Protein 8RIH (pdb70)

B-factor: mean 40.33, std 16.78, range [0.5, 112.61]

Foldseek 3Di:
DAFEEEEEEQQDLLVLLLLLLQVFQRRHDYLAYEYEDEQEQLVLSQQQSLLSCVQLQNNPPHAYAHFHRAAPDDHADHHCLQQHHSSQPQDPLRDGGPDDRDVPDHVLVSVLCSLVVQFQRYEYAYAAALRRVLVSCVVPVVSLNRHQAYQYEFAAPPQCADDFQSRSGHRNCQRHQPSVQSQLVPQSHVLRYAYEYPLAQQVLFCAPVLLCLLDHPVDHFVSSVSSSSSQVSSQVSHPPRGGGSGRNLSVLVCCDVVCVDDCVLFVWDWFFFRKGFACPNPDRSRRRIDTPGGDPRPDSHGHTYTNYTDSVSSSVSSSSSSVRSSVSGPSD/DAFEEEEEEQQDLLVLLLLLLQVFQRRHDYAAYEYEDEQEQLVLSQQQSQLSCVQLQNNPPHAYAHFHRAAPDDDADHHCLQQHHSSQPQFPLRDGGPDDRDVPDHVLVSVLCSLVVQFQRYEYAYAAALRRVLVSCVVPVVSLNRHQAYQYEFAAPPQCACDFPSNSGHRNCQRHQPSVQSQLVPQSHVLRYAYEYPLAQQVLFCAPVLLCLLDHPVDHFVSSVSSSSSQVSSQVSHVDPRGGGSGRNLSVLVCCDVVCVDDCVLFVWDWFFFRKGFACPNPDRSRRRIDTPGGDPRPDSHGHTYTNYTDSVSSSVSSSSSSVRSSVSGPSD

Radius of gyration: 28.45 Å; Cα contacts (8 Å, |Δi|>4): 1591; chains: 2; bounding box: 61×56×97 Å

Secondary structure (DSSP, 8-state):
--EEEEEEE---HHHHHHHHHHHHSTTEEEEEEEE-SSSS-HHHHHHHHHHHHHHHT-TTTS-EEE---S-SSSPP---HHHH-SSSS-S-S--PPPSSPPP-SS-HHHHHHHHHHHTTTT-EEEESS-SHHHHHHHHH-GGGGGG-SEEEEE---GGG--SBTTTT-B-HHHHT-HHHHHHHHH-TTTGGGEEEE-HHHHTT-B--HHHHHHHS-SS---HHHHHHHHHHHHHHHT---S--B--GGGGGHHHHHHTTSS-HHHH--EEEEEEEEE---TTSTTTT-EEEEEEE-TT-SSSEEEEEE--HHHHHHHHHHHHHHHGGG-S--/--EEEEEEE---HHHHHHHHHHHHSTTEEEEEEEE-SSSS-HHHHHHHHHHHHHHHT-TTTS-EEE---S-SSSPP---HHHH-SSSS-S-S--PPPSSPPP-SS-HHHHHHHHHHHTTTT-EEEESS-SHHHHHHHHH-GGGGGG-SEEEEE---GGG--SBTTTT-B-HHHHT-HHHHHHHHS-HHHHTTEEEE-HHHHTT-B--HHHHHHHS-SS---HHHHHHHHHHHHHHHT---SS--B--GGGGGHHHHHHTTSS-HHHH--EEEEEEEEE---TTSTTTT-EEEEEEE-TT-SSSEEEEEE--HHHHHHHHHHHHHHHGGG-S--

Solvent-accessible surface area: 25326 Å² total; per-residue (Å²): 158,100,6,10,8,4,6,0,0,1,0,0,4,10,1,0,2,6,0,1,0,4,14,15,5,36,0,7,62,13,36,0,0,0,0,0,2,0,10,1,40,9,122,46,0,9,90,9,0,29,0,0,2,9,0,0,33,33,16,154,65,19,28,8,12,89,2,6,72,138,3,34,62,30,112,44,102,73,18,72,121,57,12,13,140,39,0,3,42,40,17,113,37,39,28,175,31,94,108,138,10,112,114,94,73,69,32,5,12,6,0,42,105,10,0,79,82,34,95,34,92,0,0,0,6,0,2,0,0,2,2,0,0,0,5,0,1,38,2,31,66,117,0,20,157,12,2,76,47,0,0,1,5,1,2,1,5,146,27,58,10,74,15,21,115,73,102,5,1,6,26,10,1,39,3,0,0,15,0,0,16,50,1,2,128,20,94,61,0,21,43,42,0,0,3,0,0,2,47,0,0,47,95,0,24,4,37,163,129,11,33,104,96,2,73,46,146,161,60,82,21,87,0,5,43,0,1,23,39,0,5,90,50,4,37,155,31,102,97,178,78,10,3,0,2,14,4,0,0,0,11,0,0,0,0,26,52,52,51,97,45,85,67,106,29,0,19,3,161,70,85,33,4,20,3,8,8,38,33,36,48,184,62,105,38,3,0,65,10,69,63,92,120,97,35,93,106,127,18,122,57,0,0,8,0,0,57,63,5,59,40,122,20,0,12,71,17,1,24,66,0,2,66,98,0,38,170,98,29,78,38,68,157,100,6,11,9,4,6,0,0,1,0,0,3,10,1,0,2,5,0,1,0,4,14,15,4,36,0,7,62,12,35,0,0,0,0,0,2,0,8,1,41,8,118,47,0,10,99,8,0,27,1,0,1,15,0,0,34,37,16,132,66,19,29,7,10,86,3,5,47,158,7,34,69,35,120,63,99,73,17,86,120,57,12,11,156,43,0,4,39,42,18,114,35,39,26,178,30,93,88,140,14,112,126,90,73,68,31,5,12,6,0,38,109,11,0,79,83,34,96,33,95,1,0,0,6,0,2,0,0,2,3,0,0,0,5,0,0,39,2,25,69,120,0,21,157,11,2,69,47,0,0,2,4,1,2,1,8,149,26,57,11,74,16,21,116,72,102,5,1,7,23,10,1,39,4,0,0,10,0,0,16,50,1,3,127,19,93,59,0,22,41,42,0,0,5,0,1,2,46,0,0,48,101,0,26,4,30,159,128,12,31,105,100,2,73,40,137,166,59,82,22,89,0,6,42,0,2,22,41,0,5,90,52,5,36,156,31,92,95,64,156,79,11,2,0,2,14,4,0,0,0,11,0,0,0,0,25,51,54,52,98,45,83,69,100,29,0,18,6,150,78,63,32,3,21,3,6,6,39,37,47,54,169,62,106,36,3,0,68,12,62,69,93,124,109,43,94,125,117,21,117,68,0,0,7,0,0,63,38,5,59,40,120,21,0,13,72,17,2,26,65,0,2,64,98,0,38,167,97,28,77,39,66

Nearest PDB structures (foldseek):
  8rih-assembly1_A  TM=1.003E+00  e=1.586E-75  Saccharomyces cerevisiae
  8rih-assembly2_B  TM=1.003E+00  e=5.021E-75  Saccharomyces cerevisiae
  8oib-assembly1_B  TM=8.429E-01  e=3.224E-26  Trichomonas vaginalis
  8db8-assembly1_C  TM=8.718E-01  e=1.036E-18  Trichomonas vaginalis
  8db9-assembly1_C  TM=8.517E-01  e=1.490E-18  Trichomonas vaginalis

Organism: Saccharomyces cerevisiae (strain ATCC 204508 / S288c) (NCBI:txid559292)

Structure (mmCIF, N/CA/C/O backbone):
data_8RIH
#
_entry.id   8RIH
#
_cell.length_a   140.284
_cell.length_b   140.284
_cell.length_c   81.343
_cell.angle_alpha   90.000
_cell.angle_beta   90.000
_cell.angle_gamma   120.000
#
_symmetry.space_group_name_H-M   'P 63'
#
loop_
_entity.id
_entity.type
_entity.pdbx_description
1 polymer 'Uridine ribohydrolase'
2 non-polymer 'CALCIUM ION'
3 non-polymer 2-AMINO-2-HYDROXYMETHYL-PROPANE-1,3-DIOL
4 water water
#
loop_
_atom_site.group_PDB
_atom_site.id
_atom_site.type_symbol
_atom_site.label_atom_id
_atom_site.label_alt_id
_atom_site.label_comp_id
_atom_site.label_asym_id
_atom_site.label_entity_id
_atom_site.label_seq_id
_atom_site.pdbx_PDB_ins_code
_atom_site.Cartn_x
_atom_site.Cartn_y
_atom_site.Cartn_z
_atom_site.occupancy
_atom_site.B_iso_or_equiv
_atom_site.auth_seq_id
_atom_site.auth_comp_id
_atom_site.auth_asym_id
_atom_site.auth_atom_id
_atom_site.pdbx_PDB_model_num
ATOM 1 N N . SER A 1 7 ? 47.916 -29.775 3.271 1.000 37.589 4 SER A N 1
ATOM 2 C CA . SER A 1 7 ? 47.440 -29.539 1.880 1.000 38.034 4 SER A CA 1
ATOM 3 C C . SER A 1 7 ? 47.417 -30.835 1.062 1.000 36.401 4 SER A C 1
ATOM 4 O O . SER A 1 7 ? 46.910 -30.839 -0.056 1.000 37.182 4 SER A O 1
ATOM 7 N N . LYS A 1 8 ? 47.960 -31.931 1.614 1.000 34.456 5 LYS A N 1
ATOM 8 C CA . LYS A 1 8 ? 48.137 -33.175 0.880 1.000 31.732 5 LYS A CA 1
ATOM 9 C C . LYS A 1 8 ? 48.279 -34.320 1.887 1.000 29.284 5 LYS A C 1
ATOM 10 O O . LYS A 1 8 ? 49.049 -34.216 2.837 1.000 30.099 5 LYS A O 1
ATOM 16 N N . ILE A 1 9 ? 47.551 -35.419 1.651 1.000 26.661 6 ILE A N 1
ATOM 17 C CA . ILE A 1 9 ? 47.342 -36.457 2.650 1.000 24.999 6 ILE A CA 1
ATOM 18 C C . ILE A 1 9 ? 48.602 -37.306 2.799 1.000 23.358 6 ILE A C 1
ATOM 19 O O . ILE A 1 9 ? 48.915 -38.104 1.922 1.000 21.855 6 ILE A O 1
ATOM 24 N N . PRO A 1 10 ? 49.331 -37.211 3.937 1.000 23.454 7 PRO A N 1
ATOM 25 C CA . PRO A 1 10 ? 50.546 -38.000 4.138 1.000 22.481 7 PRO A CA 1
ATOM 26 C C . PRO A 1 10 ? 50.214 -39.447 4.492 1.000 21.334 7 PRO A C 1
ATOM 27 O O . PRO A 1 10 ? 49.360 -39.692 5.345 1.000 21.612 7 PRO A O 1
ATOM 31 N N . ILE A 1 11 ? 50.892 -40.400 3.837 1.000 20.221 8 ILE A N 1
ATOM 32 C CA . ILE A 1 11 ? 50.561 -41.806 4.006 1.000 19.280 8 ILE A CA 1
ATOM 33 C C . ILE A 1 11 ? 51.824 -42.656 4.042 1.000 18.542 8 ILE A C 1
ATOM 34 O O . ILE A 1 11 ? 52.836 -42.324 3.434 1.000 18.566 8 ILE A O 1
ATOM 39 N N . TRP A 1 12 ? 51.719 -43.775 4.757 1.000 18.118 9 TRP A N 1
ATOM 40 C CA . TRP A 1 12 ? 52.647 -44.878 4.621 1.000 17.669 9 TRP A CA 1
ATOM 41 C C . TRP A 1 12 ? 51.907 -46.061 4.002 1.000 17.187 9 TRP A C 1
ATOM 42 O O . TRP A 1 12 ? 50.767 -46.339 4.376 1.000 17.209 9 TRP A O 1
ATOM 53 N N . LEU A 1 13 ? 52.565 -46.757 3.067 1.000 16.934 10 LEU A N 1
ATOM 54 C CA . LEU A 1 13 ? 51.970 -47.920 2.429 1.000 16.809 10 LEU A CA 1
ATOM 55 C C . LEU A 1 13 ? 52.739 -49.187 2.801 1.000 17.117 10 LEU A C 1
ATOM 56 O O . LEU A 1 13 ? 53.921 -49.310 2.492 1.000 17.167 10 LEU A O 1
ATOM 61 N N . ASP A 1 14 ? 52.036 -50.122 3.454 1.000 17.539 11 ASP A N 1
ATOM 62 C CA . ASP A 1 14 ? 52.503 -51.489 3.622 1.000 18.415 11 ASP A CA 1
ATOM 63 C C . ASP A 1 14 ? 51.723 -52.390 2.667 1.000 18.941 11 ASP A C 1
ATOM 64 O O . ASP A 1 14 ? 50.504 -52.497 2.791 1.000 19.141 11 ASP A O 1
ATOM 69 N N . CYS A 1 15 ? 52.443 -53.061 1.756 1.000 19.634 12 CYS A N 1
ATOM 70 C CA . CYS A 1 15 ? 51.830 -53.823 0.680 1.000 20.419 12 CYS A CA 1
ATOM 71 C C . CYS A 1 15 ? 52.658 -55.061 0.330 1.000 21.882 12 CYS A C 1
ATOM 72 O O . CYS A 1 15 ? 53.797 -55.203 0.767 1.000 22.258 12 CYS A O 1
ATOM 75 N N . ASP A 1 16 ? 52.060 -55.941 -0.487 1.000 23.037 13 ASP A N 1
ATOM 76 C CA . ASP A 1 16 ? 52.674 -57.190 -0.910 1.000 24.751 13 ASP A CA 1
ATOM 77 C C . ASP A 1 16 ? 52.432 -57.392 -2.406 1.000 25.321 13 ASP A C 1
ATOM 78 O O . ASP A 1 16 ? 51.721 -58.314 -2.795 1.000 25.731 13 ASP A O 1
ATOM 83 N N . PRO A 1 17 ? 53.031 -56.561 -3.291 1.000 25.696 14 PRO A N 1
ATOM 84 C CA . PRO A 1 17 ? 52.675 -56.558 -4.712 1.000 26.687 14 PRO A CA 1
ATOM 85 C C . PRO A 1 17 ? 52.999 -57.869 -5.434 1.000 29.154 14 PRO A C 1
ATOM 86 O O . PRO A 1 17 ? 54.144 -58.322 -5.406 1.000 30.471 14 PRO A O 1
ATOM 90 N N . GLY A 1 18 ? 51.990 -58.505 -6.056 1.000 30.052 15 GLY A N 1
ATOM 91 C CA . GLY A 1 18 ? 50.582 -58.159 -5.916 1.000 29.494 15 GLY A CA 1
ATOM 92 C C . GLY A 1 18 ? 50.083 -57.250 -7.037 1.000 28.695 15 GLY A C 1
ATOM 93 O O . GLY A 1 18 ? 50.516 -56.105 -7.155 1.000 26.779 15 GLY A O 1
ATOM 94 N N . HIS A 1 19 ? 49.137 -57.771 -7.828 1.000 29.925 16 HIS A N 1
ATOM 95 C CA . HIS A 1 19 ? 48.603 -57.075 -8.986 1.000 30.117 16 HIS A CA 1
ATOM 96 C C . HIS A 1 19 ? 47.821 -55.833 -8.556 1.000 27.738 16 HIS A C 1
ATOM 97 O O . HIS A 1 19 ? 48.043 -54.748 -9.083 1.000 27.354 16 HIS A O 1
ATOM 104 N N . ASP A 1 20 ? 46.898 -56.008 -7.605 1.000 26.665 17 ASP A N 1
ATOM 105 C CA . ASP A 1 20 ? 46.056 -54.921 -7.130 1.000 25.285 17 ASP A CA 1
ATOM 106 C C . ASP A 1 20 ? 46.881 -53.952 -6.280 1.000 23.579 17 ASP A C 1
ATOM 107 O O . ASP A 1 20 ? 46.579 -52.761 -6.228 1.000 22.325 17 ASP A O 1
ATOM 112 N N . ASP A 1 21 ? 47.929 -54.469 -5.624 1.000 23.381 18 ASP A N 1
ATOM 113 C CA . ASP A 1 21 ? 48.815 -53.657 -4.804 1.000 22.564 18 ASP A CA 1
ATOM 114 C C . ASP A 1 21 ? 49.597 -52.675 -5.675 1.000 21.961 18 ASP A C 1
ATOM 115 O O . ASP A 1 21 ? 49.914 -51.573 -5.232 1.000 21.113 18 ASP A O 1
ATOM 120 N N . ALA A 1 22 ? 49.917 -53.092 -6.907 1.000 22.564 19 ALA A N 1
ATOM 121 C CA . ALA A 1 22 ? 50.625 -52.254 -7.866 1.000 22.235 19 ALA A CA 1
ATOM 122 C C . ALA A 1 22 ? 49.850 -50.966 -8.135 1.000 21.464 19 ALA A C 1
ATOM 123 O O . ALA A 1 22 ? 50.450 -49.919 -8.366 1.000 21.194 19 ALA A O 1
ATOM 125 N N . ILE A 1 23 ? 48.515 -51.062 -8.113 1.000 21.512 20 ILE A N 1
ATOM 126 C CA . ILE A 1 23 ? 47.644 -49.931 -8.384 1.000 21.560 20 ILE A CA 1
ATOM 127 C C . ILE A 1 23 ? 47.576 -49.038 -7.149 1.000 20.794 20 ILE A C 1
ATOM 128 O O . ILE A 1 23 ? 47.407 -47.827 -7.280 1.000 20.829 20 ILE A O 1
ATOM 133 N N . ALA A 1 24 ? 47.685 -49.646 -5.961 1.000 20.354 21 ALA A N 1
ATOM 134 C CA . ALA A 1 24 ? 47.780 -48.898 -4.716 1.000 19.820 21 ALA A CA 1
ATOM 135 C C . ALA A 1 24 ? 49.003 -47.983 -4.760 1.000 19.428 21 ALA A C 1
ATOM 136 O O . ALA A 1 24 ? 48.911 -46.809 -4.411 1.000 19.434 21 ALA A O 1
ATOM 138 N N . ILE A 1 25 ? 50.139 -48.528 -5.218 1.000 19.349 22 ILE A N 1
ATOM 139 C CA . ILE A 1 25 ? 51.379 -47.773 -5.329 1.000 19.023 22 ILE A CA 1
ATOM 140 C C . ILE A 1 25 ? 51.180 -46.618 -6.315 1.000 19.367 22 ILE A C 1
ATOM 141 O O . ILE A 1 25 ? 51.593 -45.494 -6.038 1.000 19.276 22 ILE A O 1
ATOM 146 N N . LEU A 1 26 ? 50.525 -46.903 -7.451 1.000 19.825 23 LEU A N 1
ATOM 147 C CA . LEU A 1 26 ? 50.275 -45.914 -8.489 1.000 20.460 23 LEU A CA 1
ATOM 148 C C . LEU A 1 26 ? 49.491 -44.727 -7.934 1.000 20.236 23 LEU A C 1
ATOM 149 O O . LEU A 1 26 ? 49.805 -43.580 -8.246 1.000 20.536 23 LEU A O 1
ATOM 154 N N . LEU A 1 27 ? 48.450 -45.013 -7.145 1.000 20.027 24 LEU A N 1
ATOM 155 C CA . LEU A 1 27 ? 47.638 -43.963 -6.550 1.000 20.309 24 LEU A CA 1
ATOM 156 C C . LEU A 1 27 ? 48.495 -43.121 -5.615 1.000 19.940 24 LEU A C 1
ATOM 157 O O . LEU A 1 27 ? 48.552 -41.905 -5.771 1.000 20.779 24 LEU A O 1
ATOM 162 N N . GLY A 1 28 ? 49.166 -43.785 -4.667 1.000 19.009 25 GLY A N 1
ATOM 163 C CA . GLY A 1 28 ? 49.940 -43.105 -3.641 1.000 18.877 25 GLY A CA 1
ATOM 164 C C . GLY A 1 28 ? 51.109 -42.306 -4.215 1.000 19.370 25 GLY A C 1
ATOM 165 O O . GLY A 1 28 ? 51.509 -41.286 -3.644 1.000 19.816 25 GLY A O 1
ATOM 166 N N . CYS A 1 29 ? 51.663 -42.788 -5.336 1.000 19.487 26 CYS A N 1
ATOM 167 C CA . CYS A 1 29 ? 52.776 -42.123 -5.994 1.000 20.062 26 CYS A CA 1
ATOM 168 C C . CYS A 1 29 ? 52.291 -40.905 -6.772 1.000 20.885 26 CYS A C 1
ATOM 169 O O . CYS A 1 29 ? 52.967 -39.880 -6.772 1.000 21.705 26 CYS A O 1
ATOM 172 N N . PHE A 1 30 ? 51.129 -41.021 -7.434 1.000 20.953 27 PHE A N 1
ATOM 173 C CA . PHE A 1 30 ? 50.799 -40.097 -8.507 1.000 22.015 27 PHE A CA 1
ATOM 174 C C . PHE A 1 30 ? 49.447 -39.408 -8.350 1.000 22.298 27 PHE A C 1
ATOM 175 O O . PHE A 1 30 ? 49.189 -38.436 -9.057 1.000 23.354 27 PHE A O 1
ATOM 183 N N . HIS A 1 31 ? 48.579 -39.880 -7.454 1.000 21.605 28 HIS A N 1
ATOM 184 C CA . HIS A 1 31 ? 47.344 -39.150 -7.233 1.000 22.319 28 HIS A CA 1
ATOM 185 C C . HIS A 1 31 ? 47.688 -37.808 -6.585 1.000 23.052 28 HIS A C 1
ATOM 186 O O . HIS A 1 31 ? 48.531 -37.749 -5.692 1.000 22.598 28 HIS A O 1
ATOM 193 N N . PRO A 1 32 ? 47.071 -36.685 -7.026 1.000 24.353 29 PRO A N 1
ATOM 194 C CA . PRO A 1 32 ? 47.415 -35.360 -6.504 1.000 25.228 29 PRO A CA 1
ATOM 195 C C . PRO A 1 32 ? 47.156 -35.136 -5.016 1.000 25.176 29 PRO A C 1
ATOM 196 O O . PRO A 1 32 ? 47.517 -34.092 -4.482 1.000 26.024 29 PRO A O 1
ATOM 200 N N . ALA A 1 33 ? 46.527 -36.116 -4.357 1.000 24.399 30 ALA A N 1
ATOM 201 C CA . ALA A 1 33 ? 46.045 -35.955 -2.995 1.000 24.464 30 ALA A CA 1
ATOM 202 C C . ALA A 1 33 ? 47.021 -36.549 -1.987 1.000 23.242 30 ALA A C 1
ATOM 203 O O . ALA A 1 33 ? 46.868 -36.310 -0.797 1.000 24.077 30 ALA A O 1
ATOM 205 N N . PHE A 1 34 ? 48.014 -37.314 -2.449 1.000 21.967 31 PHE A N 1
ATOM 206 C CA . PHE A 1 34 ? 48.768 -38.168 -1.548 1.000 20.974 31 PHE A CA 1
ATOM 207 C C . PHE A 1 34 ? 50.251 -37.808 -1.542 1.000 21.067 31 PHE A C 1
ATOM 208 O O . PHE A 1 34 ? 50.902 -37.785 -2.581 1.000 21.177 31 PHE A O 1
ATOM 216 N N . ASN A 1 35 ? 50.775 -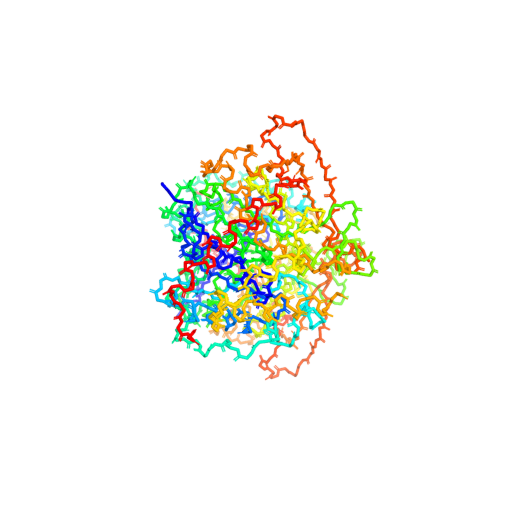37.555 -0.340 1.000 21.451 32 ASN A N 1
ATOM 217 C CA . ASN A 1 35 ? 52.209 -37.481 -0.109 1.000 21.797 32 ASN A CA 1
ATOM 218 C C . ASN A 1 35 ? 52.684 -38.821 0.454 1.000 20.818 32 ASN A C 1
ATOM 219 O O . ASN A 1 35 ? 52.578 -39.072 1.656 1.000 20.549 32 ASN A O 1
ATOM 224 N N . LEU A 1 36 ? 53.197 -39.680 -0.437 1.000 20.335 33 LEU A N 1
ATOM 225 C CA . LEU A 1 36 ? 53.669 -40.996 -0.039 1.000 19.613 33 LEU A CA 1
ATOM 226 C C . LEU A 1 36 ? 55.032 -40.842 0.626 1.000 19.660 33 LEU A C 1
ATOM 227 O O . LEU A 1 36 ? 55.990 -40.403 -0.008 1.000 20.052 33 LEU A O 1
ATOM 232 N N . LEU A 1 37 ? 55.083 -41.215 1.908 1.000 19.379 34 LEU A N 1
ATOM 233 C CA . LEU A 1 37 ? 56.241 -41.000 2.761 1.000 19.959 34 LEU A CA 1
ATOM 234 C C . LEU A 1 37 ? 57.213 -42.173 2.632 1.000 19.728 34 LEU A C 1
ATOM 235 O O . LEU A 1 37 ? 58.422 -42.002 2.797 1.000 20.470 34 LEU A O 1
ATOM 240 N N . GLY A 1 38 ? 56.671 -43.366 2.354 1.000 18.881 35 GLY A N 1
ATOM 241 C CA . GLY A 1 38 ? 57.480 -44.550 2.119 1.000 19.012 35 GLY A CA 1
ATOM 242 C C . GLY A 1 38 ? 56.620 -45.786 1.865 1.000 18.363 35 GLY A C 1
ATOM 243 O O . GLY A 1 38 ? 55.399 -45.729 1.991 1.000 17.919 35 GLY A O 1
ATOM 244 N N . ILE A 1 39 ? 57.282 -46.889 1.492 1.000 18.600 36 ILE A N 1
ATOM 245 C CA . ILE A 1 39 ? 56.629 -48.172 1.284 1.000 18.315 36 ILE A CA 1
ATOM 246 C C . ILE A 1 39 ? 57.361 -49.234 2.100 1.000 19.093 36 ILE A C 1
ATOM 247 O O . ILE A 1 39 ? 58.590 -49.272 2.111 1.000 20.012 36 ILE A O 1
ATOM 252 N N . SER A 1 40 ? 56.583 -50.087 2.780 1.000 18.965 37 SER A N 1
ATOM 253 C CA . SER A 1 40 ? 57.096 -51.313 3.373 1.000 19.707 37 SER A CA 1
ATOM 254 C C . SER A 1 40 ? 56.457 -52.505 2.663 1.000 19.890 37 SER A C 1
ATOM 255 O O . SER A 1 40 ? 55.255 -52.523 2.418 1.000 19.383 37 SER A O 1
ATOM 258 N N . THR A 1 41 ? 57.278 -53.490 2.298 1.000 20.891 38 THR A N 1
ATOM 259 C CA . THR A 1 41 ? 56.774 -54.687 1.654 1.000 21.320 38 THR A CA 1
ATOM 260 C C . THR A 1 41 ? 56.771 -55.817 2.671 1.000 22.390 38 THR A C 1
ATOM 261 O O . THR A 1 41 ? 57.759 -56.021 3.368 1.000 23.071 38 THR A O 1
ATOM 265 N N . CYS A 1 42 ? 55.646 -56.532 2.749 1.000 22.747 39 CYS A N 1
ATOM 266 C CA . CYS A 1 42 ? 55.561 -57.731 3.563 1.000 24.152 39 CYS A CA 1
ATOM 267 C C . CYS A 1 42 ? 55.433 -58.967 2.674 1.000 25.468 39 CYS A C 1
ATOM 268 O O . CYS A 1 42 ? 55.260 -58.865 1.463 1.000 25.584 39 CYS A O 1
ATOM 271 N N . PHE A 1 43 ? 55.589 -60.135 3.299 1.000 27.178 40 PHE A N 1
ATOM 272 C CA . PHE A 1 43 ? 55.104 -61.397 2.766 1.000 28.911 40 PHE A CA 1
ATOM 273 C C . PHE A 1 43 ? 53.624 -61.274 2.400 1.000 28.646 40 PHE A C 1
ATOM 274 O O . PHE A 1 43 ? 52.941 -60.338 2.824 1.000 26.980 40 PHE A O 1
ATOM 282 N N . GLY A 1 44 ? 53.132 -62.257 1.637 1.000 30.211 41 GLY A N 1
ATOM 283 C CA . GLY A 1 44 ? 51.710 -62.383 1.369 1.000 30.462 41 GLY A CA 1
ATOM 284 C C . GLY A 1 44 ? 51.449 -63.086 0.042 1.000 31.791 41 GLY A C 1
ATOM 285 O O . GLY A 1 44 ? 51.432 -64.312 -0.022 1.000 33.597 41 GLY A O 1
ATOM 286 N N . ASN A 1 45 ? 51.256 -62.283 -1.009 1.000 31.759 42 ASN A N 1
ATOM 287 C CA . ASN A 1 45 ? 50.956 -62.791 -2.339 1.000 33.471 42 ASN A CA 1
ATOM 288 C C . ASN A 1 45 ? 52.123 -63.642 -2.830 1.000 34.841 42 ASN A C 1
ATOM 289 O O . ASN A 1 45 ? 51.916 -64.712 -3.394 1.000 37.507 42 ASN A O 1
ATOM 294 N N . ALA A 1 46 ? 53.344 -63.157 -2.586 1.000 33.915 43 ALA A N 1
ATOM 295 C CA . ALA A 1 46 ? 54.556 -63.891 -2.909 1.000 34.858 43 ALA A CA 1
ATOM 296 C C . ALA A 1 46 ? 55.478 -63.882 -1.693 1.000 33.739 43 ALA A C 1
ATOM 297 O O . ALA A 1 46 ? 55.150 -63.266 -0.681 1.000 32.390 43 ALA A O 1
ATOM 299 N N . PRO A 1 47 ? 56.632 -64.591 -1.734 1.000 34.788 44 PRO A N 1
ATOM 300 C CA . PRO A 1 47 ? 57.668 -64.435 -0.714 1.000 35.202 44 PRO A CA 1
ATOM 301 C C . PRO A 1 47 ? 58.133 -62.989 -0.551 1.000 33.541 44 PRO A C 1
ATOM 302 O O . PRO A 1 47 ? 58.025 -62.196 -1.483 1.000 32.702 44 PRO A O 1
ATOM 306 N N . PRO A 1 48 ? 58.663 -62.610 0.637 1.000 33.276 45 PRO A N 1
ATOM 307 C CA . PRO A 1 48 ? 59.078 -61.230 0.911 1.000 32.074 45 PRO A CA 1
ATOM 308 C C . PRO A 1 48 ? 60.144 -60.642 -0.014 1.000 32.559 45 PRO A C 1
ATOM 309 O O . PRO A 1 48 ? 60.209 -59.426 -0.184 1.000 31.332 45 PRO A O 1
ATOM 313 N N . GLU A 1 49 ? 60.991 -61.510 -0.586 1.000 34.843 46 GLU A N 1
ATOM 314 C CA . GLU A 1 49 ? 62.033 -61.088 -1.511 1.000 35.924 46 GLU A CA 1
ATOM 315 C C . GLU A 1 49 ? 61.393 -60.665 -2.826 1.000 34.250 46 GLU A C 1
ATOM 316 O O . GLU A 1 49 ? 61.848 -59.711 -3.452 1.000 34.177 46 GLU A O 1
ATOM 322 N N . ASN A 1 50 ? 60.340 -61.388 -3.226 1.000 33.276 47 ASN A N 1
ATOM 323 C CA . ASN A 1 50 ? 59.611 -61.092 -4.447 1.000 32.414 47 ASN A CA 1
ATOM 324 C C . ASN A 1 50 ? 58.847 -59.778 -4.301 1.000 29.599 47 ASN A C 1
ATOM 325 O O . ASN A 1 50 ? 58.961 -58.905 -5.158 1.000 28.894 47 ASN A O 1
ATOM 330 N N . THR A 1 51 ? 58.083 -59.642 -3.209 1.000 27.923 48 THR A N 1
ATOM 331 C CA . THR A 1 51 ? 57.244 -58.472 -2.997 1.000 25.619 48 THR A CA 1
ATOM 332 C C . THR A 1 51 ? 58.100 -57.218 -2.843 1.000 24.658 48 THR A C 1
ATOM 333 O O . THR A 1 51 ? 57.646 -56.126 -3.169 1.000 23.261 48 THR A O 1
ATOM 337 N N . ASP A 1 52 ? 59.329 -57.378 -2.339 1.000 25.646 49 ASP A N 1
ATOM 338 C CA . ASP A 1 52 ? 60.279 -56.281 -2.263 1.000 25.638 49 ASP A CA 1
ATOM 339 C C . ASP A 1 52 ? 60.655 -55.837 -3.678 1.000 26.172 49 ASP A C 1
ATOM 340 O O . ASP A 1 52 ? 60.464 -54.676 -4.032 1.000 25.392 49 ASP A O 1
ATOM 345 N N . TYR A 1 53 ? 61.177 -56.782 -4.475 1.000 27.723 50 TYR A N 1
ATOM 346 C CA . TYR A 1 53 ? 61.650 -56.524 -5.827 1.000 28.528 50 TYR A CA 1
ATOM 347 C C . TYR A 1 53 ? 60.524 -55.924 -6.667 1.000 27.325 50 TYR A C 1
ATOM 348 O O . TYR A 1 53 ? 60.727 -54.940 -7.376 1.000 27.011 50 TYR A O 1
ATOM 357 N N . ASN A 1 54 ? 59.340 -56.538 -6.577 1.000 26.850 51 ASN A N 1
ATOM 358 C CA . ASN A 1 54 ? 58.179 -56.128 -7.349 1.000 26.135 51 ASN A CA 1
ATOM 359 C C . ASN A 1 54 ? 57.851 -54.660 -7.086 1.000 24.521 51 ASN A C 1
ATOM 360 O O . ASN A 1 54 ? 57.497 -53.930 -8.012 1.000 24.536 51 ASN A O 1
ATOM 365 N N . ALA A 1 55 ? 57.971 -54.236 -5.825 1.000 23.429 52 ALA A N 1
ATOM 366 C CA . ALA A 1 55 ? 57.676 -52.864 -5.453 1.000 22.194 52 ALA A CA 1
ATOM 367 C C . ALA A 1 55 ? 58.690 -51.913 -6.085 1.000 22.594 52 ALA A C 1
ATOM 368 O O . ALA A 1 55 ? 58.311 -50.888 -6.649 1.000 22.225 52 ALA A O 1
ATOM 370 N N . ARG A 1 56 ? 59.975 -52.266 -5.989 1.000 23.671 53 ARG A N 1
ATOM 371 C CA . ARG A 1 56 ? 61.050 -51.412 -6.467 1.000 24.649 53 ARG A CA 1
ATOM 372 C C . ARG A 1 56 ? 61.091 -51.415 -7.999 1.000 25.452 53 ARG A C 1
ATOM 373 O O . ARG A 1 56 ? 61.498 -50.428 -8.613 1.000 25.660 53 ARG A O 1
ATOM 381 N N . SER A 1 57 ? 60.663 -52.522 -8.616 1.000 25.898 54 SER A N 1
ATOM 382 C CA . SER A 1 57 ? 60.574 -52.600 -10.065 1.000 26.927 54 SER A CA 1
ATOM 383 C C . SER A 1 57 ? 59.535 -51.607 -10.582 1.000 25.937 54 SER A C 1
ATOM 384 O O . SER A 1 57 ? 59.799 -50.865 -11.526 1.000 26.346 54 SER A O 1
ATOM 387 N N . LEU A 1 58 ? 58.358 -51.612 -9.948 1.000 24.818 55 LEU A N 1
ATOM 388 C CA . LEU A 1 58 ? 57.278 -50.701 -10.296 1.000 24.181 55 LEU A CA 1
ATOM 389 C C . LEU A 1 58 ? 57.736 -49.250 -10.202 1.000 23.780 55 LEU A C 1
ATOM 390 O O . LEU A 1 58 ? 57.512 -48.476 -11.127 1.000 23.881 55 LEU A O 1
ATOM 395 N N . LEU A 1 59 ? 58.341 -48.891 -9.064 1.000 23.236 56 LEU A N 1
ATOM 396 C CA . LEU A 1 59 ? 58.762 -47.522 -8.819 1.000 23.082 56 LEU A CA 1
ATOM 397 C C . LEU A 1 59 ? 59.802 -47.092 -9.851 1.000 24.727 56 LEU A C 1
ATOM 398 O O . LEU A 1 59 ? 59.775 -45.956 -10.322 1.000 25.207 56 LEU A O 1
ATOM 403 N N . THR A 1 60 ? 60.701 -48.014 -10.213 1.000 25.824 57 THR A N 1
ATOM 404 C CA . THR A 1 60 ? 61.707 -47.739 -11.223 1.000 27.337 57 THR A CA 1
ATOM 405 C C . THR A 1 60 ? 61.035 -47.482 -12.567 1.000 27.537 57 THR A C 1
ATOM 406 O O . THR A 1 60 ? 61.456 -46.589 -13.296 1.000 28.495 57 THR A O 1
ATOM 410 N N . ALA A 1 61 ? 59.992 -48.257 -12.887 1.000 26.902 58 ALA A N 1
ATOM 411 C CA . ALA A 1 61 ? 59.269 -48.093 -14.142 1.000 27.392 58 ALA A CA 1
ATOM 412 C C . ALA A 1 61 ? 58.577 -46.731 -14.190 1.000 26.982 58 ALA A C 1
ATOM 413 O O . ALA A 1 61 ? 58.526 -46.108 -15.241 1.000 27.873 58 ALA A O 1
ATOM 415 N N . MET A 1 62 ? 58.061 -46.277 -13.043 1.000 26.155 59 MET A N 1
ATOM 416 C CA . MET A 1 62 ? 57.274 -45.055 -12.950 1.000 25.857 59 MET A CA 1
ATOM 417 C C . MET A 1 62 ? 58.170 -43.844 -12.681 1.000 26.616 59 MET A C 1
ATOM 418 O O . MET A 1 62 ? 57.694 -42.713 -12.640 1.000 25.989 59 MET A O 1
ATOM 423 N N . GLY A 1 63 ? 59.466 -44.092 -12.460 1.000 28.109 60 GLY A N 1
ATOM 424 C CA . GLY A 1 63 ? 60.449 -43.032 -12.309 1.000 29.432 60 GLY A CA 1
ATOM 425 C C . GLY A 1 63 ? 60.644 -42.606 -10.857 1.000 29.527 60 GLY A C 1
ATOM 426 O O . GLY A 1 63 ? 61.495 -41.765 -10.575 1.000 30.869 60 GLY A O 1
ATOM 427 N N . LYS A 1 64 ? 59.893 -43.232 -9.940 1.000 29.031 61 LYS A N 1
ATOM 428 C CA . LYS A 1 64 ? 59.762 -42.763 -8.566 1.000 28.645 61 LYS A CA 1
ATOM 429 C C . LYS A 1 64 ? 60.771 -43.444 -7.633 1.000 29.968 61 LYS A C 1
ATOM 430 O O . LYS A 1 64 ? 60.623 -43.380 -6.416 1.000 28.801 61 LYS A O 1
ATOM 436 N N . ALA A 1 65 ? 61.820 -44.065 -8.185 1.000 32.717 62 ALA A N 1
ATOM 437 C CA . ALA A 1 65 ? 62.706 -44.902 -7.392 1.000 34.011 62 ALA A CA 1
ATOM 438 C C . ALA A 1 65 ? 63.704 -44.050 -6.619 1.000 36.501 62 ALA A C 1
ATOM 439 O O . ALA A 1 65 ? 64.514 -44.592 -5.876 1.000 38.788 62 ALA A O 1
ATOM 441 N N . GLN A 1 66 ? 63.656 -42.729 -6.808 1.000 38.938 63 GLN A N 1
ATOM 442 C CA . GLN A 1 66 ? 64.552 -41.846 -6.077 1.000 43.407 63 GLN A CA 1
ATOM 443 C C . GLN A 1 66 ? 63.732 -40.782 -5.358 1.000 40.076 63 GLN A C 1
ATOM 444 O O . GLN A 1 66 ? 64.235 -39.703 -5.043 1.000 43.078 63 GLN A O 1
ATOM 450 N N . ALA A 1 67 ? 62.468 -41.116 -5.080 1.000 35.074 64 ALA A N 1
ATOM 451 C CA . ALA A 1 67 ? 61.582 -40.259 -4.306 1.000 33.162 64 ALA A CA 1
ATOM 452 C C . ALA A 1 67 ? 60.980 -41.028 -3.126 1.000 29.838 64 ALA A C 1
ATOM 453 O O . ALA A 1 67 ? 60.948 -40.514 -2.008 1.000 29.336 64 ALA A O 1
ATOM 455 N N . ILE A 1 68 ? 60.522 -42.261 -3.391 1.000 26.946 65 ILE A N 1
ATOM 456 C CA . ILE A 1 68 ? 59.747 -43.049 -2.448 1.000 24.627 65 ILE A CA 1
ATOM 457 C C . ILE A 1 68 ? 60.660 -44.051 -1.739 1.000 24.386 65 ILE A C 1
ATOM 458 O O . ILE A 1 68 ? 61.090 -45.032 -2.344 1.000 24.324 65 ILE A O 1
ATOM 463 N N . PRO A 1 69 ? 60.960 -43.866 -0.429 1.000 23.953 66 PRO A N 1
ATOM 464 C CA . PRO A 1 69 ? 61.776 -44.823 0.313 1.000 24.205 66 PRO A CA 1
ATOM 465 C C . PRO A 1 69 ? 61.095 -46.184 0.384 1.000 23.195 66 PRO A C 1
ATOM 466 O O . PRO A 1 69 ? 59.902 -46.265 0.668 1.000 22.094 66 PRO A O 1
ATOM 470 N N . VAL A 1 70 ? 61.863 -47.246 0.129 1.000 23.880 67 VAL A N 1
ATOM 471 C CA . VAL A 1 70 ? 61.361 -48.603 0.269 1.000 23.608 67 VAL A CA 1
ATOM 472 C C . VAL A 1 70 ? 62.128 -49.295 1.394 1.000 24.439 67 VAL A C 1
ATOM 473 O O . VAL A 1 70 ? 63.357 -49.249 1.434 1.000 26.205 67 VAL A O 1
ATOM 477 N N . TYR A 1 71 ? 61.377 -49.920 2.310 1.000 23.488 68 TYR A N 1
ATOM 478 C CA . TYR A 1 71 ? 61.937 -50.745 3.370 1.000 24.016 68 TYR A CA 1
ATOM 479 C C . TYR A 1 71 ? 61.299 -52.126 3.260 1.000 23.620 68 TYR A C 1
ATOM 480 O O . TYR A 1 71 ? 60.172 -52.244 2.786 1.000 22.517 68 TYR A O 1
ATOM 489 N N . LYS A 1 72 ? 62.027 -53.168 3.674 1.000 24.688 69 LYS A N 1
ATOM 490 C CA . LYS A 1 72 ? 61.416 -54.478 3.828 1.000 24.854 69 LYS A CA 1
ATOM 491 C C . LYS A 1 72 ? 60.660 -54.499 5.152 1.000 24.278 69 LYS A C 1
ATOM 492 O O . LYS A 1 72 ? 61.245 -54.251 6.204 1.000 24.848 69 LYS A O 1
ATOM 498 N N . GLY A 1 73 ? 59.357 -54.794 5.082 1.000 23.317 70 GLY A N 1
ATOM 499 C CA . GLY A 1 73 ? 58.500 -54.834 6.258 1.000 22.974 70 GLY A CA 1
ATOM 500 C C . GLY A 1 73 ? 58.565 -56.179 6.981 1.000 24.009 70 GLY A C 1
ATOM 501 O O . GLY A 1 73 ? 59.632 -56.776 7.101 1.000 25.259 70 GLY A O 1
ATOM 502 N N . ALA A 1 74 ? 57.408 -56.634 7.473 1.000 23.734 71 ALA A N 1
ATOM 503 C CA . ALA A 1 74 ? 57.287 -57.944 8.087 1.000 25.168 71 ALA A CA 1
ATOM 504 C C . ALA A 1 74 ? 57.634 -59.019 7.064 1.000 26.358 71 ALA A C 1
ATOM 505 O O . ALA A 1 74 ? 57.088 -59.025 5.972 1.000 25.587 71 ALA A O 1
ATOM 507 N N . GLN A 1 75 ? 58.539 -59.929 7.432 1.000 28.712 72 GLN A N 1
ATOM 508 C CA . GLN A 1 75 ? 59.021 -60.949 6.517 1.000 30.608 72 GLN A CA 1
ATOM 509 C C . GLN A 1 75 ? 58.288 -62.270 6.743 1.000 33.025 72 GLN A C 1
ATOM 510 O O . GLN A 1 75 ? 58.502 -63.214 5.992 1.000 35.335 72 GLN A O 1
ATOM 516 N N . ARG A 1 76 ? 57.411 -62.336 7.754 1.000 34.204 73 ARG A N 1
ATOM 517 C CA . ARG A 1 76 ? 56.720 -63.575 8.085 1.000 36.307 73 ARG A CA 1
ATOM 518 C C . ARG A 1 76 ? 55.598 -63.296 9.088 1.000 34.204 73 ARG A C 1
ATOM 519 O O . ARG A 1 76 ? 55.658 -62.322 9.831 1.000 33.273 73 ARG A O 1
ATOM 527 N N . PRO A 1 77 ? 54.532 -64.127 9.145 1.000 33.685 74 PRO A N 1
ATOM 528 C CA . PRO A 1 77 ? 53.488 -63.970 10.157 1.000 32.986 74 PRO A CA 1
ATOM 529 C C . PRO A 1 77 ? 54.042 -64.027 11.578 1.000 33.545 74 PRO A C 1
ATOM 530 O O . PRO A 1 77 ? 55.138 -64.535 11.797 1.000 34.726 74 PRO A O 1
ATOM 534 N N . TRP A 1 78 ? 53.270 -63.504 12.535 1.000 32.861 75 TRP A N 1
ATOM 535 C CA . TRP A 1 78 ? 53.639 -63.576 13.937 1.000 33.810 75 TRP A CA 1
ATOM 536 C C . TRP A 1 78 ? 53.728 -65.025 14.390 1.000 36.704 75 TRP A C 1
ATOM 537 O O . TRP A 1 78 ? 54.699 -65.390 15.046 1.000 38.175 75 TRP A O 1
ATOM 548 N N . LYS A 1 79 ? 52.716 -65.831 14.039 1.000 37.938 76 LYS A N 1
ATOM 549 C CA . LYS A 1 79 ? 52.588 -67.171 14.590 1.000 40.892 76 LYS A CA 1
ATOM 550 C C . LYS A 1 79 ? 52.637 -68.230 13.489 1.000 42.406 76 LYS A C 1
ATOM 551 O O . LYS A 1 79 ? 53.403 -69.185 13.609 1.000 44.444 76 LYS A O 1
ATOM 557 N N . ARG A 1 80 ? 51.820 -68.075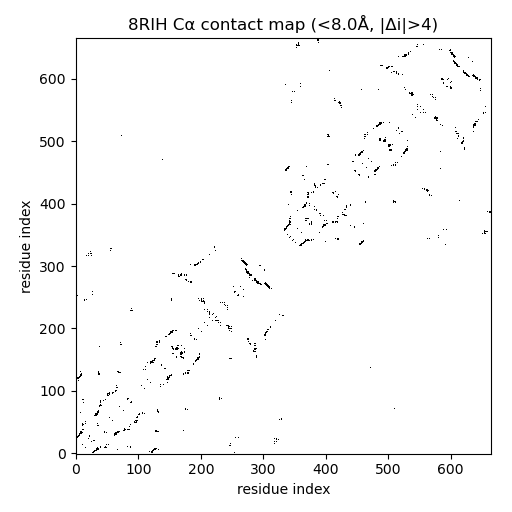 12.438 1.000 41.883 77 ARG A N 1
ATOM 558 C CA . ARG A 1 80 ? 51.505 -69.206 11.577 1.000 44.074 77 ARG A CA 1
ATOM 559 C C . ARG A 1 80 ? 52.571 -69.367 10.496 1.000 45.509 77 ARG A C 1
ATOM 560 O O . ARG A 1 80 ? 53.298 -68.426 10.193 1.000 42.975 77 ARG A O 1
ATOM 568 N N . GLU A 1 81 ? 52.650 -70.586 9.940 1.000 50.731 78 GLU A N 1
ATOM 569 C CA . GLU A 1 81 ? 53.574 -70.901 8.859 1.000 54.696 78 GLU A CA 1
ATOM 570 C C . GLU A 1 81 ? 53.148 -70.125 7.617 1.000 58.003 78 GLU A C 1
ATOM 571 O O . GLU A 1 81 ? 51.960 -70.078 7.313 1.000 61.618 78 GLU A O 1
ATOM 577 N N . PRO A 1 82 ? 54.085 -69.496 6.866 1.000 60.133 79 PRO A N 1
ATOM 578 C CA . PRO A 1 82 ? 53.714 -68.667 5.718 1.000 57.449 79 PRO A CA 1
ATOM 579 C C . PRO A 1 82 ? 53.178 -69.519 4.568 1.000 62.372 79 PRO A C 1
ATOM 580 O O . PRO A 1 82 ? 53.832 -70.472 4.148 1.000 70.101 79 PRO A O 1
ATOM 584 N N . HIS A 1 83 ? 51.968 -69.180 4.097 1.000 63.848 80 HIS A N 1
ATOM 585 C CA . HIS A 1 83 ? 51.382 -69.786 2.906 1.000 68.419 80 HIS A CA 1
ATOM 586 C C . HIS A 1 83 ? 51.014 -68.682 1.911 1.000 66.029 80 HIS A C 1
ATOM 587 O O . HIS A 1 83 ? 50.248 -67.777 2.238 1.000 56.261 80 HIS A O 1
ATOM 594 N N . TYR A 1 84 ? 51.577 -68.771 0.696 1.000 72.934 81 TYR A N 1
ATOM 595 C CA . TYR A 1 84 ? 51.436 -67.743 -0.327 1.000 68.824 81 TYR A CA 1
ATOM 596 C C . TYR A 1 84 ? 50.370 -68.177 -1.330 1.000 74.820 81 TYR A C 1
ATOM 597 O O . TYR A 1 84 ? 49.845 -69.286 -1.239 1.000 88.184 81 TYR A O 1
ATOM 606 N N . ALA A 1 85 ? 50.072 -67.293 -2.291 1.000 75.278 82 ALA A N 1
ATOM 607 C CA . ALA A 1 85 ? 48.988 -67.503 -3.238 1.000 80.489 82 ALA A CA 1
ATOM 608 C C . ALA A 1 85 ? 49.531 -67.546 -4.668 1.000 79.476 82 ALA A C 1
ATOM 609 O O . ALA A 1 85 ? 49.456 -66.553 -5.388 1.000 71.226 82 ALA A O 1
ATOM 611 N N . PRO A 1 86 ? 50.100 -68.687 -5.128 1.000 84.459 83 PRO A N 1
ATOM 612 C CA . PRO A 1 86 ? 50.534 -68.825 -6.520 1.000 84.272 83 PRO A CA 1
ATOM 613 C C . PRO A 1 86 ? 49.394 -68.840 -7.540 1.000 83.491 83 PRO A C 1
ATOM 614 O O . PRO A 1 86 ? 49.604 -68.512 -8.703 1.000 78.700 83 PRO A O 1
ATOM 618 N N . ASP A 1 87 ? 48.188 -69.220 -7.095 1.000 90.314 84 ASP A N 1
ATOM 619 C CA . ASP A 1 87 ? 47.050 -69.427 -7.980 1.000 84.991 84 ASP A CA 1
ATOM 620 C C . ASP A 1 87 ? 46.620 -68.116 -8.639 1.000 79.061 84 ASP A C 1
ATOM 621 O O . ASP A 1 87 ? 46.250 -68.113 -9.810 1.000 81.799 84 ASP A O 1
ATOM 626 N N . ILE A 1 88 ? 46.664 -67.016 -7.877 1.000 74.928 85 ILE A N 1
ATOM 627 C CA . ILE A 1 88 ? 46.083 -65.747 -8.293 1.000 72.658 85 ILE A CA 1
ATOM 628 C C . ILE A 1 88 ? 47.162 -64.816 -8.855 1.000 72.291 85 ILE A C 1
ATOM 629 O O . ILE A 1 88 ? 46.883 -64.049 -9.779 1.000 64.405 85 ILE A O 1
ATOM 634 N N . HIS A 1 89 ? 48.383 -64.889 -8.299 1.000 78.080 86 HIS A N 1
ATOM 635 C CA . HIS A 1 89 ? 49.431 -63.906 -8.556 1.000 74.511 86 HIS A CA 1
ATOM 636 C C . HIS A 1 89 ? 50.644 -64.508 -9.279 1.000 68.448 86 HIS A C 1
ATOM 637 O O . HIS A 1 89 ? 51.484 -63.767 -9.787 1.000 57.425 86 HIS A O 1
ATOM 644 N N . GLY A 1 90 ? 50.751 -65.844 -9.316 1.000 68.512 87 GLY A N 1
ATOM 645 C CA . GLY A 1 90 ? 51.875 -66.511 -9.957 1.000 63.500 87 GLY A CA 1
ATOM 646 C C . GLY A 1 90 ? 53.033 -66.725 -8.984 1.000 60.244 87 GLY A C 1
ATOM 647 O O . GLY A 1 90 ? 52.867 -66.549 -7.776 1.000 59.900 87 GLY A O 1
ATOM 648 N N . ILE A 1 91 ? 54.207 -67.097 -9.517 1.000 57.194 88 ILE A N 1
ATOM 649 C CA . ILE A 1 91 ? 55.327 -67.483 -8.667 1.000 52.776 88 ILE A CA 1
ATOM 650 C C . ILE A 1 91 ? 56.081 -66.232 -8.212 1.000 49.706 88 ILE A C 1
ATOM 651 O O . ILE A 1 91 ? 56.533 -66.180 -7.071 1.000 48.168 88 ILE A O 1
ATOM 656 N N . SER A 1 92 ? 56.205 -65.234 -9.102 1.000 48.191 89 SER A N 1
ATOM 657 C CA . SER A 1 92 ? 56.904 -63.995 -8.795 1.000 45.169 89 SER A CA 1
ATOM 658 C C . SER A 1 92 ? 55.994 -63.035 -8.031 1.000 40.998 89 SER A C 1
ATOM 659 O O . SER A 1 92 ? 56.473 -62.052 -7.474 1.000 39.225 89 SER A O 1
ATOM 662 N N . GLY A 1 93 ? 54.684 -63.313 -8.039 1.000 39.925 90 GLY A N 1
ATOM 663 C CA . GLY A 1 93 ? 53.706 -62.493 -7.344 1.000 37.919 90 GLY A CA 1
ATOM 664 C C . GLY A 1 93 ? 53.204 -61.323 -8.189 1.000 36.569 90 GLY A C 1
ATOM 665 O O . GLY A 1 93 ? 52.367 -60.546 -7.726 1.000 34.695 90 GLY A O 1
ATOM 666 N N . LEU A 1 94 ? 53.717 -61.210 -9.425 1.000 37.268 91 LEU A N 1
ATOM 667 C CA . LEU A 1 94 ? 53.349 -60.133 -10.330 1.000 36.071 91 LEU A CA 1
ATOM 668 C C . LEU A 1 94 ? 53.524 -60.605 -11.770 1.000 37.400 91 LEU A C 1
ATOM 669 O O . LEU A 1 94 ? 53.999 -59.847 -12.609 1.000 37.343 91 LEU A O 1
ATOM 674 N N . ASP A 1 95 ? 53.101 -61.846 -12.046 1.000 39.667 92 ASP A N 1
ATOM 675 C CA . ASP A 1 95 ? 53.256 -62.457 -13.359 1.000 41.963 92 ASP A CA 1
ATOM 676 C C . ASP A 1 95 ? 52.305 -61.790 -14.352 1.000 41.981 92 ASP A C 1
ATOM 677 O O . ASP A 1 95 ? 51.356 -61.114 -13.956 1.000 42.095 92 ASP A O 1
ATOM 682 N N . GLY A 1 96 ? 52.579 -61.982 -15.648 1.000 42.829 93 GLY A N 1
ATOM 683 C CA . GLY A 1 96 ? 51.683 -61.536 -16.705 1.000 42.527 93 GLY A CA 1
ATOM 684 C C . GLY A 1 96 ? 52.237 -60.378 -17.534 1.000 41.497 93 GLY A C 1
ATOM 685 O O . GLY A 1 96 ? 51.625 -60.004 -18.531 1.000 41.675 93 GLY A O 1
ATOM 686 N N . THR A 1 97 ? 53.387 -59.823 -17.126 1.000 40.685 94 THR A N 1
ATOM 687 C CA . THR A 1 97 ? 53.977 -58.678 -17.803 1.000 40.339 94 THR A CA 1
ATOM 688 C C . THR A 1 97 ? 55.500 -58.715 -17.697 1.000 40.366 94 THR A C 1
ATOM 689 O O . THR A 1 97 ? 56.060 -58.752 -16.603 1.000 39.787 94 THR A O 1
ATOM 693 N N . SER A 1 98 ? 56.161 -58.643 -18.856 1.000 41.421 95 SER A N 1
ATOM 694 C CA . SER A 1 98 ? 57.611 -58.677 -18.922 1.000 42.228 95 SER A CA 1
ATOM 695 C C . SER A 1 98 ? 58.197 -57.265 -18.923 1.000 40.832 95 SER A C 1
ATOM 696 O O . SER A 1 98 ? 59.410 -57.108 -19.035 1.000 42.835 95 SER A O 1
ATOM 699 N N . LEU A 1 99 ? 57.346 -56.243 -18.779 1.000 37.806 96 LEU A N 1
ATOM 700 C CA . LEU A 1 99 ? 57.780 -54.862 -18.915 1.000 36.476 96 LEU A CA 1
ATOM 701 C C . LEU A 1 99 ? 58.413 -54.347 -17.625 1.000 34.673 96 LEU A C 1
ATOM 702 O O . LEU A 1 99 ? 59.060 -53.304 -17.642 1.000 34.100 96 LEU A O 1
ATOM 707 N N . LEU A 1 100 ? 58.210 -55.072 -16.518 1.000 33.839 97 LEU A N 1
ATOM 708 C CA . LEU A 1 100 ? 58.742 -54.684 -15.221 1.000 32.715 97 LEU A CA 1
ATOM 709 C C . LEU A 1 100 ? 60.266 -54.617 -15.283 1.000 34.020 97 LEU A C 1
ATOM 710 O O . LEU A 1 100 ? 60.911 -55.645 -15.477 1.000 36.198 97 LEU A O 1
ATOM 715 N N . PRO A 1 101 ? 60.889 -53.426 -15.098 1.000 33.064 98 PRO A N 1
ATOM 716 C CA . PRO A 1 101 ? 62.337 -53.278 -15.244 1.000 34.605 98 PRO A CA 1
ATOM 717 C C . PRO A 1 101 ? 63.124 -53.713 -14.013 1.000 35.002 98 PRO A C 1
ATOM 718 O O . PRO A 1 101 ? 62.588 -53.755 -12.905 1.000 33.684 98 PRO A O 1
ATOM 722 N N . LYS A 1 102 ? 64.406 -54.028 -14.218 1.000 37.274 99 LYS A N 1
ATOM 723 C CA . LYS A 1 102 ? 65.289 -54.297 -13.101 1.000 38.072 99 LYS A CA 1
ATOM 724 C C . LYS A 1 102 ? 65.373 -53.034 -12.254 1.000 36.722 99 LYS A C 1
ATOM 725 O O . LYS A 1 102 ? 65.573 -51.949 -12.793 1.000 36.839 99 LYS A O 1
ATOM 731 N N . PRO A 1 103 ? 65.186 -53.132 -10.919 1.000 35.454 100 PRO A N 1
ATOM 732 C CA . PRO A 1 103 ? 65.095 -51.945 -10.074 1.000 34.519 100 PRO A CA 1
ATOM 733 C C . PRO A 1 103 ? 66.429 -51.213 -9.974 1.000 36.750 100 PRO A C 1
ATOM 734 O O . PRO A 1 103 ? 67.485 -51.839 -9.923 1.000 38.173 100 PRO A O 1
ATOM 738 N N . THR A 1 104 ? 66.354 -49.878 -9.980 1.000 37.826 101 THR A N 1
ATOM 739 C CA . THR A 1 104 ? 67.532 -49.036 -9.886 1.000 40.767 101 THR A CA 1
ATOM 740 C C . THR A 1 104 ? 68.102 -49.115 -8.473 1.000 42.308 101 THR A C 1
ATOM 741 O O . THR A 1 104 ? 69.312 -49.217 -8.310 1.000 43.700 101 THR A O 1
ATOM 745 N N . PHE A 1 105 ? 67.221 -49.075 -7.465 1.000 43.295 102 PHE A N 1
ATOM 746 C CA . PHE A 1 105 ? 67.633 -48.840 -6.088 1.000 46.562 102 PHE A CA 1
ATOM 747 C C . PHE A 1 105 ? 67.382 -50.070 -5.221 1.000 45.491 102 PHE A C 1
ATOM 748 O O . PHE A 1 105 ? 66.520 -50.896 -5.518 1.000 43.764 102 PHE A O 1
ATOM 756 N N . GLU A 1 106 ? 68.140 -50.136 -4.119 1.000 47.557 103 GLU A N 1
ATOM 757 C CA . GLU A 1 106 ? 68.012 -51.175 -3.110 1.000 47.786 103 GLU A CA 1
ATOM 758 C C . GLU A 1 106 ? 66.894 -50.815 -2.136 1.000 42.328 103 GLU A C 1
ATOM 759 O O . GLU A 1 106 ? 66.510 -49.652 -2.025 1.000 39.866 103 GLU A O 1
ATOM 765 N N . ALA A 1 107 ? 66.397 -51.820 -1.407 1.000 39.711 104 ALA A N 1
ATOM 766 C CA . ALA A 1 107 ? 65.641 -51.555 -0.194 1.000 36.765 104 ALA A CA 1
ATOM 767 C C . ALA A 1 107 ? 66.596 -50.939 0.827 1.000 37.656 104 ALA A C 1
ATOM 768 O O . ALA A 1 107 ? 67.707 -51.433 1.012 1.000 39.767 104 ALA A O 1
ATOM 770 N N . ARG A 1 108 ? 66.170 -49.841 1.463 1.000 35.906 105 ARG A N 1
ATOM 771 C CA . ARG A 1 108 ? 67.054 -49.047 2.301 1.000 36.775 105 ARG A CA 1
ATOM 772 C C . ARG A 1 108 ? 67.330 -49.778 3.612 1.000 36.793 105 ARG A C 1
ATOM 773 O O . ARG A 1 108 ? 66.464 -50.483 4.122 1.000 36.070 105 ARG A O 1
ATOM 781 N N . THR A 1 109 ? 68.554 -49.605 4.131 1.000 37.773 106 THR A N 1
ATOM 782 C CA . THR A 1 109 ? 69.015 -50.302 5.323 1.000 38.250 106 THR A CA 1
ATOM 783 C C . THR A 1 109 ? 69.684 -49.329 6.298 1.000 38.727 106 THR A C 1
ATOM 784 O O . THR A 1 109 ? 70.466 -49.744 7.153 1.000 40.024 106 THR A O 1
ATOM 788 N N . ASP A 1 110 ? 69.356 -48.035 6.180 1.000 37.817 107 ASP A N 1
ATOM 789 C CA . ASP A 1 110 ? 69.795 -47.024 7.132 1.000 38.386 107 ASP A CA 1
ATOM 790 C C . ASP A 1 110 ? 69.138 -47.281 8.486 1.000 37.059 107 ASP A C 1
ATOM 791 O O . ASP A 1 110 ? 69.677 -46.877 9.516 1.000 38.297 107 ASP A O 1
ATOM 796 N N . LYS A 1 111 ? 67.967 -47.939 8.459 1.000 34.481 108 LYS A N 1
ATOM 797 C CA . LYS A 1 111 ? 67.242 -48.294 9.666 1.000 33.322 108 LYS A CA 1
ATOM 798 C C . LYS A 1 111 ? 66.199 -49.376 9.389 1.000 31.079 108 LYS A C 1
ATOM 799 O O . LYS A 1 111 ? 65.784 -49.591 8.252 1.000 29.704 108 LYS A O 1
ATOM 805 N N . THR A 1 112 ? 65.810 -50.062 10.471 1.000 30.671 109 THR A N 1
ATOM 806 C CA . THR A 1 112 ? 64.684 -50.980 10.496 1.000 29.042 109 THR A CA 1
ATOM 807 C C . THR A 1 112 ? 63.452 -50.276 9.934 1.000 26.890 109 THR A C 1
ATOM 808 O O . THR A 1 112 ? 63.411 -49.049 9.906 1.000 26.608 109 THR A O 1
ATOM 812 N N . TYR A 1 113 ? 62.454 -51.061 9.504 1.000 25.618 110 TYR A N 1
ATOM 813 C CA . TYR A 1 113 ? 61.204 -50.512 8.988 1.000 23.891 110 TYR A CA 1
ATOM 814 C C . TYR A 1 113 ? 60.408 -49.856 10.116 1.000 23.648 110 TYR A C 1
ATOM 815 O O . TYR A 1 113 ? 59.699 -48.875 9.900 1.000 22.682 110 TYR A O 1
ATOM 824 N N . ILE A 1 114 ? 60.537 -50.421 11.318 1.000 24.702 111 ILE A N 1
ATOM 825 C CA . ILE A 1 114 ? 59.896 -49.884 12.507 1.000 24.977 111 ILE A CA 1
ATOM 826 C C . ILE A 1 114 ? 60.408 -48.459 12.730 1.000 25.664 111 ILE A C 1
ATOM 827 O O . ILE A 1 114 ? 59.624 -47.554 13.007 1.000 25.535 111 ILE A O 1
ATOM 832 N N . GLU A 1 115 ? 61.723 -48.260 12.581 1.000 26.671 112 GLU A N 1
ATOM 833 C CA . GLU A 1 115 ? 62.332 -46.949 12.743 1.000 27.352 112 GLU A CA 1
ATOM 834 C C . GLU A 1 115 ? 61.893 -45.967 11.659 1.000 26.285 112 GLU A C 1
ATOM 835 O O . GLU A 1 115 ? 61.742 -44.773 11.919 1.000 26.549 112 GLU A O 1
ATOM 836 N N . ALA A 1 116 ? 61.707 -46.482 10.439 1.000 25.296 113 ALA A N 1
ATOM 837 C CA . ALA A 1 116 ? 61.336 -45.657 9.300 1.000 24.546 113 ALA A CA 1
ATOM 838 C C . ALA A 1 116 ? 59.890 -45.190 9.440 1.000 23.485 113 ALA A C 1
ATOM 839 O O . ALA A 1 116 ? 59.575 -44.058 9.078 1.000 23.313 113 ALA A O 1
ATOM 841 N N . ILE A 1 117 ? 59.025 -46.077 9.951 1.000 22.889 114 ILE A N 1
ATOM 842 C CA . ILE A 1 117 ? 57.621 -45.756 10.152 1.000 22.201 114 ILE A CA 1
ATOM 843 C C . ILE A 1 117 ? 57.503 -44.804 11.343 1.000 23.076 114 ILE A C 1
ATOM 844 O O . ILE A 1 117 ? 56.706 -43.870 11.326 1.000 22.697 114 ILE A O 1
ATOM 849 N N . GLU A 1 118 ? 58.318 -45.043 12.371 1.000 24.481 115 GLU A N 1
ATOM 850 C CA . GLU A 1 118 ? 58.371 -44.180 13.539 1.000 25.900 115 GLU A CA 1
ATOM 851 C C . GLU A 1 118 ? 58.666 -42.747 13.099 1.000 26.619 115 GLU A C 1
ATOM 852 O O . GLU A 1 118 ? 57.955 -41.825 13.488 1.000 26.728 115 GLU A O 1
ATOM 858 N N . GLU A 1 119 ? 59.711 -42.576 12.277 1.000 27.380 116 GLU A N 1
ATOM 859 C CA . GLU A 1 119 ? 60.057 -41.273 11.726 1.000 28.522 116 GLU A CA 1
ATOM 860 C C . GLU A 1 119 ? 58.836 -40.649 11.049 1.000 27.186 116 GLU A C 1
ATOM 861 O O . GLU A 1 119 ? 58.444 -39.529 11.377 1.000 27.896 116 GLU A O 1
ATOM 867 N N . ALA A 1 120 ? 58.237 -41.393 10.111 1.000 25.161 117 ALA A N 1
ATOM 868 C CA . ALA A 1 120 ? 57.195 -40.868 9.242 1.000 24.096 117 ALA A CA 1
ATOM 869 C C . ALA A 1 120 ? 55.984 -40.394 10.045 1.000 23.882 117 ALA A C 1
ATOM 870 O O . ALA A 1 120 ? 55.403 -39.354 9.732 1.000 23.985 117 ALA A O 1
ATOM 872 N N . ILE A 1 121 ? 55.597 -41.181 11.055 1.000 23.529 118 ILE A N 1
ATOM 873 C CA . ILE A 1 121 ? 54.446 -40.861 11.881 1.000 23.731 118 ILE A CA 1
ATOM 874 C C . ILE A 1 121 ? 54.713 -39.565 12.637 1.000 25.077 118 ILE A C 1
ATOM 875 O O . ILE A 1 121 ? 53.883 -38.662 12.619 1.000 25.473 118 ILE A O 1
ATOM 880 N N . LEU A 1 122 ? 55.865 -39.493 13.312 1.000 26.006 119 LEU A N 1
ATOM 881 C CA . LEU A 1 122 ? 56.189 -38.349 14.150 1.000 27.791 119 LEU A CA 1
ATOM 882 C C . LEU A 1 122 ? 56.344 -37.109 13.281 1.000 28.164 119 LEU A C 1
ATOM 883 O O . LEU A 1 122 ? 55.960 -36.014 13.686 1.000 29.554 119 LEU A O 1
ATOM 888 N N . ALA A 1 123 ? 56.930 -37.301 12.097 1.000 27.164 120 ALA A N 1
ATOM 889 C CA . ALA A 1 123 ? 57.099 -36.222 11.143 1.000 27.538 120 ALA A CA 1
ATOM 890 C C . ALA A 1 123 ? 55.737 -35.627 10.794 1.000 27.311 120 ALA A C 1
ATOM 891 O O . ALA A 1 123 ? 55.610 -34.414 10.663 1.000 28.430 120 ALA A O 1
ATOM 893 N N . ASN A 1 124 ? 54.728 -36.498 10.653 1.000 26.086 121 ASN A N 1
ATOM 894 C CA . ASN A 1 124 ? 53.363 -36.081 10.368 1.000 25.998 121 ASN A CA 1
ATOM 895 C C . ASN A 1 124 ? 52.470 -36.424 11.553 1.000 26.332 121 ASN A C 1
ATOM 896 O O . ASN A 1 124 ? 51.436 -37.064 11.386 1.000 25.475 121 ASN A O 1
ATOM 901 N N . ASN A 1 125 ? 52.895 -35.980 12.741 1.000 27.795 122 ASN A N 1
ATOM 902 C CA . ASN A 1 125 ? 52.236 -36.306 13.993 1.000 28.486 122 ASN A CA 1
ATOM 903 C C . ASN A 1 125 ? 50.788 -35.828 13.928 1.000 29.030 122 ASN A C 1
ATOM 904 O O . ASN A 1 125 ? 50.534 -34.630 13.828 1.000 30.341 122 ASN A O 1
ATOM 909 N N . GLY A 1 126 ? 49.852 -36.783 13.937 1.000 28.218 123 GLY A N 1
ATOM 910 C CA . GLY A 1 126 ? 48.436 -36.477 14.052 1.000 29.116 123 GLY A CA 1
ATOM 911 C C . GLY A 1 126 ? 47.721 -36.400 12.706 1.000 28.442 123 GLY A C 1
ATOM 912 O O . GLY A 1 126 ? 46.497 -36.323 12.689 1.000 29.006 123 GLY A O 1
ATOM 913 N N . GLU A 1 127 ? 48.481 -36.411 11.598 1.000 27.606 124 GLU A N 1
ATOM 914 C CA . GLU A 1 127 ? 47.943 -36.161 10.263 1.000 27.142 124 GLU A CA 1
ATOM 915 C C . GLU A 1 127 ? 48.128 -37.365 9.336 1.000 25.080 124 GLU A C 1
ATOM 916 O O . GLU A 1 127 ? 47.493 -37.435 8.289 1.000 24.516 124 GLU A O 1
ATOM 922 N N . ILE A 1 128 ? 49.015 -38.298 9.701 1.000 24.211 125 ILE A N 1
ATOM 923 C CA . ILE A 1 128 ? 49.365 -39.419 8.841 1.000 22.619 125 ILE A CA 1
ATOM 924 C C . ILE A 1 128 ? 48.253 -40.463 8.858 1.000 22.100 125 ILE A C 1
ATOM 925 O O . ILE A 1 128 ? 47.506 -40.581 9.824 1.000 22.512 125 ILE A O 1
ATOM 930 N N . SER A 1 129 ? 48.167 -41.208 7.752 1.000 21.416 126 SER A N 1
ATOM 931 C CA . SER A 1 129 ? 47.367 -42.418 7.666 1.000 21.070 126 SER A CA 1
ATOM 932 C C . SER A 1 129 ? 48.235 -43.569 7.163 1.000 19.751 126 SER A C 1
ATOM 933 O O . SER A 1 129 ? 48.964 -43.432 6.185 1.000 19.033 126 SER A O 1
ATOM 936 N N . PHE A 1 130 ? 48.147 -44.696 7.871 1.000 19.662 127 PHE A N 1
ATOM 937 C CA . PHE A 1 130 ? 48.827 -45.917 7.490 1.000 19.092 127 PHE A CA 1
ATOM 938 C C . PHE A 1 130 ? 47.879 -46.729 6.609 1.000 19.119 127 PHE A C 1
ATOM 939 O O . PHE A 1 130 ? 46.681 -46.781 6.887 1.000 19.932 127 PHE A O 1
ATOM 947 N N . VAL A 1 131 ? 48.413 -47.343 5.544 1.000 18.431 128 VAL A N 1
ATOM 948 C CA . VAL A 1 131 ? 47.590 -48.095 4.610 1.000 18.464 128 VAL A CA 1
ATOM 949 C C . VAL A 1 131 ? 48.173 -49.499 4.448 1.000 18.674 128 VAL A C 1
ATOM 950 O O . VAL A 1 131 ? 49.276 -49.657 3.934 1.000 18.296 128 VAL A O 1
ATOM 954 N N . SER A 1 132 ? 47.424 -50.512 4.908 1.000 19.653 129 SER A N 1
ATOM 955 C CA . SER A 1 132 ? 47.783 -51.913 4.729 1.000 20.165 129 SER A CA 1
ATOM 956 C C . SER A 1 132 ? 46.951 -52.509 3.604 1.000 20.649 129 SER A C 1
ATOM 957 O O . SER A 1 132 ? 45.728 -52.568 3.692 1.000 21.234 129 SER A O 1
ATOM 960 N N . THR A 1 133 ? 47.636 -52.942 2.549 1.000 20.766 130 THR A N 1
ATOM 961 C CA . THR A 1 133 ? 47.001 -53.684 1.476 1.000 21.743 130 THR A CA 1
ATOM 962 C C . THR A 1 133 ? 47.429 -55.150 1.556 1.000 23.090 130 THR A C 1
ATOM 963 O O . THR A 1 133 ? 46.825 -56.003 0.909 1.000 24.525 130 THR A O 1
ATOM 967 N N . GLY A 1 134 ? 48.473 -55.430 2.350 1.000 23.027 131 GLY A N 1
ATOM 968 C CA . GLY A 1 134 ? 48.864 -56.790 2.683 1.000 24.062 131 GLY A CA 1
ATOM 969 C C . GLY A 1 134 ? 48.552 -57.082 4.144 1.000 24.993 131 GLY A C 1
ATOM 970 O O . GLY A 1 134 ? 47.781 -56.347 4.762 1.000 26.464 131 GLY A O 1
ATOM 971 N N . ALA A 1 135 ? 49.162 -58.146 4.682 1.000 25.259 132 ALA A N 1
ATOM 972 C CA . ALA A 1 135 ? 48.978 -58.539 6.074 1.000 25.106 132 ALA A CA 1
ATOM 973 C C . ALA A 1 135 ? 49.080 -57.325 6.994 1.000 23.879 132 ALA A C 1
ATOM 974 O O . ALA A 1 135 ? 49.551 -56.264 6.584 1.000 22.843 132 ALA A O 1
ATOM 976 N N . LEU A 1 136 ? 48.651 -57.514 8.250 1.000 24.386 133 LEU A N 1
ATOM 977 C CA . LEU A 1 136 ? 48.692 -56.469 9.268 1.000 23.683 133 LEU A CA 1
ATOM 978 C C . LEU A 1 136 ? 49.921 -56.634 10.163 1.000 23.774 133 LEU A C 1
ATOM 979 O O . LEU A 1 136 ? 50.024 -55.973 11.195 1.000 23.700 133 LEU A O 1
ATOM 984 N N . THR A 1 137 ? 50.868 -57.475 9.722 1.000 24.091 134 THR A N 1
ATOM 985 C CA . THR A 1 137 ? 52.010 -57.875 10.529 1.000 24.720 134 THR A CA 1
ATOM 986 C C . THR A 1 137 ? 52.948 -56.687 10.737 1.000 24.208 134 THR A C 1
ATOM 987 O O . THR A 1 137 ? 53.415 -56.460 11.853 1.000 24.832 134 THR A O 1
ATOM 991 N N . THR A 1 138 ? 53.212 -55.932 9.662 1.000 23.073 135 THR A N 1
ATOM 992 C CA . THR A 1 138 ? 54.093 -54.776 9.731 1.000 22.682 135 THR A CA 1
ATOM 993 C C . THR A 1 138 ? 53.597 -53.792 10.791 1.000 22.626 135 THR A C 1
ATOM 994 O O . THR A 1 138 ? 54.365 -53.368 11.651 1.000 23.253 135 THR A O 1
ATOM 998 N N . LEU A 1 139 ? 52.310 -53.432 10.728 1.000 22.103 136 LEU A N 1
ATOM 999 C CA . LEU A 1 139 ? 51.771 -52.384 11.580 1.000 22.174 136 LEU A CA 1
ATOM 1000 C C . LEU A 1 139 ? 51.601 -52.894 13.006 1.000 23.065 136 LEU A C 1
ATOM 1001 O O . LEU A 1 139 ? 51.811 -52.139 13.957 1.000 23.588 136 LEU A O 1
ATOM 1006 N N . ALA A 1 140 ? 51.206 -54.167 13.146 1.000 23.415 137 ALA A N 1
ATOM 1007 C CA . ALA A 1 140 ? 51.024 -54.767 14.457 1.000 24.499 137 ALA A CA 1
ATOM 1008 C C . ALA A 1 140 ? 52.360 -54.833 15.197 1.000 25.031 137 ALA A C 1
ATOM 1009 O O . ALA A 1 140 ? 52.393 -54.727 16.418 1.000 25.832 137 ALA A O 1
ATOM 1011 N N . THR A 1 141 ? 53.462 -55.003 14.455 1.000 24.680 138 THR A N 1
ATOM 1012 C CA . THR A 1 141 ? 54.779 -55.090 15.063 1.000 25.545 138 THR A CA 1
ATOM 1013 C C . THR A 1 141 ? 55.241 -53.711 15.528 1.000 25.460 138 THR A C 1
ATOM 1014 O O . THR A 1 141 ? 55.792 -53.581 16.623 1.000 26.631 138 THR A O 1
ATOM 1018 N N . VAL A 1 142 ? 55.022 -52.693 14.687 1.000 24.175 139 VAL A N 1
ATOM 1019 C CA . VAL A 1 142 ? 55.367 -51.321 15.026 1.000 24.215 139 VAL A CA 1
ATOM 1020 C C . VAL A 1 142 ? 54.718 -50.953 16.362 1.000 25.131 139 VAL A C 1
ATOM 1021 O O . VAL A 1 142 ? 55.366 -50.383 17.235 1.000 25.941 139 VAL A O 1
ATOM 1025 N N . PHE A 1 143 ? 53.433 -51.299 16.504 1.000 25.127 140 PHE A N 1
ATOM 1026 C CA . PHE A 1 143 ? 52.618 -50.906 17.644 1.000 26.082 140 PHE A CA 1
ATOM 1027 C C . PHE A 1 143 ? 52.930 -51.734 18.888 1.000 27.570 140 PHE A C 1
ATOM 1028 O O . PHE A 1 143 ? 52.691 -51.280 20.002 1.000 28.576 140 PHE A O 1
ATOM 1036 N N . ARG A 1 144 ? 53.413 -52.963 18.697 1.000 27.966 141 ARG A N 1
ATOM 1037 C CA . ARG A 1 144 ? 53.908 -53.772 19.798 1.000 29.719 141 ARG A CA 1
ATOM 1038 C C . ARG A 1 144 ? 55.174 -53.135 20.364 1.000 30.403 141 ARG A C 1
ATOM 1039 O O . ARG A 1 144 ? 55.324 -53.009 21.573 1.000 31.756 141 ARG A O 1
ATOM 1047 N N . CYS A 1 145 ? 56.084 -52.745 19.466 1.000 29.718 142 CYS A N 1
ATOM 1048 C CA . CYS A 1 145 ? 57.415 -52.308 19.852 1.000 30.526 142 CYS A CA 1
ATOM 1049 C C . CYS A 1 145 ? 57.395 -50.851 20.304 1.000 30.622 142 CYS A C 1
ATOM 1050 O O . CYS A 1 145 ? 58.048 -50.504 21.290 1.000 32.239 142 CYS A O 1
ATOM 1053 N N . LYS A 1 146 ? 56.624 -50.022 19.583 1.000 29.096 143 LYS A N 1
ATOM 1054 C CA . LYS A 1 146 ? 56.570 -48.589 19.817 1.000 29.073 143 LYS A CA 1
ATOM 1055 C C . LYS A 1 146 ? 55.117 -48.179 20.044 1.000 28.504 143 LYS A C 1
ATOM 1056 O O . LYS A 1 146 ? 54.553 -47.417 19.266 1.000 27.380 143 LYS A O 1
ATOM 1062 N N . PRO A 1 147 ? 54.467 -48.654 21.132 1.000 29.572 144 PRO A N 1
ATOM 1063 C CA . PRO A 1 147 ? 53.045 -48.390 21.363 1.000 29.584 144 PRO A CA 1
ATOM 1064 C C . PRO A 1 147 ? 52.659 -46.922 21.548 1.000 29.971 144 PRO A C 1
ATOM 1065 O O . PRO A 1 147 ? 51.488 -46.574 21.406 1.000 29.970 144 PRO A O 1
ATOM 1069 N N . TYR A 1 148 ? 53.633 -46.060 21.860 1.000 30.548 145 TYR A N 1
ATOM 1070 C CA . TYR A 1 148 ? 53.352 -44.642 22.004 1.000 31.109 145 TYR A CA 1
ATOM 1071 C C . TYR A 1 148 ? 52.864 -44.066 20.671 1.000 29.697 145 TYR A C 1
ATOM 1072 O O . TYR A 1 148 ? 52.061 -43.131 20.668 1.000 30.069 145 TYR A O 1
ATOM 1081 N N . LEU A 1 149 ? 53.328 -44.654 19.552 1.000 28.174 146 LEU A N 1
ATOM 1082 C CA . LEU A 1 149 ? 53.067 -44.153 18.206 1.000 26.826 146 LEU A CA 1
ATOM 1083 C C . LEU A 1 149 ? 51.591 -44.252 17.832 1.000 26.294 146 LEU A C 1
ATOM 1084 O O . LEU A 1 149 ? 51.153 -43.586 16.902 1.000 25.545 146 LEU A O 1
ATOM 1089 N N . LYS A 1 150 ? 50.840 -45.099 18.537 1.000 26.884 147 LYS A N 1
ATOM 1090 C CA . LYS A 1 150 ? 49.433 -45.304 18.243 1.000 26.774 147 LYS A CA 1
ATOM 1091 C C . LYS A 1 150 ? 48.727 -43.957 18.121 1.000 27.472 147 LYS A C 1
ATOM 1092 O O . LYS A 1 150 ? 48.102 -43.668 17.109 1.000 26.903 147 LYS A O 1
ATOM 1098 N N . LYS A 1 151 ? 48.896 -43.097 19.121 1.000 29.121 148 LYS A N 1
ATOM 1099 C CA . LYS A 1 151 ? 48.061 -41.913 19.244 1.000 30.380 148 LYS A CA 1
ATOM 1100 C C . LYS A 1 151 ? 48.529 -40.810 18.292 1.000 29.595 148 LYS A C 1
ATOM 1101 O O . LYS A 1 151 ? 48.031 -39.692 18.358 1.000 30.597 148 LYS A O 1
ATOM 1107 N N . SER A 1 152 ? 49.466 -41.121 17.393 1.000 28.069 149 SER A N 1
ATOM 1108 C CA . SER A 1 152 ? 49.943 -40.155 16.417 1.000 27.744 149 SER A CA 1
ATOM 1109 C C . SER A 1 152 ? 49.284 -40.377 15.052 1.000 26.524 149 SER A C 1
ATOM 1110 O O . SER A 1 152 ? 49.122 -39.433 14.281 1.000 26.582 149 SER A O 1
ATOM 1113 N N . VAL A 1 153 ? 48.911 -41.628 14.750 1.000 25.598 150 VAL A N 1
ATOM 1114 C CA . VAL A 1 153 ? 48.294 -41.970 13.478 1.000 24.524 150 VAL A CA 1
ATOM 1115 C C . VAL A 1 153 ? 46.854 -41.473 13.490 1.000 25.292 150 VAL A C 1
ATOM 1116 O O . VAL A 1 153 ? 46.134 -41.735 14.447 1.000 26.532 150 VAL A O 1
ATOM 1120 N N . LYS A 1 154 ? 46.432 -40.775 12.428 1.000 24.967 151 LYS A N 1
ATOM 1121 C CA . LYS A 1 154 ? 45.056 -40.314 12.344 1.000 26.028 151 LYS A CA 1
ATOM 1122 C C . LYS A 1 154 ? 44.140 -41.474 11.953 1.000 25.505 151 LYS A C 1
ATOM 1123 O O . LYS A 1 154 ? 43.130 -41.708 12.611 1.000 26.643 151 LYS A O 1
ATOM 1129 N N . TYR A 1 155 ? 44.476 -42.177 10.864 1.000 24.092 152 TYR A N 1
ATOM 1130 C CA . TYR A 1 155 ? 43.665 -43.292 10.401 1.000 23.648 152 TYR A CA 1
ATOM 1131 C C . TYR A 1 155 ? 44.560 -44.460 10.007 1.000 22.359 152 TYR A C 1
ATOM 1132 O O . TYR A 1 155 ? 45.700 -44.273 9.601 1.000 21.480 152 TYR A O 1
ATOM 1141 N N . ILE A 1 156 ? 44.012 -45.667 10.128 1.000 22.550 153 ILE A N 1
ATOM 1142 C CA . ILE A 1 156 ? 44.637 -46.855 9.584 1.000 21.901 153 ILE A CA 1
ATOM 1143 C C . ILE A 1 156 ? 43.650 -47.438 8.585 1.000 22.292 153 ILE A C 1
ATOM 1144 O O . ILE A 1 156 ? 42.604 -47.935 8.990 1.000 23.440 153 ILE A O 1
ATOM 1149 N N . SER A 1 157 ? 43.968 -47.327 7.289 1.000 21.851 154 SER A N 1
ATOM 1150 C CA . SER A 1 157 ? 43.081 -47.823 6.249 1.000 22.399 154 SER A CA 1
ATOM 1151 C C . SER A 1 157 ? 43.567 -49.195 5.796 1.000 22.613 154 SER A C 1
ATOM 1152 O O . SER A 1 157 ? 44.638 -49.318 5.203 1.000 21.627 154 SER A O 1
ATOM 1155 N N . ILE A 1 158 ? 42.755 -50.215 6.099 1.000 24.160 155 ILE A N 1
ATOM 1156 C CA . ILE A 1 158 ? 43.085 -51.603 5.825 1.000 24.337 155 ILE A CA 1
ATOM 1157 C C . ILE A 1 158 ? 42.168 -52.107 4.719 1.000 24.972 155 ILE A C 1
ATOM 1158 O O . ILE A 1 158 ? 40.957 -51.909 4.778 1.000 25.910 155 ILE A O 1
ATOM 1163 N N . MET A 1 159 ? 42.765 -52.752 3.715 1.000 24.987 156 MET A N 1
ATOM 1164 C CA . MET A 1 159 ? 42.016 -53.626 2.834 1.000 26.283 156 MET A CA 1
ATOM 1165 C C . MET A 1 159 ? 42.191 -55.033 3.387 1.000 25.526 156 MET A C 1
ATOM 1166 O O . MET A 1 159 ? 43.308 -55.546 3.452 1.000 24.304 156 MET A O 1
ATOM 1171 N N . GLY A 1 160 ? 41.083 -55.620 3.841 1.000 26.055 157 GLY A N 1
ATOM 1172 C CA . GLY A 1 160 ? 41.116 -56.971 4.362 1.000 26.373 157 GLY A CA 1
ATOM 1173 C C . GLY A 1 160 ? 39.795 -57.358 5.010 1.000 27.383 157 GLY A C 1
ATOM 1174 O O . GLY A 1 160 ? 38.923 -56.518 5.223 1.000 27.435 157 GLY A O 1
ATOM 1175 N N . GLY A 1 161 ? 39.676 -58.651 5.314 1.000 28.359 158 GLY A N 1
ATOM 1176 C CA . GLY A 1 161 ? 38.478 -59.187 5.926 1.000 30.252 158 GLY A CA 1
ATOM 1177 C C . GLY A 1 161 ? 37.329 -59.277 4.928 1.000 31.598 158 GLY A C 1
ATOM 1178 O O . GLY A 1 161 ? 37.349 -58.656 3.864 1.000 30.575 158 GLY A O 1
ATOM 1179 N N . GLY A 1 162 ? 36.344 -60.099 5.294 1.000 33.892 159 GLY A N 1
ATOM 1180 C CA . GLY A 1 162 ? 35.052 -60.145 4.637 1.000 35.489 159 GLY A CA 1
ATOM 1181 C C . GLY A 1 162 ? 33.963 -60.357 5.679 1.000 37.640 159 GLY A C 1
ATOM 1182 O O . GLY A 1 162 ? 34.153 -61.112 6.631 1.000 38.096 159 GLY A O 1
ATOM 1183 N N . LEU A 1 163 ? 32.841 -59.660 5.505 1.000 39.181 160 LEU A N 1
ATOM 1184 C CA . LEU A 1 163 ? 31.760 -59.730 6.468 1.000 42.057 160 LEU A CA 1
ATOM 1185 C C . LEU A 1 163 ? 30.812 -60.866 6.098 1.000 45.325 160 LEU A C 1
ATOM 1186 O O . LEU A 1 163 ? 30.666 -61.211 4.928 1.000 45.422 160 LEU A O 1
ATOM 1191 N N . HIS A 1 164 ? 30.192 -61.443 7.131 1.000 48.499 161 HIS A N 1
ATOM 1192 C CA . HIS A 1 164 ? 29.090 -62.375 6.983 1.000 52.811 161 HIS A CA 1
ATOM 1193 C C . HIS A 1 164 ? 29.570 -63.663 6.310 1.000 52.163 161 HIS A C 1
ATOM 1194 O O . HIS A 1 164 ? 28.802 -64.323 5.614 1.000 54.817 161 HIS A O 1
ATOM 1201 N N . GLY A 1 165 ? 30.837 -64.029 6.543 1.000 49.314 162 GLY A N 1
ATOM 1202 C CA . GLY A 1 165 ? 31.388 -65.279 6.043 1.000 48.777 162 GLY A CA 1
ATOM 1203 C C . GLY A 1 165 ? 31.782 -65.216 4.569 1.000 46.718 162 GLY A C 1
ATOM 1204 O O . GLY A 1 165 ? 31.913 -66.254 3.926 1.000 47.614 162 GLY A O 1
ATOM 1205 N N . LEU A 1 166 ? 31.965 -63.998 4.044 1.000 44.174 163 LEU A N 1
ATOM 1206 C CA . LEU A 1 166 ? 32.530 -63.805 2.717 1.000 42.423 163 LEU A CA 1
ATOM 1207 C C . LEU A 1 166 ? 34.048 -63.899 2.819 1.000 39.825 163 LEU A C 1
ATOM 1208 O O . LEU A 1 166 ? 34.643 -63.232 3.662 1.000 38.278 163 LEU A O 1
ATOM 1213 N N . GLY A 1 167 ? 34.664 -64.720 1.960 1.000 39.422 164 GLY A N 1
ATOM 1214 C CA . GLY A 1 167 ? 36.101 -64.918 2.009 1.000 37.426 164 GLY A CA 1
ATOM 1215 C C . GLY A 1 167 ? 36.635 -65.655 0.788 1.000 37.485 164 GLY A C 1
ATOM 1216 O O . GLY A 1 167 ? 35.872 -66.238 0.025 1.000 39.253 164 GLY A O 1
ATOM 1217 N N . ASN A 1 168 ? 37.963 -65.619 0.636 1.000 35.753 165 ASN A N 1
ATOM 1218 C CA . ASN A 1 168 ? 38.657 -66.304 -0.442 1.000 36.018 165 ASN A CA 1
ATOM 1219 C C . ASN A 1 168 ? 39.655 -67.315 0.121 1.000 36.391 165 ASN A C 1
ATOM 1220 O O . ASN A 1 168 ? 40.393 -67.929 -0.641 1.000 36.796 165 ASN A O 1
ATOM 1225 N N . CYS A 1 169 ? 39.652 -67.515 1.445 1.000 36.552 166 CYS A N 1
ATOM 1226 C CA . CYS A 1 169 ? 40.643 -68.348 2.109 1.000 37.064 166 CYS A CA 1
ATOM 1227 C C . CYS A 1 169 ? 39.994 -69.310 3.095 1.000 39.148 166 CYS A C 1
ATOM 1228 O O . CYS A 1 169 ? 38.915 -69.039 3.613 1.000 39.683 166 CYS A O 1
ATOM 1231 N N . ASN A 1 170 ? 40.714 -70.408 3.358 1.000 40.497 167 ASN A N 1
ATOM 1232 C CA . ASN A 1 170 ? 40.355 -71.427 4.333 1.000 42.758 167 ASN A CA 1
ATOM 1233 C C . ASN A 1 170 ? 39.351 -72.383 3.690 1.000 45.318 167 ASN A C 1
ATOM 1234 O O . ASN A 1 170 ? 38.784 -72.082 2.641 1.000 45.083 167 ASN A O 1
ATOM 1239 N N . PRO A 1 171 ? 39.128 -73.575 4.289 1.000 47.995 168 PRO A N 1
ATOM 1240 C CA . PRO A 1 171 ? 38.209 -74.573 3.735 1.000 50.938 168 PRO A CA 1
ATOM 1241 C C . PRO A 1 171 ? 36.799 -74.101 3.376 1.000 51.374 168 PRO A C 1
ATOM 1242 O O . PRO A 1 171 ? 36.203 -74.633 2.442 1.000 53.181 168 PRO A O 1
ATOM 1246 N N . ASN A 1 172 ? 36.263 -73.121 4.120 1.000 50.023 169 ASN A N 1
ATOM 1247 C CA . ASN A 1 172 ? 34.889 -72.674 3.931 1.000 50.819 169 ASN A CA 1
ATOM 1248 C C . ASN A 1 172 ? 34.825 -71.415 3.069 1.000 48.416 169 ASN A C 1
ATOM 1249 O O . ASN A 1 172 ? 33.734 -70.902 2.835 1.000 48.894 169 ASN A O 1
ATOM 1254 N N . LEU A 1 173 ? 35.981 -70.916 2.608 1.000 46.081 170 LEU A N 1
ATOM 1255 C CA . LEU A 1 173 ? 36.067 -69.596 2.000 1.000 43.656 170 LEU A CA 1
ATOM 1256 C C . LEU A 1 173 ? 35.373 -68.569 2.894 1.000 42.860 170 LEU A C 1
ATOM 1257 O O . LEU A 1 173 ? 34.663 -67.689 2.407 1.000 42.389 170 LEU A O 1
ATOM 1262 N N . SER A 1 174 ? 35.585 -68.688 4.208 1.000 42.954 171 SER A N 1
ATOM 1263 C CA . SER A 1 174 ? 34.957 -67.797 5.165 1.000 42.590 171 SER A CA 1
ATOM 1264 C C . SER A 1 174 ? 35.899 -66.650 5.508 1.000 39.882 171 SER A C 1
ATOM 1265 O O . SER A 1 174 ? 35.471 -65.679 6.128 1.000 39.306 171 SER A O 1
ATOM 1268 N N . ALA A 1 175 ? 37.172 -66.772 5.103 1.000 38.556 172 ALA A N 1
ATOM 1269 C CA . ALA A 1 175 ? 38.208 -65.831 5.500 1.000 36.305 172 ALA A CA 1
ATOM 1270 C C . ALA A 1 175 ? 38.797 -65.136 4.275 1.000 34.647 172 ALA A C 1
ATOM 1271 O O . ALA A 1 175 ? 38.885 -65.735 3.208 1.000 35.279 172 ALA A O 1
ATOM 1273 N N . GLU A 1 176 ? 39.206 -63.873 4.453 1.000 32.705 173 GLU A N 1
ATOM 1274 C CA . GLU A 1 176 ? 39.905 -63.115 3.427 1.000 31.070 173 GLU A CA 1
ATOM 1275 C C . GLU A 1 176 ? 41.410 -63.293 3.647 1.000 30.077 173 GLU A C 1
ATOM 1276 O O . GLU A 1 176 ? 41.845 -63.558 4.765 1.000 30.268 173 GLU A O 1
ATOM 1282 N N . PHE A 1 177 ? 42.194 -63.145 2.569 1.000 29.187 174 PHE A N 1
ATOM 1283 C CA . PHE A 1 177 ? 43.593 -63.548 2.536 1.000 28.714 174 PHE A CA 1
ATOM 1284 C C . PHE A 1 177 ? 44.438 -62.798 3.562 1.000 27.361 174 PHE A C 1
ATOM 1285 O O . PHE A 1 177 ? 45.131 -63.430 4.352 1.000 27.846 174 PHE A O 1
ATOM 1293 N N . ASN A 1 178 ? 44.408 -61.460 3.510 1.000 25.915 175 ASN A N 1
ATOM 1294 C CA . ASN A 1 178 ? 45.292 -60.613 4.300 1.000 24.920 175 ASN A CA 1
ATOM 1295 C C . ASN A 1 178 ? 45.126 -60.871 5.798 1.000 25.485 175 ASN A C 1
ATOM 1296 O O . ASN A 1 178 ? 46.097 -60.789 6.546 1.000 25.321 175 ASN A O 1
ATOM 1301 N N . VAL A 1 179 ? 43.895 -61.158 6.234 1.000 26.363 176 VAL A N 1
ATOM 1302 C CA . VAL A 1 179 ? 43.615 -61.489 7.624 1.000 27.346 176 VAL A CA 1
ATOM 1303 C C . VAL A 1 179 ? 44.068 -62.922 7.919 1.000 28.851 176 VAL A C 1
ATOM 1304 O O . VAL A 1 179 ? 44.655 -63.188 8.963 1.000 29.395 176 VAL A O 1
ATOM 1308 N N . TRP A 1 180 ? 43.794 -63.837 6.985 1.000 29.854 177 TRP A N 1
ATOM 1309 C CA . TRP A 1 180 ? 44.020 -65.264 7.160 1.000 31.730 177 TRP A CA 1
ATOM 1310 C C . TRP A 1 180 ? 45.502 -65.607 7.336 1.000 31.787 177 TRP A C 1
ATOM 1311 O O . TRP A 1 180 ? 45.821 -66.568 8.031 1.000 33.403 177 TRP A O 1
ATOM 1322 N N . ILE A 1 181 ? 46.403 -64.853 6.687 1.000 30.294 178 ILE A N 1
ATOM 1323 C CA . ILE A 1 181 ? 47.825 -65.179 6.686 1.000 30.342 178 ILE 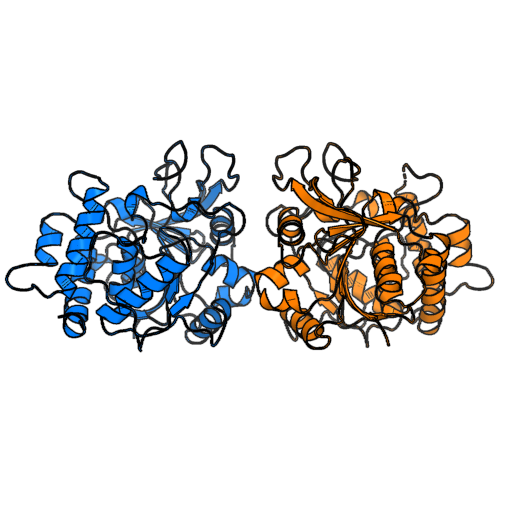A CA 1
ATOM 1324 C C . ILE A 1 181 ? 48.474 -64.758 7.995 1.000 30.017 178 ILE A C 1
ATOM 1325 O O . ILE A 1 181 ? 49.603 -65.150 8.251 1.000 30.690 178 ILE A O 1
ATOM 1330 N N . ASP A 1 182 ? 47.793 -63.925 8.785 1.000 29.328 179 ASP A N 1
ATOM 1331 C CA . ASP A 1 182 ? 48.263 -63.601 10.121 1.000 29.605 179 ASP A CA 1
ATOM 1332 C C . ASP A 1 182 ? 47.080 -63.116 10.954 1.000 29.707 179 ASP A C 1
ATOM 1333 O O . ASP A 1 182 ? 46.854 -61.914 11.093 1.000 28.342 179 ASP A O 1
ATOM 1338 N N . PRO A 1 183 ? 46.275 -64.041 11.522 1.000 31.592 180 PRO A N 1
ATOM 1339 C CA . PRO A 1 183 ? 45.111 -63.662 12.319 1.000 32.180 180 PRO A CA 1
ATOM 1340 C C . PRO A 1 183 ? 45.486 -63.000 13.643 1.000 32.003 180 PRO A C 1
ATOM 1341 O O . PRO A 1 183 ? 44.708 -62.217 14.185 1.000 31.836 180 PRO A O 1
ATOM 1345 N N . ASP A 1 184 ? 46.680 -63.330 14.152 1.000 32.271 181 ASP A N 1
ATOM 1346 C CA . ASP A 1 184 ? 47.153 -62.798 15.419 1.000 32.474 181 ASP A CA 1
ATOM 1347 C C . ASP A 1 184 ? 47.389 -61.301 15.275 1.000 30.542 181 ASP A C 1
ATOM 1348 O O . ASP A 1 184 ? 46.928 -60.516 16.101 1.000 30.615 181 ASP A O 1
ATOM 1353 N N . ALA A 1 185 ? 48.102 -60.925 14.207 1.000 29.019 182 ALA A N 1
ATOM 1354 C CA . ALA A 1 185 ? 48.404 -59.533 13.929 1.000 27.378 182 ALA A CA 1
ATOM 1355 C C . ALA A 1 185 ? 47.113 -58.743 13.733 1.000 26.917 182 ALA A C 1
ATOM 1356 O O . ALA A 1 185 ? 47.022 -57.601 14.180 1.000 26.631 182 ALA A O 1
ATOM 1358 N N . ALA A 1 186 ? 46.122 -59.361 13.076 1.000 27.226 183 ALA A N 1
ATOM 1359 C CA . ALA A 1 186 ? 44.857 -58.700 12.793 1.000 27.074 183 ALA A CA 1
ATOM 1360 C C . ALA A 1 186 ? 44.115 -58.398 14.096 1.000 28.345 183 ALA A C 1
ATOM 1361 O O . ALA A 1 186 ? 43.662 -57.273 14.308 1.000 28.056 183 ALA A O 1
ATOM 1363 N N . ASN A 1 187 ? 44.015 -59.409 14.969 1.000 29.879 184 ASN A N 1
ATOM 1364 C CA . ASN A 1 187 ? 43.355 -59.267 16.256 1.000 31.227 184 ASN A CA 1
ATOM 1365 C C . ASN A 1 187 ? 44.037 -58.190 17.094 1.000 30.921 184 ASN A C 1
ATOM 1366 O O . ASN A 1 187 ? 43.360 -57.372 17.711 1.000 31.629 184 ASN A O 1
ATOM 1371 N N . TYR A 1 188 ? 45.374 -58.188 17.114 1.000 30.273 185 TYR A N 1
ATOM 1372 C CA . TYR A 1 188 ? 46.122 -57.225 17.907 1.000 30.223 185 TYR A CA 1
ATOM 1373 C C . TYR A 1 188 ? 45.759 -55.798 17.497 1.000 29.303 185 TYR A C 1
ATOM 1374 O O . TYR A 1 188 ? 45.819 -54.890 18.324 1.000 29.669 185 TYR A O 1
ATOM 1383 N N . ILE A 1 189 ? 45.405 -55.610 16.217 1.000 28.302 186 ILE A N 1
ATOM 1384 C CA . ILE A 1 189 ? 44.989 -54.313 15.709 1.000 27.611 186 ILE A CA 1
ATOM 1385 C C . ILE A 1 189 ? 43.526 -54.067 16.070 1.000 28.835 186 ILE A C 1
ATOM 1386 O O . ILE A 1 189 ? 43.198 -53.044 16.671 1.000 29.249 186 ILE A O 1
ATOM 1391 N N . PHE A 1 190 ? 42.661 -55.022 15.712 1.000 29.769 187 PHE A N 1
ATOM 1392 C CA . PHE A 1 190 ? 41.219 -54.830 15.775 1.000 31.271 187 PHE A CA 1
ATOM 1393 C C . PHE A 1 190 ? 40.701 -54.723 17.212 1.000 33.303 187 PHE A C 1
ATOM 1394 O O . PHE A 1 190 ? 39.623 -54.175 17.426 1.000 34.024 187 PHE A O 1
ATOM 1402 N N . ARG A 1 191 ? 41.443 -55.275 18.182 1.000 34.718 188 ARG A N 1
ATOM 1403 C CA . ARG A 1 191 ? 40.966 -55.394 19.554 1.000 37.773 188 ARG A CA 1
ATOM 1404 C C . ARG A 1 191 ? 41.573 -54.313 20.452 1.000 38.020 188 ARG A C 1
ATOM 1405 O O . ARG A 1 191 ? 41.013 -54.001 21.502 1.000 40.071 188 ARG A O 1
ATOM 1413 N N . ASP A 1 192 ? 42.730 -53.773 20.058 1.000 36.181 189 ASP A N 1
ATOM 1414 C CA . ASP A 1 192 ? 43.353 -52.666 20.763 1.000 36.460 189 ASP A CA 1
ATOM 1415 C C . ASP A 1 192 ? 42.370 -51.495 20.816 1.000 36.674 189 ASP A C 1
ATOM 1416 O O . ASP A 1 192 ? 41.922 -51.034 19.771 1.000 35.468 189 ASP A O 1
ATOM 1421 N N . PRO A 1 193 ? 42.001 -50.976 22.015 1.000 38.543 190 PRO A N 1
ATOM 1422 C CA . PRO A 1 193 ? 41.040 -49.875 22.120 1.000 39.551 190 PRO A CA 1
ATOM 1423 C C . PRO A 1 193 ? 41.586 -48.529 21.648 1.000 39.256 190 PRO A C 1
ATOM 1424 O O . PRO A 1 193 ? 40.822 -47.652 21.256 1.000 40.236 190 PRO A O 1
ATOM 1428 N N . ASP A 1 194 ? 42.913 -48.379 21.682 1.000 38.466 191 ASP A N 1
ATOM 1429 C CA . ASP A 1 194 ? 43.573 -47.178 21.196 1.000 37.704 191 ASP A CA 1
ATOM 1430 C C . ASP A 1 194 ? 43.420 -47.057 19.682 1.000 35.499 191 ASP A C 1
ATOM 1431 O O . ASP A 1 194 ? 43.277 -45.957 19.156 1.000 35.568 191 ASP A O 1
ATOM 1436 N N . VAL A 1 195 ? 43.438 -48.200 18.993 1.000 34.196 192 VAL A N 1
ATOM 1437 C CA . VAL A 1 195 ? 43.634 -48.237 17.555 1.000 31.912 192 VAL A CA 1
ATOM 1438 C C . VAL A 1 195 ? 42.310 -48.517 16.847 1.000 32.045 192 VAL A C 1
ATOM 1439 O O . VAL A 1 195 ? 41.994 -47.854 15.866 1.000 31.267 192 VAL A O 1
ATOM 1443 N N . LYS A 1 196 ? 41.535 -49.488 17.346 1.000 33.233 193 LYS A N 1
ATOM 1444 C CA . LYS A 1 196 ? 40.390 -50.017 16.619 1.000 33.541 193 LYS A CA 1
ATOM 1445 C C . LYS A 1 196 ? 39.436 -48.901 16.190 1.000 34.708 193 LYS A C 1
ATOM 1446 O O . LYS A 1 196 ? 38.799 -48.999 15.144 1.000 34.387 193 LYS A O 1
ATOM 1452 N N . ASP A 1 197 ? 39.341 -47.847 17.007 1.000 36.466 194 ASP A N 1
ATOM 1453 C CA . ASP A 1 197 ? 38.375 -46.781 16.798 1.000 38.346 194 ASP A CA 1
ATOM 1454 C C . ASP A 1 197 ? 38.744 -45.902 15.603 1.000 37.147 194 ASP A C 1
ATOM 1455 O O . ASP A 1 197 ? 37.881 -45.199 15.080 1.000 37.745 194 ASP A O 1
ATOM 1460 N N . LYS A 1 198 ? 40.020 -45.920 15.194 1.000 35.700 195 LYS A N 1
ATOM 1461 C CA . LYS A 1 198 ? 40.488 -45.111 14.076 1.000 34.583 195 LYS A CA 1
ATOM 1462 C C . LYS A 1 198 ? 40.869 -45.997 12.889 1.000 32.440 195 LYS A C 1
ATOM 1463 O O . LYS A 1 198 ? 41.464 -45.513 11.923 1.000 30.923 195 LYS A O 1
ATOM 1469 N N . CYS A 1 199 ? 40.530 -47.292 12.968 1.000 31.907 196 CYS A N 1
ATOM 1470 C CA . CYS A 1 199 ? 40.768 -48.207 11.865 1.000 30.194 196 CYS A CA 1
ATOM 1471 C C . CYS A 1 199 ? 39.639 -48.081 10.851 1.000 30.195 196 CYS A C 1
ATOM 1472 O O . CYS A 1 199 ? 38.477 -47.938 11.229 1.000 31.895 196 CYS A O 1
ATOM 1475 N N . ILE A 1 200 ? 40.022 -48.108 9.569 1.000 28.214 197 ILE A N 1
ATOM 1476 C CA . ILE A 1 200 ? 39.085 -48.162 8.463 1.000 27.793 197 ILE A CA 1
ATOM 1477 C C . ILE A 1 200 ? 39.298 -49.504 7.776 1.000 27.098 197 ILE A C 1
ATOM 1478 O O . ILE A 1 200 ? 40.412 -49.823 7.367 1.000 25.896 197 ILE A O 1
ATOM 1483 N N . VAL A 1 201 ? 38.229 -50.295 7.684 1.000 28.309 198 VAL A N 1
ATOM 1484 C CA . VAL A 1 201 ? 38.316 -51.592 7.040 1.000 28.323 198 VAL A CA 1
ATOM 1485 C C . VAL A 1 201 ? 37.481 -51.554 5.766 1.000 28.519 198 VAL A C 1
ATOM 1486 O O . VAL A 1 201 ? 36.364 -51.046 5.756 1.000 29.426 198 VAL A O 1
ATOM 1490 N N . VAL A 1 202 ? 38.071 -52.094 4.695 1.000 27.785 199 VAL A N 1
ATOM 1491 C CA . VAL A 1 202 ? 37.477 -52.132 3.372 1.000 27.850 199 VAL A CA 1
ATOM 1492 C C . VAL A 1 202 ? 37.408 -53.605 2.976 1.000 28.259 199 VAL A C 1
ATOM 1493 O O . VAL A 1 202 ? 38.366 -54.150 2.426 1.000 27.358 199 VAL A O 1
ATOM 1497 N N . PRO A 1 203 ? 36.291 -54.303 3.290 1.000 29.760 200 PRO A N 1
ATOM 1498 C CA . PRO A 1 203 ? 36.218 -55.757 3.145 1.000 30.300 200 PRO A CA 1
ATOM 1499 C C . PRO A 1 203 ? 35.844 -56.213 1.738 1.000 30.496 200 PRO A C 1
ATOM 1500 O O . PRO A 1 203 ? 35.518 -55.397 0.877 1.000 30.213 200 PRO A O 1
ATOM 1504 N N . LEU A 1 204 ? 35.876 -57.534 1.530 1.000 31.102 201 LEU A N 1
ATOM 1505 C CA . LEU A 1 204 ? 35.576 -58.123 0.235 1.000 31.750 201 LEU A CA 1
ATOM 1506 C C . LEU A 1 204 ? 34.201 -57.659 -0.237 1.000 33.097 201 LEU A C 1
ATOM 1507 O O . LEU A 1 204 ? 34.002 -57.448 -1.431 1.000 33.262 201 LEU A O 1
ATOM 1512 N N . ASN A 1 205 ? 33.278 -57.486 0.720 1.000 34.214 202 ASN A N 1
ATOM 1513 C CA . ASN A 1 205 ? 31.923 -57.015 0.471 1.000 35.927 202 ASN A CA 1
ATOM 1514 C C . ASN A 1 205 ? 31.930 -55.751 -0.386 1.000 35.290 202 ASN A C 1
ATOM 1515 O O . ASN A 1 205 ? 31.081 -55.588 -1.257 1.000 36.494 202 ASN A O 1
ATOM 1520 N N . LEU A 1 206 ? 32.877 -54.849 -0.102 1.000 33.701 203 LEU A N 1
ATOM 1521 C CA . LEU A 1 206 ? 32.935 -53.542 -0.739 1.000 33.165 203 LEU A CA 1
ATOM 1522 C C . LEU A 1 206 ? 33.825 -53.594 -1.977 1.000 32.017 203 LEU A C 1
ATOM 1523 O O . LEU A 1 206 ? 33.474 -53.048 -3.019 1.000 32.379 203 LEU A O 1
ATOM 1528 N N . THR A 1 207 ? 34.979 -54.252 -1.848 1.000 30.790 204 THR A N 1
ATOM 1529 C CA . THR A 1 207 ? 35.993 -54.262 -2.889 1.000 29.692 204 THR A CA 1
ATOM 1530 C C . THR A 1 207 ? 35.515 -55.015 -4.129 1.000 30.866 204 THR A C 1
ATOM 1531 O O . THR A 1 207 ? 35.931 -54.693 -5.239 1.000 30.624 204 THR A O 1
ATOM 1535 N N . HIS A 1 208 ? 34.651 -56.019 -3.941 1.000 32.477 205 HIS A N 1
ATOM 1536 C CA . HIS A 1 208 ? 34.145 -56.817 -5.050 1.000 34.019 205 HIS A CA 1
ATOM 1537 C C . HIS A 1 208 ? 33.301 -55.970 -6.004 1.000 34.983 205 HIS A C 1
ATOM 1538 O O . HIS A 1 208 ? 32.898 -56.462 -7.055 1.000 36.354 205 HIS A O 1
ATOM 1545 N N . LYS A 1 209 ? 33.027 -54.710 -5.637 1.000 34.646 206 LYS A N 1
ATOM 1546 C CA . LYS A 1 209 ? 32.374 -53.768 -6.533 1.000 35.757 206 LYS A CA 1
ATOM 1547 C C . LYS A 1 209 ? 33.376 -53.150 -7.508 1.000 34.132 206 LYS A C 1
ATOM 1548 O O . LYS A 1 209 ? 32.965 -52.594 -8.523 1.000 35.103 206 LYS A O 1
ATOM 1554 N N . ALA A 1 210 ? 34.680 -53.250 -7.207 1.000 31.846 207 ALA A N 1
ATOM 1555 C CA . ALA A 1 210 ? 35.710 -52.526 -7.941 1.000 30.241 207 ALA A CA 1
ATOM 1556 C C . ALA A 1 210 ? 36.210 -53.352 -9.122 1.000 30.359 207 ALA A C 1
ATOM 1557 O O . ALA A 1 210 ? 37.405 -53.616 -9.230 1.000 29.134 207 ALA A O 1
ATOM 1559 N N . ILE A 1 211 ? 35.291 -53.717 -10.024 1.000 32.096 208 ILE A N 1
ATOM 1560 C CA . ILE A 1 211 ? 35.593 -54.643 -11.104 1.000 32.819 208 ILE 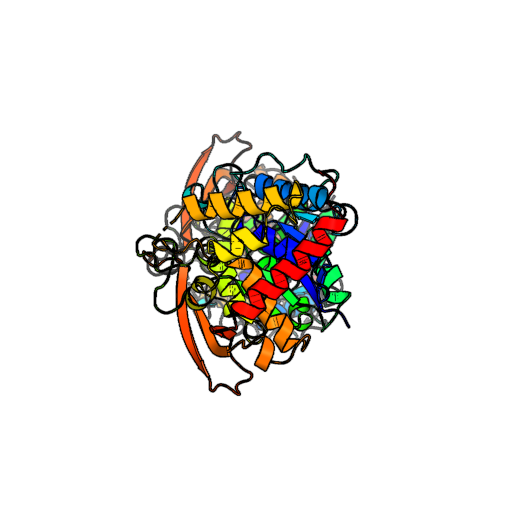A CA 1
ATOM 1561 C C . ILE A 1 211 ? 36.203 -53.868 -12.268 1.000 32.245 208 ILE A C 1
ATOM 1562 O O . ILE A 1 211 ? 35.724 -52.792 -12.618 1.000 32.242 208 ILE A O 1
ATOM 1567 N N . ALA A 1 212 ? 37.256 -54.454 -12.854 1.000 31.950 209 ALA A N 1
ATOM 1568 C CA . ALA A 1 212 ? 37.950 -53.897 -14.003 1.000 31.895 209 ALA A CA 1
ATOM 1569 C C . ALA A 1 212 ? 37.379 -54.499 -15.283 1.000 33.998 209 ALA A C 1
ATOM 1570 O O . ALA A 1 212 ? 37.878 -55.511 -15.770 1.000 34.776 209 ALA A O 1
ATOM 1572 N N . THR A 1 213 ? 36.340 -53.850 -15.820 1.000 35.228 210 THR A N 1
ATOM 1573 C CA . THR A 1 213 ? 35.597 -54.348 -16.967 1.000 37.443 210 THR A CA 1
ATOM 1574 C C . THR A 1 213 ? 36.319 -53.974 -18.260 1.000 37.671 210 THR A C 1
ATOM 1575 O O . THR A 1 213 ? 37.400 -53.391 -18.222 1.000 36.068 210 THR A O 1
ATOM 1579 N N . TYR A 1 214 ? 35.704 -54.308 -19.404 1.000 39.851 211 TYR A N 1
ATOM 1580 C CA . TYR A 1 214 ? 36.247 -53.979 -20.714 1.000 40.435 211 TYR A CA 1
ATOM 1581 C C . TYR A 1 214 ? 36.389 -52.465 -20.845 1.000 39.785 211 TYR A C 1
ATOM 1582 O O . TYR A 1 214 ? 37.314 -51.986 -21.496 1.000 39.341 211 TYR A O 1
ATOM 1591 N N . LYS A 1 215 ? 35.460 -51.738 -20.209 1.000 40.226 212 LYS A N 1
ATOM 1592 C CA . LYS A 1 215 ? 35.381 -50.286 -20.249 1.000 40.256 212 LYS A CA 1
ATOM 1593 C C . LYS A 1 215 ? 36.592 -49.668 -19.552 1.000 37.940 212 LYS A C 1
ATOM 1594 O O . LYS A 1 215 ? 37.057 -48.600 -19.948 1.000 37.946 212 LYS A O 1
ATOM 1600 N N . VAL A 1 216 ? 37.073 -50.345 -18.497 1.000 36.214 213 VAL A N 1
ATOM 1601 C CA . VAL A 1 216 ? 38.197 -49.887 -17.693 1.000 33.809 213 VAL A CA 1
ATOM 1602 C C . VAL A 1 216 ? 39.505 -50.170 -18.427 1.000 33.486 213 VAL A C 1
ATOM 1603 O O . VAL A 1 216 ? 40.459 -49.407 -18.302 1.000 32.315 213 VAL A O 1
ATOM 1607 N N . ASN A 1 217 ? 39.548 -51.280 -19.172 1.000 34.865 214 ASN A N 1
ATOM 1608 C CA . ASN A 1 217 ? 40.745 -51.678 -19.893 1.000 34.968 214 ASN A CA 1
ATOM 1609 C C . ASN A 1 217 ? 40.977 -50.732 -21.066 1.000 35.641 214 ASN A C 1
ATOM 1610 O O . ASN A 1 217 ? 42.121 -50.366 -21.329 1.000 34.940 214 ASN A O 1
ATOM 1615 N N . GLU A 1 218 ? 39.885 -50.342 -21.745 1.000 37.324 215 GLU A N 1
ATOM 1616 C CA . GLU A 1 218 ? 39.908 -49.335 -22.798 1.000 38.384 215 GLU A CA 1
ATOM 1617 C C . GLU A 1 218 ? 40.563 -48.043 -22.321 1.000 36.867 215 GLU A C 1
ATOM 1618 O O . GLU A 1 218 ? 41.243 -47.370 -23.089 1.000 36.999 215 GLU A O 1
ATOM 1624 N N . MET A 1 219 ? 40.305 -47.679 -21.063 1.000 36.007 216 MET A N 1
ATOM 1625 C CA . MET A 1 219 ? 40.802 -46.434 -20.504 1.000 35.460 216 MET A CA 1
ATOM 1626 C C . MET A 1 219 ? 42.297 -46.528 -20.219 1.000 33.380 216 MET A C 1
ATOM 1627 O O . MET A 1 219 ? 43.010 -45.541 -20.358 1.000 32.933 216 MET A O 1
ATOM 1632 N N . ILE A 1 220 ? 42.766 -47.716 -19.828 1.000 32.356 217 ILE A N 1
ATOM 1633 C CA . ILE A 1 220 ? 44.161 -47.904 -19.466 1.000 31.104 217 ILE A CA 1
ATOM 1634 C C . ILE A 1 220 ? 45.034 -47.933 -20.721 1.000 32.048 217 ILE A C 1
ATOM 1635 O O . ILE A 1 220 ? 46.172 -47.469 -20.679 1.000 31.447 217 ILE A O 1
ATOM 1640 N N . TYR A 1 221 ? 44.497 -48.450 -21.833 1.000 33.589 218 TYR A N 1
ATOM 1641 C CA . TYR A 1 221 ? 45.286 -48.637 -23.039 1.000 35.060 218 TYR A CA 1
ATOM 1642 C C . TYR A 1 221 ? 44.412 -48.539 -24.289 1.000 37.851 218 TYR A C 1
ATOM 1643 O O . TYR A 1 221 ? 43.448 -49.285 -24.440 1.000 39.354 218 TYR A O 1
ATOM 1652 N N . ASN A 1 222 ? 44.779 -47.636 -25.203 1.000 39.167 219 ASN A N 1
ATOM 1653 C CA . ASN A 1 222 ? 43.969 -47.367 -26.378 1.000 41.657 219 ASN A CA 1
ATOM 1654 C C . ASN A 1 222 ? 44.849 -46.699 -27.430 1.000 43.871 219 ASN A C 1
ATOM 1655 O O . ASN A 1 222 ? 46.022 -46.436 -27.175 1.000 42.437 219 ASN A O 1
ATOM 1660 N N . GLU A 1 223 ? 44.275 -46.437 -28.611 1.000 47.819 220 GLU A N 1
ATOM 1661 C CA . GLU A 1 223 ? 45.028 -45.908 -29.740 1.000 51.407 220 GLU A CA 1
ATOM 1662 C C . GLU A 1 223 ? 45.561 -44.509 -29.427 1.000 49.435 220 GLU A C 1
ATOM 1663 O O . GLU A 1 223 ? 46.595 -44.117 -29.959 1.000 49.453 220 GLU A O 1
ATOM 1669 N N . LYS A 1 224 ? 44.862 -43.763 -28.561 1.000 48.201 221 LYS A N 1
ATOM 1670 C CA . LYS A 1 224 ? 45.316 -42.450 -28.130 1.000 47.879 221 LYS A CA 1
ATOM 1671 C C . LYS A 1 224 ? 46.443 -42.594 -27.113 1.000 45.787 221 LYS A C 1
ATOM 1672 O O . LYS A 1 224 ? 47.400 -41.826 -27.157 1.000 46.645 221 LYS A O 1
ATOM 1678 N N . ASN A 1 225 ? 46.319 -43.574 -26.204 1.000 42.974 222 ASN A N 1
ATOM 1679 C CA . ASN A 1 225 ? 47.219 -43.717 -25.070 1.000 40.005 222 ASN A CA 1
ATOM 1680 C C . ASN A 1 225 ? 47.781 -45.131 -25.007 1.000 38.876 222 ASN A C 1
ATOM 1681 O O . ASN A 1 225 ? 47.136 -46.030 -24.467 1.000 38.186 222 ASN A O 1
ATOM 1686 N N . ASN A 1 226 ? 49.006 -45.305 -25.512 1.000 38.566 223 ASN A N 1
ATOM 1687 C CA . ASN A 1 226 ? 49.576 -46.633 -25.660 1.000 38.362 223 ASN A CA 1
ATOM 1688 C C . ASN A 1 226 ? 51.055 -46.603 -25.289 1.000 37.266 223 ASN A C 1
ATOM 1689 O O . ASN A 1 226 ? 51.889 -47.173 -25.982 1.000 38.643 223 ASN A O 1
ATOM 1694 N N . SER A 1 227 ? 51.363 -45.948 -24.171 1.000 35.388 224 SER A N 1
ATOM 1695 C CA . SER A 1 227 ? 52.656 -46.089 -23.524 1.000 34.678 224 SER A CA 1
ATOM 1696 C C . SER A 1 227 ? 52.936 -47.565 -23.240 1.000 34.340 224 SER A C 1
ATOM 1697 O O . SER A 1 227 ? 52.017 -48.379 -23.190 1.000 34.320 224 SER A O 1
ATOM 1700 N N . LYS A 1 228 ? 54.217 -47.901 -23.063 1.000 34.361 225 LYS A N 1
ATOM 1701 C CA . LYS A 1 228 ? 54.610 -49.220 -22.596 1.000 34.206 225 LYS A CA 1
ATOM 1702 C C . LYS A 1 228 ? 54.260 -49.346 -21.112 1.000 32.323 225 LYS A C 1
ATOM 1703 O O . LYS A 1 228 ? 53.945 -50.435 -20.640 1.000 32.190 225 LYS A O 1
ATOM 1709 N N . LEU A 1 229 ? 54.308 -48.229 -20.373 1.000 30.907 226 LEU A N 1
ATOM 1710 C CA . LEU A 1 229 ? 53.891 -48.225 -18.981 1.000 28.946 226 LEU A CA 1
ATOM 1711 C C . LEU A 1 229 ? 52.409 -48.570 -18.890 1.000 28.478 226 LEU A C 1
ATOM 1712 O O . LEU A 1 229 ? 52.006 -49.376 -18.056 1.000 27.874 226 LEU A O 1
ATOM 1717 N N . ARG A 1 230 ? 51.607 -47.930 -19.743 1.000 29.108 227 ARG A N 1
ATOM 1718 C CA . ARG A 1 230 ? 50.183 -48.210 -19.813 1.000 29.117 227 ARG A CA 1
ATOM 1719 C C . ARG A 1 230 ? 49.954 -49.681 -20.147 1.000 30.004 227 ARG A C 1
ATOM 1720 O O . ARG A 1 230 ? 49.044 -50.309 -19.607 1.000 29.768 227 ARG A O 1
ATOM 1728 N N . GLU A 1 231 ? 50.797 -50.221 -21.033 1.000 31.332 228 GLU A N 1
ATOM 1729 C CA . GLU A 1 231 ? 50.721 -51.616 -21.430 1.000 32.518 228 GLU A CA 1
ATOM 1730 C C . GLU A 1 231 ? 50.983 -52.510 -20.219 1.000 31.642 228 GLU A C 1
ATOM 1731 O O . GLU A 1 231 ? 50.256 -53.473 -19.999 1.000 32.342 228 GLU A O 1
ATOM 1737 N N . LEU A 1 232 ? 52.009 -52.176 -19.430 1.000 30.635 229 LEU A N 1
ATOM 1738 C CA . LEU A 1 232 ? 52.342 -52.924 -18.227 1.000 29.784 229 LEU A CA 1
ATOM 1739 C C . LEU A 1 232 ? 51.106 -53.079 -17.350 1.000 28.545 229 LEU A C 1
ATOM 1740 O O . LEU A 1 232 ? 50.774 -54.187 -16.952 1.000 28.900 229 LEU A O 1
ATOM 1745 N N . PHE A 1 233 ? 50.440 -51.958 -17.060 1.000 27.720 230 PHE A N 1
ATOM 1746 C CA . PHE A 1 233 ? 49.300 -51.948 -16.159 1.000 27.246 230 PHE A CA 1
ATOM 1747 C C . PHE A 1 233 ? 48.127 -52.718 -16.757 1.000 28.838 230 PHE A C 1
ATOM 1748 O O . PHE A 1 233 ? 47.371 -53.340 -16.017 1.000 29.061 230 PHE A O 1
ATOM 1756 N N . LEU A 1 234 ? 47.977 -52.667 -18.085 1.000 30.542 231 LEU A N 1
ATOM 1757 C CA . LEU A 1 234 ? 46.953 -53.444 -18.765 1.000 32.090 231 LEU A CA 1
ATOM 1758 C C . LEU A 1 234 ? 47.223 -54.935 -18.568 1.000 33.619 231 LEU A C 1
ATOM 1759 O O . LEU A 1 234 ? 46.306 -55.698 -18.278 1.000 34.541 231 LEU A O 1
ATOM 1764 N N . GLU A 1 235 ? 48.492 -55.333 -18.721 1.000 34.570 232 GLU A N 1
ATOM 1765 C CA . GLU A 1 235 ? 48.891 -56.733 -18.697 1.000 36.338 232 GLU A CA 1
ATOM 1766 C C . GLU A 1 235 ? 48.705 -57.330 -17.305 1.000 36.376 232 GLU A C 1
ATOM 1767 O O . GLU A 1 235 ? 48.594 -58.546 -17.167 1.000 38.047 232 GLU A O 1
ATOM 1773 N N . LEU A 1 236 ? 48.724 -56.474 -16.280 1.000 35.807 233 LEU A N 1
ATOM 1774 C CA . LEU A 1 236 ? 48.435 -56.893 -14.920 1.000 36.836 233 LEU A CA 1
ATOM 1775 C C . LEU A 1 236 ? 46.950 -57.228 -14.795 1.000 37.647 233 LEU A C 1
ATOM 1776 O O . LEU A 1 236 ? 46.595 -58.318 -14.349 1.000 38.255 233 LEU A O 1
ATOM 1781 N N . PHE A 1 237 ? 46.104 -56.280 -15.220 1.000 37.133 234 PHE A N 1
ATOM 1782 C CA . PHE A 1 237 ? 44.656 -56.411 -15.158 1.000 37.196 234 PHE A CA 1
ATOM 1783 C C . PHE A 1 237 ? 44.193 -57.667 -15.888 1.000 38.561 234 PHE A C 1
ATOM 1784 O O . PHE A 1 237 ? 43.266 -58.340 -15.447 1.000 38.797 234 PHE A O 1
ATOM 1792 N N . GLN A 1 238 ? 44.846 -57.964 -17.012 1.000 39.892 235 GLN A N 1
ATOM 1793 C CA . GLN A 1 238 ? 44.497 -59.122 -17.812 1.000 43.150 235 GLN A CA 1
ATOM 1794 C C . GLN A 1 238 ? 44.822 -60.401 -17.054 1.000 42.995 235 GLN A C 1
ATOM 1795 O O . GLN A 1 238 ? 43.981 -61.288 -16.970 1.000 45.394 235 GLN A O 1
ATOM 1801 N N . PHE A 1 239 ? 46.043 -60.496 -16.521 1.000 41.998 236 PHE A N 1
ATOM 1802 C CA . PHE A 1 239 ? 46.449 -61.694 -15.809 1.000 44.052 236 PHE A CA 1
ATOM 1803 C C . PHE A 1 239 ? 45.558 -61.907 -14.587 1.000 44.651 236 PHE A C 1
ATOM 1804 O O . PHE A 1 239 ? 45.176 -63.039 -14.289 1.000 45.527 236 PHE A O 1
ATOM 1812 N N . PHE A 1 240 ? 45.240 -60.813 -13.883 1.000 42.987 237 PHE A N 1
ATOM 1813 C CA . PHE A 1 240 ? 44.367 -60.885 -12.724 1.000 43.146 237 PHE A CA 1
ATOM 1814 C C . PHE A 1 240 ? 43.020 -61.467 -13.155 1.000 43.940 237 PHE A C 1
ATOM 1815 O O . PHE A 1 240 ? 42.465 -62.317 -12.466 1.000 45.000 237 PHE A O 1
ATOM 1823 N N . ALA A 1 241 ? 42.519 -61.035 -14.317 1.000 43.358 238 ALA A N 1
ATOM 1824 C CA . ALA A 1 241 ? 41.242 -61.511 -14.827 1.000 44.906 238 ALA A CA 1
ATOM 1825 C C . ALA A 1 241 ? 41.328 -62.992 -15.198 1.000 47.771 238 ALA A C 1
ATOM 1826 O O . ALA A 1 241 ? 40.356 -63.728 -15.025 1.000 49.486 238 ALA A O 1
ATOM 1828 N N . HIS A 1 242 ? 42.494 -63.422 -15.702 1.000 48.933 239 HIS A N 1
ATOM 1829 C CA . HIS A 1 242 ? 42.713 -64.802 -16.111 1.000 52.209 239 HIS A CA 1
ATOM 1830 C C . HIS A 1 242 ? 42.576 -65.730 -14.907 1.000 51.739 239 HIS A C 1
ATOM 1831 O O . HIS A 1 242 ? 42.200 -66.889 -15.057 1.000 53.631 239 HIS A O 1
ATOM 1838 N N . THR A 1 243 ? 42.864 -65.211 -13.709 1.000 50.204 240 THR A N 1
ATOM 1839 C CA . THR A 1 243 ? 42.705 -65.984 -12.488 1.000 52.052 240 THR A CA 1
ATOM 1840 C C . THR A 1 243 ? 41.264 -65.894 -11.970 1.000 50.308 240 THR A C 1
ATOM 1841 O O . THR A 1 243 ? 40.991 -66.312 -10.849 1.000 49.783 240 THR A O 1
ATOM 1845 N N . TYR A 1 244 ? 40.345 -65.351 -12.783 1.000 49.814 241 TYR A N 1
ATOM 1846 C CA . TYR A 1 244 ? 38.914 -65.418 -12.517 1.000 49.132 241 TYR A CA 1
ATOM 1847 C C . TYR A 1 244 ? 38.184 -65.795 -13.819 1.000 49.782 241 TYR A C 1
ATOM 1848 O O . TYR A 1 244 ? 37.985 -66.996 -14.102 1.000 50.547 241 TYR A O 1
ATOM 1857 N N . PHE A 1 250 ? 33.730 -64.151 -11.293 1.000 58.909 247 PHE A N 1
ATOM 1858 C CA . PHE A 1 250 ? 33.469 -62.819 -11.898 1.000 56.441 247 PHE A CA 1
ATOM 1859 C C . PHE A 1 250 ? 33.803 -62.857 -13.385 1.000 55.796 247 PHE A C 1
ATOM 1860 O O . PHE A 1 250 ? 34.962 -62.720 -13.767 1.000 53.051 247 PHE A O 1
ATOM 1868 N N . GLU A 1 251 ? 32.761 -63.021 -14.205 1.000 58.546 248 GLU A N 1
ATOM 1869 C CA . GLU A 1 251 ? 32.893 -63.088 -15.651 1.000 59.304 248 GLU A CA 1
ATOM 1870 C C . GLU A 1 251 ? 32.991 -61.671 -16.214 1.000 55.165 248 GLU A C 1
ATOM 1871 O O . GLU A 1 251 ? 33.516 -61.471 -17.305 1.000 55.273 248 GLU A O 1
ATOM 1877 N N . SER A 1 252 ? 32.467 -60.695 -15.464 1.000 52.385 249 SER A N 1
ATOM 1878 C CA . SER A 1 252 ? 32.544 -59.288 -15.824 1.000 49.914 249 SER A CA 1
ATOM 1879 C C . SER A 1 252 ? 33.994 -58.807 -15.817 1.000 45.885 249 SER A C 1
ATOM 1880 O O . SER A 1 252 ? 34.345 -57.882 -16.544 1.000 44.734 249 SER A O 1
ATOM 1883 N N . GLY A 1 253 ? 34.823 -59.441 -14.980 1.000 43.962 250 GLY A N 1
ATOM 1884 C CA . GLY A 1 253 ? 36.226 -59.094 -14.843 1.000 41.337 250 GLY A CA 1
ATOM 1885 C C . GLY A 1 253 ? 36.667 -59.248 -13.393 1.000 39.753 250 GLY A C 1
ATOM 1886 O O . GLY A 1 253 ? 35.870 -59.654 -12.551 1.000 40.457 250 GLY A O 1
ATOM 1887 N N . PRO A 1 254 ? 37.932 -58.911 -13.053 1.000 37.742 251 PRO A N 1
ATOM 1888 C CA . PRO A 1 254 ? 38.441 -59.059 -11.690 1.000 36.054 251 PRO A CA 1
ATOM 1889 C C . PRO A 1 254 ? 38.301 -57.811 -10.821 1.000 34.081 251 PRO A C 1
ATOM 1890 O O . PRO A 1 254 ? 38.457 -56.692 -11.304 1.000 33.152 251 PRO A O 1
ATOM 1894 N N . PRO A 1 255 ? 38.029 -57.965 -9.507 1.000 33.693 252 PRO A N 1
ATOM 1895 C CA . PRO A 1 255 ? 38.030 -56.831 -8.581 1.000 32.276 252 PRO A CA 1
ATOM 1896 C C . PRO A 1 255 ? 39.444 -56.366 -8.246 1.000 30.481 252 PRO A C 1
ATOM 1897 O O . PRO A 1 255 ? 40.355 -57.181 -8.147 1.000 30.789 252 PRO A O 1
ATOM 1901 N N . ILE A 1 256 ? 39.614 -55.052 -8.070 1.000 29.203 253 ILE A N 1
ATOM 1902 C CA . ILE A 1 256 ? 40.909 -54.471 -7.756 1.000 27.779 253 ILE A CA 1
ATOM 1903 C C . ILE A 1 256 ? 40.826 -53.908 -6.340 1.000 26.961 253 ILE A C 1
ATOM 1904 O O . ILE A 1 256 ? 40.459 -52.751 -6.141 1.000 26.720 253 ILE A O 1
ATOM 1909 N N . HIS A 1 257 ? 41.184 -54.747 -5.361 1.000 26.707 254 HIS A N 1
ATOM 1910 C CA . HIS A 1 257 ? 40.775 -54.556 -3.978 1.000 26.468 254 HIS A CA 1
ATOM 1911 C C . HIS A 1 257 ? 41.532 -53.408 -3.308 1.000 25.661 254 HIS A C 1
ATOM 1912 O O . HIS A 1 257 ? 40.935 -52.596 -2.599 1.000 25.856 254 HIS A O 1
ATOM 1919 N N . ASP A 1 258 ? 42.853 -53.364 -3.519 1.000 24.734 255 ASP A N 1
ATOM 1920 C CA . ASP A 1 258 ? 43.761 -52.649 -2.636 1.000 23.411 255 ASP A CA 1
ATOM 1921 C C . ASP A 1 258 ? 43.616 -51.134 -2.781 1.000 22.629 255 ASP A C 1
ATOM 1922 O O . ASP A 1 258 ? 43.589 -50.432 -1.774 1.000 23.211 255 ASP A O 1
ATOM 1927 N N . PRO A 1 259 ? 43.512 -50.558 -3.998 1.000 22.282 256 PRO A N 1
ATOM 1928 C CA . PRO A 1 259 ? 43.380 -49.106 -4.137 1.000 21.960 256 PRO A CA 1
ATOM 1929 C C . PRO A 1 259 ? 42.145 -48.521 -3.452 1.000 22.275 256 PRO A C 1
ATOM 1930 O O . PRO A 1 259 ? 42.102 -47.325 -3.167 1.000 22.039 256 PRO A O 1
ATOM 1934 N N . VAL A 1 260 ? 41.149 -49.375 -3.183 1.000 22.806 257 VAL A N 1
ATOM 1935 C CA . VAL A 1 260 ? 39.902 -48.933 -2.582 1.000 23.630 257 VAL A CA 1
ATOM 1936 C C . VAL A 1 260 ? 40.179 -48.382 -1.184 1.000 23.222 257 VAL A C 1
ATOM 1937 O O . VAL A 1 260 ? 39.433 -47.532 -0.705 1.000 24.205 257 VAL A O 1
ATOM 1941 N N . ALA A 1 261 ? 41.262 -48.848 -0.544 1.000 22.115 258 ALA A N 1
ATOM 1942 C CA . ALA A 1 261 ? 41.623 -48.408 0.797 1.000 21.597 258 ALA A CA 1
ATOM 1943 C C . ALA A 1 261 ? 42.054 -46.937 0.806 1.000 21.075 258 ALA A C 1
ATOM 1944 O O . ALA A 1 261 ? 42.175 -46.344 1.876 1.000 20.993 258 ALA A O 1
ATOM 1946 N N . SER A 1 262 ? 42.276 -46.353 -0.381 1.000 20.749 259 SER A N 1
ATOM 1947 C CA . SER A 1 262 ? 42.688 -44.962 -0.514 1.000 20.688 259 SER A CA 1
ATOM 1948 C C . SER A 1 262 ? 41.486 -44.020 -0.547 1.000 21.733 259 SER A C 1
ATOM 1949 O O . SER A 1 262 ? 41.637 -42.821 -0.317 1.000 22.187 259 SER A O 1
ATOM 1952 N N . MET A 1 263 ? 40.306 -44.549 -0.889 1.000 22.376 260 MET A N 1
ATOM 1953 C CA . MET A 1 263 ? 39.164 -43.704 -1.198 1.000 23.721 260 MET A CA 1
ATOM 1954 C C . MET A 1 263 ? 38.615 -43.055 0.074 1.000 24.553 260 MET A C 1
ATOM 1955 O O . MET A 1 263 ? 38.348 -41.856 0.073 1.000 25.443 260 MET A O 1
ATOM 1960 N N . PRO A 1 264 ? 38.435 -43.791 1.199 1.000 24.616 261 PRO A N 1
ATOM 1961 C CA . PRO A 1 264 ? 37.945 -43.186 2.443 1.000 25.734 261 PRO A CA 1
ATOM 1962 C C . PRO A 1 264 ? 38.764 -41.991 2.931 1.000 25.497 261 PRO A C 1
ATOM 1963 O O . PRO A 1 264 ? 38.232 -41.091 3.576 1.000 26.577 261 PRO A O 1
ATOM 1967 N N . LEU A 1 265 ? 40.064 -42.005 2.615 1.000 24.256 262 LEU A N 1
ATOM 1968 C CA . LEU A 1 265 ? 40.972 -40.925 2.964 1.000 24.256 262 LEU A CA 1
ATOM 1969 C C . LEU A 1 265 ? 40.623 -39.671 2.165 1.000 25.377 262 LEU A C 1
ATOM 1970 O O . LEU A 1 265 ? 40.668 -38.569 2.709 1.000 26.447 262 LEU A O 1
ATOM 1975 N N . LEU A 1 266 ? 40.280 -39.845 0.879 1.000 25.158 263 LEU A N 1
ATOM 1976 C CA . LEU A 1 266 ? 39.896 -38.730 0.027 1.000 26.143 263 LEU A CA 1
ATOM 1977 C C . LEU A 1 266 ? 38.630 -38.055 0.555 1.000 28.247 263 LEU A C 1
ATOM 1978 O O . LEU A 1 266 ? 38.474 -36.847 0.394 1.000 29.528 263 LEU A O 1
ATOM 1983 N N . GLU A 1 267 ? 37.722 -38.830 1.165 1.000 28.971 264 GLU A N 1
ATOM 1984 C CA . GLU A 1 267 ? 36.508 -38.266 1.739 1.000 31.272 264 GLU A CA 1
ATOM 1985 C C . GLU A 1 267 ? 36.814 -37.664 3.107 1.000 31.773 264 GLU A C 1
ATOM 1986 O O . GLU A 1 267 ? 36.452 -36.516 3.362 1.000 33.524 264 GLU A O 1
ATOM 1992 N N . PHE A 1 268 ? 37.489 -38.444 3.967 1.000 30.516 265 PHE A N 1
ATOM 1993 C CA . PHE A 1 268 ? 37.695 -38.081 5.365 1.000 31.052 265 PHE A CA 1
ATOM 1994 C C . PHE A 1 268 ? 38.621 -36.873 5.482 1.000 30.942 265 PHE A C 1
ATOM 1995 O O . PHE A 1 268 ? 38.306 -35.932 6.203 1.000 32.765 265 PHE A O 1
ATOM 2003 N N . TYR A 1 269 ? 39.745 -36.887 4.756 1.000 29.126 266 TYR A N 1
ATOM 2004 C CA . TYR A 1 269 ? 40.627 -35.732 4.710 1.000 29.263 266 TYR A CA 1
ATOM 2005 C C . TYR A 1 269 ? 39.972 -34.601 3.922 1.000 30.837 266 TYR A C 1
ATOM 2006 O O . TYR A 1 269 ? 40.503 -33.499 3.873 1.000 31.479 266 TYR A O 1
ATOM 2015 N N . GLY A 1 270 ? 38.834 -34.885 3.286 1.000 31.781 267 GLY A N 1
ATOM 2016 C CA . GLY A 1 270 ? 38.061 -33.864 2.602 1.000 33.978 267 GLY A CA 1
ATOM 2017 C C . GLY A 1 270 ? 38.746 -33.371 1.329 1.000 33.775 267 GLY A C 1
ATOM 2018 O O . GLY A 1 270 ? 38.640 -32.194 0.994 1.000 35.749 267 GLY A O 1
ATOM 2019 N N . TRP A 1 271 ? 39.440 -34.272 0.619 1.000 31.801 268 TRP A N 1
ATOM 2020 C CA . TRP A 1 271 ? 39.991 -33.944 -0.687 1.000 31.543 268 TRP A CA 1
ATOM 2021 C C . TRP A 1 271 ? 38.850 -33.566 -1.632 1.000 33.340 268 TRP A C 1
ATOM 2022 O O . TRP A 1 271 ? 38.921 -32.558 -2.336 1.000 34.598 268 TRP A O 1
ATOM 2033 N N . ASP A 1 272 ? 37.802 -34.399 -1.635 1.000 33.579 269 ASP A N 1
ATOM 2034 C CA . ASP A 1 272 ? 36.573 -34.122 -2.359 1.000 35.364 269 ASP A CA 1
ATOM 2035 C C . ASP A 1 272 ? 35.397 -34.256 -1.394 1.000 36.661 269 ASP A C 1
ATOM 2036 O O . ASP A 1 272 ? 35.539 -34.815 -0.307 1.000 35.850 269 ASP A O 1
ATOM 2041 N N . PRO A 1 273 ? 34.200 -33.743 -1.757 1.000 38.832 270 PRO A N 1
ATOM 2042 C CA . PRO A 1 273 ? 33.007 -33.925 -0.930 1.000 40.445 270 PRO A CA 1
ATOM 2043 C C . PRO A 1 273 ? 32.612 -35.393 -0.821 1.000 39.273 270 PRO A C 1
ATOM 2044 O O . PRO A 1 273 ? 33.056 -36.218 -1.618 1.000 37.526 270 PRO A O 1
ATOM 2048 N N . SER A 1 274 ? 31.765 -35.699 0.168 1.000 40.528 271 SER A N 1
ATOM 2049 C CA . SER A 1 274 ? 31.259 -37.050 0.355 1.000 40.044 271 SER A CA 1
ATOM 2050 C C . SER A 1 274 ? 30.312 -37.436 -0.784 1.000 41.230 271 SER A C 1
ATOM 2051 O O . SER A 1 274 ? 30.160 -38.617 -1.081 1.000 40.308 271 SER A O 1
ATOM 2054 N N . SER A 1 275 ? 29.679 -36.434 -1.412 1.000 43.392 272 SER A N 1
ATOM 2055 C CA . SER A 1 275 ? 28.827 -36.631 -2.575 1.000 44.735 272 SER A CA 1
ATOM 2056 C C . SER A 1 275 ? 29.618 -37.256 -3.722 1.000 42.653 272 SER A C 1
ATOM 2057 O O . SER A 1 275 ? 29.086 -38.058 -4.487 1.000 42.949 272 SER A O 1
ATOM 2060 N N . ALA A 1 276 ? 30.888 -36.854 -3.849 1.000 40.810 273 ALA A N 1
ATOM 2061 C CA . ALA A 1 276 ? 31.753 -37.340 -4.908 1.000 39.085 273 ALA A CA 1
ATOM 2062 C C . ALA A 1 276 ? 32.231 -38.752 -4.583 1.000 37.295 273 ALA A C 1
ATOM 2063 O O . ALA A 1 276 ? 32.038 -39.674 -5.374 1.000 37.247 273 ALA A O 1
ATOM 2065 N N . VAL A 1 277 ? 32.860 -38.904 -3.413 1.000 36.148 274 VAL A N 1
ATOM 2066 C CA . VAL A 1 277 ? 33.505 -40.154 -3.049 1.000 34.393 274 VAL A CA 1
ATOM 2067 C C . VAL A 1 277 ? 32.424 -41.192 -2.755 1.000 35.563 274 VAL A C 1
ATOM 2068 O O . VAL A 1 277 ? 32.525 -42.339 -3.177 1.000 34.757 274 VAL A O 1
ATOM 2072 N N . GLY A 1 278 ? 31.390 -40.772 -2.024 1.000 37.861 275 GLY A N 1
ATOM 2073 C CA . GLY A 1 278 ? 30.233 -41.614 -1.775 1.000 39.872 275 GLY A CA 1
ATOM 2074 C C . GLY A 1 278 ? 30.523 -42.746 -0.791 1.000 39.098 275 GLY A C 1
ATOM 2075 O O . GLY A 1 278 ? 29.805 -43.742 -0.780 1.000 40.033 275 GLY A O 1
ATOM 2076 N N . PHE A 1 279 ? 31.556 -42.575 0.043 1.000 37.735 276 PHE A N 1
ATOM 2077 C CA . PHE A 1 279 ? 31.988 -43.631 0.941 1.000 37.146 276 PHE A CA 1
ATOM 2078 C C . PHE A 1 279 ? 31.049 -43.716 2.141 1.000 39.515 276 PHE A C 1
ATOM 2079 O O . PHE A 1 279 ? 30.978 -42.785 2.942 1.000 40.362 276 PHE A O 1
ATOM 2087 N N . ARG A 1 280 ? 30.353 -44.855 2.255 1.000 40.804 277 ARG A N 1
ATOM 2088 C CA . ARG A 1 280 ? 29.430 -45.117 3.349 1.000 42.695 277 ARG A CA 1
ATOM 2089 C C . ARG A 1 280 ? 30.002 -46.255 4.193 1.000 40.787 277 ARG A C 1
ATOM 2090 O O . ARG A 1 280 ? 30.676 -47.136 3.662 1.000 38.654 277 ARG A O 1
ATOM 2098 N N . TYR A 1 281 ? 29.731 -46.224 5.505 1.000 41.563 278 TYR A N 1
ATOM 2099 C CA . TYR A 1 281 ? 30.361 -47.145 6.439 1.000 40.385 278 TYR A CA 1
ATOM 2100 C C . TYR A 1 281 ? 29.500 -47.344 7.685 1.000 42.585 278 TYR A C 1
ATOM 2101 O O . TYR A 1 281 ? 28.622 -46.541 7.977 1.000 44.303 278 TYR A O 1
ATOM 2110 N N . LYS A 1 282 ? 29.782 -48.431 8.415 1.000 42.637 279 LYS A N 1
ATOM 2111 C CA . LYS A 1 282 ? 29.215 -48.680 9.729 1.000 44.834 279 LYS A CA 1
ATOM 2112 C C . LYS A 1 282 ? 30.314 -48.586 10.784 1.000 43.822 279 LYS A C 1
ATOM 2113 O O . LYS A 1 282 ? 31.492 -48.510 10.442 1.000 41.381 279 LYS A O 1
ATOM 2119 N N . ARG A 1 283 ? 29.905 -48.614 12.062 1.000 45.811 280 ARG A N 1
ATOM 2120 C CA . ARG A 1 283 ? 30.815 -48.666 13.197 1.000 44.873 280 ARG A CA 1
ATOM 2121 C C . ARG A 1 283 ? 30.644 -50.003 13.917 1.000 45.120 280 ARG A C 1
ATOM 2122 O O . ARG A 1 283 ? 29.558 -50.303 14.412 1.000 48.323 280 ARG A O 1
ATOM 2130 N N . MET A 1 284 ? 31.718 -50.801 13.975 1.000 42.503 281 MET A N 1
ATOM 2131 C CA . MET A 1 284 ? 31.664 -52.116 14.592 1.000 43.048 281 MET A CA 1
ATOM 2132 C C . MET A 1 284 ? 33.018 -52.454 15.207 1.000 41.301 281 MET A C 1
ATOM 2133 O O . MET A 1 284 ? 34.051 -52.195 14.596 1.000 39.075 281 MET A O 1
ATOM 2138 N N . ASP A 1 285 ? 32.999 -53.055 16.402 1.000 42.380 282 ASP A N 1
ATOM 2139 C CA . ASP A 1 285 ? 34.146 -53.800 16.890 1.000 41.013 282 ASP A CA 1
ATOM 2140 C C . ASP A 1 285 ? 34.155 -55.154 16.186 1.000 40.351 282 ASP A C 1
ATOM 2141 O O . ASP A 1 285 ? 33.117 -55.805 16.098 1.000 41.960 282 ASP A O 1
ATOM 2146 N N . ILE A 1 286 ? 35.326 -55.561 15.677 1.000 37.934 283 ILE A N 1
ATOM 2147 C CA . ILE A 1 286 ? 35.460 -56.850 15.018 1.000 37.337 283 ILE A CA 1
ATOM 2148 C C . ILE A 1 286 ? 36.698 -57.571 15.545 1.000 36.383 283 ILE A C 1
ATOM 2149 O O . ILE A 1 286 ? 37.588 -56.953 16.126 1.000 35.335 283 ILE A O 1
ATOM 2154 N N . SER A 1 287 ? 36.715 -58.893 15.350 1.000 36.977 284 SER A N 1
ATOM 2155 C CA . SER A 1 287 ? 37.864 -59.732 15.654 1.000 36.577 284 SER A CA 1
ATOM 2156 C C . SER A 1 287 ? 37.935 -60.828 14.595 1.000 36.264 284 SER A C 1
ATOM 2157 O O . SER A 1 287 ? 37.213 -60.749 13.610 1.000 36.168 284 SER A O 1
ATOM 2160 N N . CYS A 1 288 ? 38.804 -61.830 14.778 1.000 36.328 285 CYS A N 1
ATOM 2161 C CA . CYS A 1 288 ? 38.858 -62.952 13.854 1.000 36.771 285 CYS A CA 1
ATOM 2162 C C . CYS A 1 288 ? 39.347 -64.209 14.568 1.000 38.503 285 CYS A C 1
ATOM 2163 O O . CYS A 1 288 ? 40.083 -64.119 15.545 1.000 38.457 285 CYS A O 1
ATOM 2166 N N . ILE A 1 289 ? 38.923 -65.375 14.063 1.000 40.353 286 ILE A N 1
ATOM 2167 C CA . ILE A 1 289 ? 39.361 -66.658 14.586 1.000 42.554 286 ILE A CA 1
ATOM 2168 C C . ILE A 1 289 ? 40.841 -66.824 14.251 1.000 42.107 286 ILE A C 1
ATOM 2169 O O . ILE A 1 289 ? 41.196 -66.860 13.075 1.000 40.915 286 ILE A O 1
ATOM 2174 N N . ASP A 1 290 ? 41.689 -66.917 15.287 1.000 43.829 287 ASP A N 1
ATOM 2175 C CA . ASP A 1 290 ? 43.133 -66.977 15.095 1.000 44.237 287 ASP A CA 1
ATOM 2176 C C . ASP A 1 290 ? 43.691 -68.350 15.469 1.000 47.872 287 ASP A C 1
ATOM 2177 O O . ASP A 1 290 ? 44.901 -68.551 15.398 1.000 47.363 287 ASP A O 1
ATOM 2182 N N . ASP A 1 291 ? 42.819 -69.284 15.863 1.000 52.386 288 ASP A N 1
ATOM 2183 C CA . ASP A 1 291 ? 43.189 -70.688 15.889 1.000 57.872 288 ASP A CA 1
ATOM 2184 C C . ASP A 1 291 ? 43.328 -71.160 14.444 1.000 59.073 288 ASP A C 1
ATOM 2185 O O . ASP A 1 291 ? 42.352 -71.147 13.696 1.000 63.215 288 ASP A O 1
ATOM 2190 N N . VAL A 1 292 ? 44.546 -71.565 14.060 1.000 58.037 289 VAL A N 1
ATOM 2191 C CA . VAL A 1 292 ? 44.848 -71.931 12.683 1.000 54.805 289 VAL A CA 1
ATOM 2192 C C . VAL A 1 292 ? 44.215 -73.285 12.358 1.000 57.313 289 VAL A C 1
ATOM 2193 O O . VAL A 1 292 ? 43.814 -73.530 11.224 1.000 56.952 289 VAL A O 1
ATOM 2197 N N . PHE A 1 293 ? 44.099 -74.162 13.363 1.000 60.440 290 PHE A N 1
ATOM 2198 C CA . PHE A 1 293 ? 43.525 -75.481 13.143 1.000 63.146 290 PHE A CA 1
ATOM 2199 C C . PHE A 1 293 ? 42.002 -75.404 13.000 1.000 61.390 290 PHE A C 1
ATOM 2200 O O . PHE A 1 293 ? 41.386 -76.390 12.607 1.000 63.264 290 PHE A O 1
ATOM 2208 N N . ASN A 1 294 ? 41.396 -74.246 13.305 1.000 57.408 291 ASN A N 1
ATOM 2209 C CA . ASN A 1 294 ? 39.965 -74.047 13.121 1.000 56.179 291 ASN A CA 1
ATOM 2210 C C . ASN A 1 294 ? 39.668 -73.980 11.625 1.000 54.538 291 ASN A C 1
ATOM 2211 O O . ASN A 1 294 ? 40.445 -73.409 10.863 1.000 51.881 291 ASN A O 1
ATOM 2216 N N . GLU A 1 295 ? 38.527 -74.558 11.225 1.000 56.109 292 GLU A N 1
ATOM 2217 C CA . GLU A 1 295 ? 38.159 -74.666 9.822 1.000 55.647 292 GLU A CA 1
ATOM 2218 C C . GLU A 1 295 ? 37.734 -73.301 9.290 1.000 52.566 292 GLU A C 1
ATOM 2219 O O . GLU A 1 295 ? 37.833 -73.061 8.091 1.000 51.683 292 GLU A O 1
ATOM 2225 N N . ASN A 1 296 ? 37.249 -72.424 10.179 1.000 51.136 293 ASN A N 1
ATOM 2226 C CA . ASN A 1 296 ? 36.900 -71.062 9.808 1.000 48.387 293 ASN A CA 1
ATOM 2227 C C . ASN A 1 296 ? 38.040 -70.115 10.179 1.000 45.601 293 ASN A C 1
ATOM 2228 O O . ASN A 1 296 ? 37.792 -68.940 10.452 1.000 44.057 293 ASN A O 1
ATOM 2233 N N . SER A 1 297 ? 39.283 -70.627 10.159 1.000 45.192 294 SER A N 1
ATOM 2234 C CA . SER A 1 297 ? 40.463 -69.835 10.475 1.000 42.781 294 SER A CA 1
ATOM 2235 C C . SER A 1 297 ? 40.417 -68.524 9.699 1.000 40.143 294 SER A C 1
ATOM 2236 O O . SER A 1 297 ? 40.273 -68.544 8.481 1.000 39.804 294 SER A O 1
ATOM 2239 N N . GLY A 1 298 ? 40.494 -67.400 10.423 1.000 38.562 295 GLY A N 1
ATOM 2240 C CA . GLY A 1 298 ? 40.599 -66.085 9.812 1.000 36.178 295 GLY A CA 1
ATOM 2241 C C . GLY A 1 298 ? 39.251 -65.388 9.632 1.000 36.264 295 GLY A C 1
ATOM 2242 O O . GLY A 1 298 ? 39.218 -64.173 9.436 1.000 34.605 295 GLY A O 1
ATOM 2243 N N . LYS A 1 299 ? 38.147 -66.148 9.685 1.000 38.444 296 LYS A N 1
ATOM 2244 C CA . LYS A 1 299 ? 36.825 -65.573 9.490 1.000 39.107 296 LYS A CA 1
ATOM 2245 C C . LYS A 1 299 ? 36.625 -64.429 10.478 1.000 38.393 296 LYS A C 1
ATOM 2246 O O . LYS A 1 299 ? 37.022 -64.537 11.636 1.000 38.960 296 LYS A O 1
ATOM 2252 N N . ILE A 1 300 ? 35.988 -63.348 10.013 1.000 37.550 297 ILE A N 1
ATOM 2253 C CA . ILE A 1 300 ? 35.744 -62.180 10.841 1.000 37.032 297 ILE A CA 1
ATOM 2254 C C . ILE A 1 300 ? 34.542 -62.443 11.745 1.000 39.675 297 ILE A C 1
ATOM 2255 O O . ILE A 1 300 ? 33.523 -62.962 11.296 1.000 41.306 297 ILE A O 1
ATOM 2260 N N . ILE A 1 301 ? 34.695 -62.081 13.027 1.000 40.330 298 ILE A N 1
ATOM 2261 C CA . ILE A 1 301 ? 33.592 -62.015 13.971 1.000 42.820 298 ILE A CA 1
ATOM 2262 C C . ILE A 1 301 ? 33.246 -60.546 14.190 1.000 42.453 298 ILE A C 1
ATOM 2263 O O . ILE A 1 301 ? 34.135 -59.712 14.382 1.000 40.561 298 ILE A O 1
ATOM 2268 N N . ILE A 1 302 ? 31.944 -60.244 14.162 1.000 44.581 299 ILE A N 1
ATOM 2269 C CA . ILE A 1 302 ? 31.459 -58.934 14.553 1.000 45.158 299 ILE A CA 1
ATOM 2270 C C . ILE A 1 302 ? 31.186 -58.981 16.053 1.000 47.743 299 ILE A C 1
ATOM 2271 O O . ILE A 1 302 ? 30.234 -59.618 16.497 1.000 49.925 299 ILE A O 1
ATOM 2276 N N . GLU A 1 303 ? 32.062 -58.327 16.823 1.000 47.870 300 GLU A N 1
ATOM 2277 C CA . GLU A 1 303 ? 31.969 -58.306 18.273 1.000 50.875 300 GLU A CA 1
ATOM 2278 C C . GLU A 1 303 ? 30.755 -57.483 18.696 1.000 54.504 300 GLU A C 1
ATOM 2279 O O . GLU A 1 303 ? 29.918 -57.949 19.464 1.000 57.488 300 GLU A O 1
ATOM 2285 N N . LYS A 1 304 ? 30.679 -56.252 18.179 1.000 55.609 301 LYS A N 1
ATOM 2286 C CA . LYS A 1 304 ? 29.721 -55.263 18.641 1.000 59.054 301 LYS A CA 1
ATOM 2287 C C . LYS A 1 304 ? 29.407 -54.320 17.484 1.000 58.398 301 LYS A C 1
ATOM 2288 O O . LYS A 1 304 ? 30.164 -54.244 16.516 1.000 55.507 301 LYS A O 1
ATOM 2294 N N . GLU A 1 305 ? 28.279 -53.614 17.598 1.000 61.089 302 GLU A N 1
ATOM 2295 C CA . GLU A 1 305 ? 27.864 -52.657 16.585 1.000 61.909 302 GLU A CA 1
ATOM 2296 C C . GLU A 1 305 ? 27.462 -51.369 17.293 1.000 63.762 302 GLU A C 1
ATOM 2297 O O . GLU A 1 305 ? 27.109 -51.406 18.472 1.000 65.511 302 GLU A O 1
ATOM 2303 N N . TYR A 1 306 ? 27.547 -50.238 16.580 1.000 63.842 303 TYR A N 1
ATOM 2304 C CA . TYR A 1 306 ? 27.323 -48.935 17.188 1.000 66.935 303 TYR A CA 1
ATOM 2305 C C . TYR A 1 306 ? 26.408 -48.081 16.315 1.000 72.798 303 TYR A C 1
ATOM 2306 O O . TYR A 1 306 ? 26.359 -48.281 15.102 1.000 70.840 303 TYR A O 1
ATOM 2315 N N . PRO A 1 307 ? 25.672 -47.100 16.901 1.000 81.192 304 PRO A N 1
ATOM 2316 C CA . PRO A 1 307 ? 24.880 -46.156 16.112 1.000 82.871 304 PRO A CA 1
ATOM 2317 C C . PRO A 1 307 ? 25.806 -45.355 15.200 1.000 80.707 304 PRO A C 1
ATOM 2318 O O . PRO A 1 307 ? 27.010 -45.291 15.444 1.000 75.246 304 PRO A O 1
ATOM 2322 N N . ASN A 1 308 ? 25.235 -44.752 14.150 1.000 83.978 305 ASN A N 1
ATOM 2323 C CA . ASN A 1 308 ? 26.030 -44.215 13.056 1.000 84.155 305 ASN A CA 1
ATOM 2324 C C . ASN A 1 308 ? 26.863 -43.020 13.527 1.000 84.961 305 ASN A C 1
ATOM 2325 O O . ASN A 1 308 ? 27.925 -42.755 12.966 1.000 85.376 305 ASN A O 1
ATOM 2330 N N . ASP A 1 309 ? 26.402 -42.334 14.586 1.000 84.002 306 ASP A N 1
ATOM 2331 C CA . ASP A 1 309 ? 27.065 -41.147 15.107 1.000 80.067 306 ASP A CA 1
ATOM 2332 C C . ASP A 1 309 ? 28.142 -41.511 16.133 1.000 73.887 306 ASP A C 1
ATOM 2333 O O . ASP A 1 309 ? 28.621 -40.634 16.848 1.000 70.625 306 ASP A O 1
ATOM 2338 N N . SER A 1 310 ? 28.530 -42.792 16.191 1.000 71.094 307 SER A N 1
ATOM 2339 C CA . SER A 1 310 ? 29.396 -43.296 17.246 1.000 68.982 307 SER A CA 1
ATOM 2340 C C . SER A 1 310 ? 30.861 -42.953 16.968 1.000 66.128 307 SER A C 1
ATOM 2341 O O . SER A 1 310 ? 31.300 -42.963 15.818 1.000 63.126 307 SER A O 1
ATOM 2344 N N . ASP A 1 311 ? 31.605 -42.668 18.049 1.000 64.878 308 ASP A N 1
ATOM 2345 C CA . ASP A 1 311 ? 33.042 -42.444 17.983 1.000 61.724 308 ASP A CA 1
ATOM 2346 C C . ASP A 1 311 ? 33.770 -43.770 18.168 1.000 58.933 308 ASP A C 1
ATOM 2347 O O . ASP A 1 311 ? 34.824 -43.978 17.577 1.000 59.164 308 ASP A O 1
ATOM 2352 N N . VAL A 1 312 ? 33.214 -44.638 19.023 1.000 58.511 309 VAL A N 1
ATOM 2353 C CA . VAL A 1 312 ? 33.748 -45.974 19.241 1.000 55.887 309 VAL A CA 1
ATOM 2354 C C . VAL A 1 312 ? 33.335 -46.867 18.070 1.000 53.865 309 VAL A C 1
ATOM 2355 O O . VAL A 1 312 ? 32.253 -46.702 17.509 1.000 55.630 309 VAL A O 1
ATOM 2359 N N . GLY A 1 313 ? 34.215 -47.812 17.711 1.000 49.749 310 GLY A N 1
ATOM 2360 C CA . GLY A 1 313 ? 33.943 -48.779 16.659 1.000 47.185 310 GLY A CA 1
ATOM 2361 C C . GLY A 1 313 ? 34.906 -48.633 15.485 1.000 43.492 310 GLY A C 1
ATOM 2362 O O . GLY A 1 313 ? 35.333 -47.529 15.156 1.000 42.936 310 GLY A O 1
ATOM 2363 N N . THR A 1 314 ? 35.249 -49.768 14.867 1.000 40.852 311 THR A N 1
ATOM 2364 C CA . THR A 1 314 ? 36.040 -49.774 13.650 1.000 37.827 311 THR A CA 1
ATOM 2365 C C . THR A 1 314 ? 35.139 -49.362 12.488 1.000 37.356 311 THR A C 1
ATOM 2366 O O . THR A 1 314 ? 33.974 -49.748 12.439 1.000 38.421 311 THR A O 1
ATOM 2370 N N . ILE A 1 315 ? 35.701 -48.568 11.568 1.000 35.647 312 ILE A N 1
ATOM 2371 C CA . ILE A 1 315 ? 34.968 -48.020 10.438 1.000 35.472 312 ILE A CA 1
ATOM 2372 C C . ILE A 1 315 ? 34.974 -49.047 9.306 1.000 34.124 312 ILE A C 1
ATOM 2373 O O . ILE A 1 315 ? 36.019 -49.318 8.715 1.000 31.882 312 ILE A O 1
ATOM 2378 N N . ILE A 1 316 ? 33.788 -49.606 9.026 1.000 35.491 313 ILE A N 1
ATOM 2379 C CA . ILE A 1 316 ? 33.632 -50.699 8.082 1.000 35.318 313 ILE A CA 1
ATOM 2380 C C . ILE A 1 316 ? 32.974 -50.170 6.812 1.000 35.900 313 ILE A C 1
ATOM 2381 O O . ILE A 1 316 ? 31.828 -49.741 6.855 1.000 37.594 313 ILE A O 1
ATOM 2386 N N . GLY A 1 317 ? 33.704 -50.235 5.690 1.000 34.964 314 GLY A N 1
ATOM 2387 C CA . GLY A 1 317 ? 33.207 -49.777 4.402 1.000 35.307 314 GLY A CA 1
ATOM 2388 C C . GLY A 1 317 ? 32.064 -50.649 3.889 1.000 36.978 314 GLY A C 1
ATOM 2389 O O . GLY A 1 317 ? 32.075 -51.868 4.053 1.000 36.503 314 GLY A O 1
ATOM 2390 N N . LEU A 1 318 ? 31.083 -49.995 3.261 1.000 39.255 315 LEU A N 1
ATOM 2391 C CA . LEU A 1 318 ? 29.909 -50.668 2.733 1.000 42.630 315 LEU A CA 1
ATOM 2392 C C . LEU A 1 318 ? 29.762 -50.363 1.245 1.000 42.605 315 LEU A C 1
ATOM 2393 O O . LEU A 1 318 ? 29.722 -51.281 0.429 1.000 42.211 315 LEU A O 1
ATOM 2398 N N . ASP A 1 319 ? 29.667 -49.070 0.913 1.000 43.248 316 ASP A N 1
ATOM 2399 C CA . ASP A 1 319 ? 29.535 -48.627 -0.465 1.000 44.250 316 ASP A CA 1
ATOM 2400 C C . ASP A 1 319 ? 30.473 -47.445 -0.699 1.000 42.142 316 ASP A C 1
ATOM 2401 O O . ASP A 1 319 ? 30.806 -46.717 0.235 1.000 41.223 316 ASP A O 1
ATOM 2406 N N . LEU A 1 320 ? 30.902 -47.281 -1.956 1.000 41.234 317 LEU A N 1
ATOM 2407 C CA . LEU A 1 320 ? 31.463 -46.023 -2.420 1.000 40.581 317 LEU A CA 1
ATOM 2408 C C . LEU A 1 320 ? 31.124 -45.859 -3.899 1.000 41.544 317 LEU A C 1
ATOM 2409 O O . LEU A 1 320 ? 30.532 -46.755 -4.500 1.000 42.833 317 LEU A O 1
ATOM 2414 N N . ASN A 1 321 ? 31.469 -44.695 -4.464 1.000 41.784 318 ASN A N 1
ATOM 2415 C CA . ASN A 1 321 ? 31.184 -44.408 -5.861 1.000 42.919 318 ASN A CA 1
ATOM 2416 C C . ASN A 1 321 ? 32.284 -45.018 -6.725 1.000 39.867 318 ASN A C 1
ATOM 2417 O O . ASN A 1 321 ? 33.411 -44.535 -6.721 1.000 38.043 318 ASN A O 1
ATOM 2422 N N . ILE A 1 322 ? 31.937 -46.076 -7.468 1.000 39.298 319 ILE A N 1
ATOM 2423 C CA . ILE A 1 322 ? 32.917 -46.845 -8.213 1.000 37.556 319 ILE A CA 1
ATOM 2424 C C . ILE A 1 322 ? 33.345 -46.052 -9.446 1.000 36.936 319 ILE A C 1
ATOM 2425 O O . ILE A 1 322 ? 34.474 -46.191 -9.907 1.000 35.120 319 ILE A O 1
ATOM 2430 N N . GLN A 1 323 ? 32.438 -45.227 -9.976 1.000 38.279 320 GLN A N 1
ATOM 2431 C CA . GLN A 1 323 ? 32.791 -44.305 -11.039 1.000 38.841 320 GLN A CA 1
ATOM 2432 C C . GLN A 1 323 ? 33.946 -43.415 -10.582 1.000 36.841 320 GLN A C 1
ATOM 2433 O O . GLN A 1 323 ? 34.949 -43.300 -11.281 1.000 36.000 320 GLN A O 1
ATOM 2439 N N . TYR A 1 324 ? 33.793 -42.799 -9.401 1.000 36.138 321 TYR A N 1
ATOM 2440 C CA . TYR A 1 324 ? 34.784 -41.888 -8.844 1.000 34.502 321 TYR A CA 1
ATOM 2441 C C . TYR A 1 324 ? 36.118 -42.611 -8.646 1.000 32.103 321 TYR A C 1
ATOM 2442 O O . TYR A 1 324 ? 37.164 -42.120 -9.058 1.000 31.109 321 TYR A O 1
ATOM 2451 N N . PHE A 1 325 ? 36.061 -43.777 -7.992 1.000 31.155 322 PHE A N 1
ATOM 2452 C CA . PHE A 1 325 ? 37.210 -44.645 -7.773 1.000 28.709 322 PHE A CA 1
ATOM 2453 C C . PHE A 1 325 ? 38.075 -44.713 -9.027 1.000 27.691 322 PHE A C 1
ATOM 2454 O O . PHE A 1 325 ? 39.264 -44.424 -8.971 1.000 26.213 322 PHE A O 1
ATOM 2462 N N . TRP A 1 326 ? 37.460 -45.089 -10.152 1.000 28.792 323 TRP A N 1
ATOM 2463 C CA . TRP A 1 326 ? 38.182 -45.307 -11.395 1.000 28.747 323 TRP A CA 1
ATOM 2464 C C . TRP A 1 326 ? 38.741 -43.999 -11.952 1.000 29.310 323 TRP A C 1
ATOM 2465 O O . TRP A 1 326 ? 39.838 -43.996 -12.510 1.000 28.493 323 TRP A O 1
ATOM 2476 N N . ASP A 1 327 ? 37.988 -42.900 -11.795 1.000 30.740 324 ASP A N 1
ATOM 2477 C CA . ASP A 1 327 ? 38.432 -41.588 -12.243 1.000 31.463 324 ASP A CA 1
ATOM 2478 C C . ASP A 1 327 ? 39.745 -41.224 -11.550 1.000 29.642 324 ASP A C 1
ATOM 2479 O O . ASP A 1 327 ? 40.628 -40.631 -12.164 1.000 29.221 324 ASP A O 1
ATOM 2484 N N . GLN A 1 328 ? 39.873 -41.596 -10.271 1.000 28.659 325 GLN A N 1
ATOM 2485 C CA . GLN A 1 328 ? 41.070 -41.292 -9.504 1.000 27.387 325 GLN A CA 1
ATOM 2486 C C . GLN A 1 328 ? 42.244 -42.093 -10.059 1.000 26.711 325 GLN A C 1
ATOM 2487 O O . GLN A 1 328 ? 43.346 -41.571 -10.168 1.000 26.898 325 GLN A O 1
ATOM 2493 N N . ILE A 1 329 ? 42.008 -43.363 -10.392 1.000 26.728 326 ILE A N 1
ATOM 2494 C CA . ILE A 1 329 ? 43.075 -44.236 -10.848 1.000 26.561 326 ILE A CA 1
ATOM 2495 C C . ILE A 1 329 ? 43.589 -43.739 -12.195 1.000 28.542 326 ILE A C 1
ATOM 2496 O O . ILE A 1 329 ? 44.798 -43.739 -12.427 1.000 29.354 326 ILE A O 1
ATOM 2501 N N . PHE A 1 330 ? 42.669 -43.317 -13.072 1.000 30.091 327 PHE A N 1
ATOM 2502 C CA . PHE A 1 330 ? 43.043 -42.836 -14.393 1.000 31.140 327 PHE A CA 1
ATOM 2503 C C . PHE A 1 330 ? 43.814 -41.525 -14.272 1.000 31.831 327 PHE A C 1
ATOM 2504 O O . PHE A 1 330 ? 44.819 -41.345 -14.954 1.000 31.698 327 PHE A O 1
ATOM 2512 N N . GLU A 1 331 ? 43.335 -40.630 -13.397 1.000 33.119 328 GLU A N 1
ATOM 2513 C CA . GLU A 1 331 ? 44.010 -39.377 -13.086 1.000 34.655 328 GLU A CA 1
ATOM 2514 C C . GLU A 1 331 ? 45.482 -39.642 -12.773 1.000 32.098 328 GLU A C 1
ATOM 2515 O O . GLU A 1 331 ? 46.367 -39.040 -13.382 1.000 32.042 328 GLU A O 1
ATOM 2521 N N . ALA A 1 332 ? 45.720 -40.552 -11.820 1.000 29.688 329 ALA A N 1
ATOM 2522 C CA . ALA A 1 332 ? 47.056 -40.933 -11.394 1.000 27.891 329 ALA A CA 1
ATOM 2523 C C . ALA A 1 332 ? 47.845 -41.504 -12.567 1.000 28.071 329 ALA A C 1
ATOM 2524 O O . ALA A 1 332 ? 49.020 -41.191 -12.726 1.000 28.111 329 ALA A O 1
ATOM 2526 N N . LEU A 1 333 ? 47.184 -42.335 -13.381 1.000 28.343 330 LEU A N 1
ATOM 2527 C CA . LEU A 1 333 ? 47.844 -43.065 -14.452 1.000 28.648 330 LEU A CA 1
ATOM 2528 C C . LEU A 1 333 ? 48.329 -42.123 -15.554 1.000 30.566 330 LEU A C 1
ATOM 2529 O O . LEU A 1 333 ? 49.309 -42.440 -16.220 1.000 30.994 330 LEU A O 1
ATOM 2534 N N . ASN A 1 334 ? 47.661 -40.977 -15.747 1.000 32.393 331 ASN A N 1
ATOM 2535 C CA . ASN A 1 334 ? 48.066 -40.013 -16.762 1.000 35.357 331 ASN A CA 1
ATOM 2536 C C . ASN A 1 334 ? 49.343 -39.288 -16.355 1.000 34.866 331 ASN A C 1
ATOM 2537 O O . ASN A 1 334 ? 50.080 -38.816 -17.215 1.000 36.877 331 ASN A O 1
ATOM 2542 N N . ARG A 1 335 ? 49.557 -39.161 -15.042 1.000 33.394 332 ARG A N 1
ATOM 2543 C CA . ARG A 1 335 ? 50.713 -38.470 -14.494 1.000 32.391 332 ARG A CA 1
ATOM 2544 C C . ARG A 1 335 ? 51.905 -39.424 -14.469 1.000 30.415 332 ARG A C 1
ATOM 2545 O O . ARG A 1 335 ? 53.022 -39.038 -14.810 1.000 30.464 332 ARG A O 1
ATOM 2553 N N . ALA A 1 336 ? 51.640 -40.668 -14.050 1.000 28.507 333 ALA A N 1
ATOM 2554 C CA . ALA A 1 336 ? 52.608 -41.749 -14.111 1.000 27.677 333 ALA A CA 1
ATOM 2555 C C . ALA A 1 336 ? 53.176 -41.847 -15.519 1.000 28.551 333 ALA A C 1
ATOM 2556 O O . ALA A 1 336 ? 54.374 -42.042 -15.696 1.000 28.949 333 ALA A O 1
ATOM 2558 N N . ASP A 1 337 ? 52.289 -41.693 -16.505 1.000 29.315 334 ASP A N 1
ATOM 2559 C CA . ASP A 1 337 ? 52.630 -41.846 -17.908 1.000 30.810 334 ASP A CA 1
ATOM 2560 C C . ASP A 1 337 ? 53.726 -40.854 -18.290 1.000 31.593 334 ASP A C 1
ATOM 2561 O O . ASP A 1 337 ? 54.565 -41.155 -19.134 1.000 32.943 334 ASP A O 1
ATOM 2566 N N . LYS A 1 338 ? 53.711 -39.679 -17.654 1.000 31.404 335 LYS A N 1
ATOM 2567 C CA . LYS A 1 338 ? 54.659 -38.623 -17.956 1.000 33.265 335 LYS A CA 1
ATOM 2568 C C . LYS A 1 338 ? 56.039 -38.944 -17.384 1.000 32.292 335 LYS A C 1
ATOM 2569 O O . LYS A 1 338 ? 57.026 -38.349 -17.805 1.000 33.629 335 LYS A O 1
ATOM 2575 N N . MET A 1 339 ? 56.109 -39.881 -16.430 1.000 30.372 336 MET A N 1
ATOM 2576 C CA . MET A 1 339 ? 57.345 -40.178 -15.722 1.000 29.882 336 MET A CA 1
ATOM 2577 C C . MET A 1 339 ? 57.847 -41.587 -16.056 1.000 28.996 336 MET A C 1
ATOM 2578 O O . MET A 1 339 ? 58.832 -42.041 -15.482 1.000 28.887 336 MET A O 1
ATOM 2583 N N . SER A 1 340 ? 57.170 -42.264 -16.992 1.000 28.638 337 SER A N 1
ATOM 2584 C CA . SER A 1 340 ? 57.521 -43.608 -17.423 1.000 28.652 337 SER A CA 1
ATOM 2585 C C . SER A 1 340 ? 58.976 -43.668 -17.879 1.000 30.014 337 SER A C 1
ATOM 2586 O O . SER A 1 340 ? 59.419 -42.801 -18.626 1.000 31.507 337 SER A O 1
ATOM 2589 N N . THR A 1 341 ? 59.696 -44.716 -17.455 1.000 29.883 338 THR A N 1
ATOM 2590 C CA . THR A 1 341 ? 61.108 -44.879 -17.770 1.000 31.391 338 THR A CA 1
ATOM 2591 C C . THR A 1 341 ? 61.331 -46.065 -18.707 1.000 32.601 338 THR A C 1
ATOM 2592 O O . THR A 1 341 ? 62.475 -46.444 -18.951 1.000 33.963 338 THR A O 1
ATOM 2596 N N . ILE A 1 342 ? 60.240 -46.647 -19.224 1.000 32.323 339 ILE A N 1
ATOM 2597 C CA . ILE A 1 342 ? 60.309 -47.862 -20.026 1.000 33.637 339 ILE A CA 1
ATOM 2598 C C . ILE A 1 342 ? 59.648 -47.623 -21.384 1.000 34.759 339 ILE A C 1
ATOM 2599 O O . ILE A 1 342 ? 59.294 -48.570 -22.082 1.000 35.457 339 ILE A O 1
ATOM 2604 N N . GLY A 1 343 ? 59.497 -46.351 -21.763 1.000 35.085 340 GLY A N 1
ATOM 2605 C CA . GLY A 1 343 ? 58.748 -45.998 -22.955 1.000 36.235 340 GLY A CA 1
ATOM 2606 C C . GLY A 1 343 ? 57.248 -46.007 -22.704 1.000 34.940 340 GLY A C 1
ATOM 2607 O O . GLY A 1 343 ? 56.509 -45.731 -23.679 1.000 35.999 340 GLY A O 1
ATOM 2609 N N . SER B 1 7 ? 85.778 -60.223 34.386 1.000 44.568 4 SER B N 1
ATOM 2610 C CA . SER B 1 7 ? 86.107 -60.660 35.772 1.000 45.580 4 SER B CA 1
ATOM 2611 C C . SER B 1 7 ? 84.852 -60.778 36.640 1.000 42.609 4 SER B C 1
ATOM 2612 O O . SER B 1 7 ? 84.948 -61.207 37.789 1.000 43.754 4 SER B O 1
ATOM 2615 N N . LYS B 1 8 ? 83.683 -60.401 36.099 1.000 38.646 5 LYS B N 1
ATOM 2616 C CA . LYS B 1 8 ? 82.427 -60.500 36.827 1.000 35.173 5 LYS B CA 1
ATOM 2617 C C . LYS B 1 8 ? 81.282 -60.613 35.821 1.000 31.547 5 LYS B C 1
ATOM 2618 O O . LYS B 1 8 ? 81.205 -59.822 34.888 1.000 30.927 5 LYS B O 1
ATOM 2624 N N . ILE B 1 9 ? 80.382 -61.580 36.043 1.000 29.521 6 ILE B N 1
ATOM 2625 C CA . ILE B 1 9 ? 79.415 -62.006 35.041 1.000 27.754 6 ILE B CA 1
ATOM 2626 C C . ILE B 1 9 ? 78.308 -60.964 34.904 1.000 25.933 6 ILE B C 1
ATOM 2627 O O . ILE B 1 9 ? 77.457 -60.851 35.782 1.000 25.035 6 ILE B O 1
ATOM 2632 N N . PRO B 1 10 ? 78.238 -60.213 33.781 1.000 25.924 7 PRO B N 1
ATOM 2633 C CA . PRO B 1 10 ? 77.196 -59.203 33.593 1.000 24.729 7 PRO B CA 1
ATOM 2634 C C . PRO B 1 10 ? 75.860 -59.847 33.230 1.000 23.611 7 PRO B C 1
ATOM 2635 O O . PRO B 1 10 ? 75.811 -60.726 32.374 1.000 24.024 7 PRO B O 1
ATOM 2639 N N . ILE B 1 11 ? 74.779 -59.408 33.882 1.000 22.495 8 ILE B N 1
ATOM 2640 C CA . ILE B 1 11 ? 73.485 -60.047 33.708 1.000 21.897 8 ILE B CA 1
ATOM 2641 C C . ILE B 1 11 ? 72.376 -59.003 33.672 1.000 21.178 8 ILE B C 1
ATOM 2642 O O . ILE B 1 11 ? 72.474 -57.941 34.284 1.000 21.227 8 ILE B O 1
ATOM 2647 N N . TRP B 1 12 ? 71.308 -59.359 32.956 1.000 20.787 9 TRP B N 1
ATOM 2648 C CA . TRP B 1 12 ? 70.027 -58.699 33.101 1.000 20.233 9 TRP B CA 1
ATOM 2649 C C . TRP B 1 12 ? 69.040 -59.687 33.713 1.000 20.351 9 TRP B C 1
ATOM 2650 O O . TRP B 1 12 ? 69.024 -60.860 33.340 1.000 20.259 9 TRP B O 1
ATOM 2661 N N . LEU B 1 13 ? 68.223 -59.200 34.653 1.000 20.853 10 LEU B N 1
ATOM 2662 C CA . LEU B 1 13 ? 67.229 -60.037 35.302 1.000 21.718 10 LEU B CA 1
ATOM 2663 C C . LEU B 1 13 ? 65.824 -59.567 34.939 1.000 22.274 10 LEU B C 1
ATOM 2664 O O . LEU B 1 13 ? 65.443 -58.440 35.252 1.000 21.978 10 LEU B O 1
ATOM 2669 N N . ASP B 1 14 ? 65.067 -60.461 34.290 1.000 23.341 11 ASP B N 1
ATOM 2670 C CA . ASP B 1 14 ? 63.630 -60.311 34.131 1.000 24.953 11 ASP B CA 1
ATOM 2671 C C . ASP B 1 14 ? 62.929 -61.279 35.080 1.000 26.311 11 ASP B C 1
ATOM 2672 O O . ASP B 1 14 ? 63.094 -62.492 34.948 1.000 26.563 11 ASP B O 1
ATOM 2677 N N . CYS B 1 15 ? 62.123 -60.728 36.001 1.000 27.275 12 CYS B N 1
ATOM 2678 C CA . CYS B 1 15 ? 61.520 -61.501 37.078 1.000 28.001 12 CYS B CA 1
ATOM 2679 C C . CYS B 1 15 ? 60.137 -60.957 37.445 1.000 29.457 12 CYS B C 1
ATOM 2680 O O . CYS B 1 15 ? 59.748 -59.865 37.026 1.000 29.624 12 CYS B O 1
ATOM 2683 N N . ASP B 1 16 ? 59.409 -61.742 38.251 1.000 30.894 13 ASP B N 1
ATOM 2684 C CA . ASP B 1 16 ? 58.053 -61.423 38.673 1.000 32.342 13 ASP B CA 1
ATOM 2685 C C . ASP B 1 16 ? 57.909 -61.717 40.166 1.000 33.001 13 ASP B C 1
ATOM 2686 O O . ASP B 1 16 ? 57.169 -62.620 40.553 1.000 34.722 13 ASP B O 1
ATOM 2691 N N . PRO B 1 17 ? 58.590 -60.958 41.057 1.000 32.161 14 PRO B N 1
ATOM 2692 C CA . PRO B 1 17 ? 58.670 -61.324 42.474 1.000 33.274 14 PRO B CA 1
ATOM 2693 C C . PRO B 1 17 ? 57.321 -61.306 43.198 1.000 35.591 14 PRO B C 1
ATOM 2694 O O . PRO B 1 17 ? 56.632 -60.286 43.186 1.000 35.687 14 PRO B O 1
ATOM 2698 N N . GLY B 1 18 ? 56.929 -62.439 43.807 1.000 37.364 15 GLY B N 1
ATOM 2699 C CA . GLY B 1 18 ? 57.586 -63.732 43.662 1.000 37.492 15 GLY B CA 1
ATOM 2700 C C . GLY B 1 18 ? 58.588 -64.021 44.780 1.000 37.338 15 GLY B C 1
ATOM 2701 O O . GLY B 1 18 ? 59.606 -63.341 44.900 1.000 36.111 15 GLY B O 1
ATOM 2702 N N . HIS B 1 19 ? 58.298 -65.064 45.568 1.000 38.714 16 HIS B N 1
ATOM 2703 C CA . HIS B 1 19 ? 59.104 -65.426 46.724 1.000 39.103 16 HIS B CA 1
ATOM 2704 C C . HIS B 1 19 ? 60.485 -65.912 46.290 1.000 37.146 16 HIS B C 1
ATOM 2705 O O . HIS B 1 19 ? 61.495 -65.454 46.820 1.000 36.295 16 HIS B O 1
ATOM 2712 N N . ASP B 1 20 ? 60.514 -66.848 45.335 1.000 36.828 17 ASP B N 1
ATOM 2713 C CA . ASP B 1 20 ? 61.761 -67.425 44.855 1.000 35.465 17 ASP B CA 1
ATOM 2714 C C . ASP B 1 20 ? 62.521 -66.401 44.010 1.000 31.682 17 ASP B C 1
ATOM 2715 O O . ASP B 1 20 ? 63.750 -66.431 43.971 1.000 29.485 17 ASP B O 1
ATOM 2720 N N . ASP B 1 21 ? 61.782 -65.491 43.357 1.000 30.996 18 ASP B N 1
ATOM 2721 C CA . ASP B 1 21 ? 62.371 -64.443 42.538 1.000 29.167 18 ASP B CA 1
ATOM 2722 C C . ASP B 1 21 ? 63.157 -63.471 43.415 1.000 28.236 18 ASP B C 1
ATOM 2723 O O . ASP B 1 21 ? 64.160 -62.920 42.973 1.000 26.590 18 ASP B O 1
ATOM 2728 N N . ALA B 1 22 ? 62.681 -63.256 44.648 1.000 29.207 19 ALA B N 1
ATOM 2729 C CA . ALA B 1 22 ? 63.342 -62.377 45.603 1.000 28.689 19 ALA B CA 1
ATOM 2730 C C . ALA B 1 22 ? 64.769 -62.851 45.884 1.000 27.568 19 ALA B C 1
ATOM 2731 O O . ALA B 1 22 ? 65.658 -62.030 46.114 1.000 26.541 19 ALA B O 1
ATOM 2733 N N . ILE B 1 23 ? 64.975 -64.175 45.862 1.000 27.660 20 ILE B N 1
ATOM 2734 C CA . ILE B 1 23 ? 66.276 -64.770 46.121 1.000 27.369 20 ILE B CA 1
ATOM 2735 C C . ILE B 1 23 ? 67.151 -64.637 44.881 1.000 25.835 20 ILE B C 1
ATOM 2736 O O . ILE B 1 23 ? 68.366 -64.532 45.003 1.000 25.665 20 ILE B O 1
ATOM 2741 N N . ALA B 1 24 ? 66.529 -64.663 43.696 1.000 24.946 21 ALA B N 1
ATOM 2742 C CA . ALA B 1 24 ? 67.235 -64.406 42.450 1.000 23.568 21 ALA B CA 1
ATOM 2743 C C . ALA B 1 24 ? 67.851 -63.009 42.488 1.000 22.402 21 ALA B C 1
ATOM 2744 O O . ALA B 1 24 ? 69.010 -62.833 42.132 1.000 21.893 21 ALA B O 1
ATOM 2746 N N . ILE B 1 25 ? 67.070 -62.025 42.950 1.000 22.247 22 ILE B N 1
ATOM 2747 C CA . ILE B 1 25 ? 67.530 -60.649 43.060 1.000 21.666 22 ILE B CA 1
ATOM 2748 C C . ILE B 1 25 ? 68.696 -60.588 44.047 1.000 22.020 22 ILE B C 1
ATOM 2749 O O . ILE B 1 25 ? 69.697 -59.934 43.769 1.000 21.745 22 ILE B O 1
ATOM 2754 N N . LEU B 1 26 ? 68.565 -61.286 45.183 1.000 22.837 23 LEU B N 1
ATOM 2755 C CA . LEU B 1 26 ? 69.591 -61.310 46.217 1.000 23.703 23 LEU B CA 1
ATOM 2756 C C . LEU B 1 26 ? 70.917 -61.813 45.653 1.000 23.692 23 LEU B C 1
ATOM 2757 O O . LEU B 1 26 ? 71.966 -61.257 45.967 1.000 23.944 23 LEU B O 1
ATOM 2762 N N . LEU B 1 27 ? 70.867 -62.890 44.858 1.000 23.691 24 LEU B N 1
ATOM 2763 C CA . LEU B 1 27 ? 72.068 -63.453 44.262 1.000 23.909 24 LEU B CA 1
ATOM 2764 C C . LEU B 1 27 ? 72.692 -62.427 43.327 1.000 23.271 24 LEU B C 1
ATOM 2765 O O . LEU B 1 27 ? 73.865 -62.101 43.476 1.000 24.083 24 LEU B O 1
ATOM 2770 N N . GLY B 1 28 ? 71.892 -61.919 42.382 1.000 22.220 25 GLY B N 1
ATOM 2771 C CA . GLY B 1 28 ? 72.378 -61.008 41.358 1.000 21.789 25 GLY B CA 1
ATOM 2772 C C . GLY B 1 28 ? 72.894 -59.688 41.931 1.000 22.122 25 GLY B C 1
ATOM 2773 O O . GLY B 1 28 ? 73.791 -59.071 41.354 1.000 22.204 25 GLY B O 1
ATOM 2774 N N . CYS B 1 29 ? 72.311 -59.262 43.061 1.000 22.325 26 CYS B N 1
ATOM 2775 C CA . CYS B 1 29 ? 72.713 -58.031 43.720 1.000 22.827 26 CYS B CA 1
ATOM 2776 C C . CYS B 1 29 ? 74.006 -58.239 44.500 1.000 23.919 26 CYS B C 1
ATOM 2777 O O . CYS B 1 29 ? 74.848 -57.347 44.507 1.000 24.809 26 CYS B O 1
ATOM 2780 N N . PHE B 1 30 ? 74.156 -59.398 45.154 1.000 24.518 27 PHE B N 1
ATOM 2781 C CA . PHE B 1 30 ? 75.134 -59.523 46.227 1.000 26.030 27 PHE B CA 1
ATOM 2782 C C . PHE B 1 30 ? 76.104 -60.691 46.062 1.000 27.035 27 PHE B C 1
ATOM 2783 O O . PHE B 1 30 ? 77.113 -60.730 46.765 1.000 28.668 27 PHE B O 1
ATOM 2791 N N . HIS B 1 31 ? 75.831 -61.641 45.164 1.000 26.443 28 HIS B N 1
ATOM 2792 C CA . HIS B 1 31 ? 76.811 -62.689 44.936 1.000 27.450 28 HIS B CA 1
ATOM 2793 C C . HIS B 1 31 ? 78.044 -62.060 44.287 1.000 28.040 28 HIS B C 1
ATOM 2794 O O . HIS B 1 31 ? 77.915 -61.214 43.403 1.000 26.915 28 HIS B O 1
ATOM 2801 N N . PRO B 1 32 ? 79.276 -62.423 44.723 1.000 29.958 29 PRO B N 1
ATOM 2802 C CA . PRO B 1 32 ? 80.498 -61.805 44.202 1.000 31.044 29 PRO B CA 1
ATOM 2803 C C . PRO B 1 32 ? 80.761 -61.989 42.710 1.000 30.976 29 PRO B C 1
ATOM 2804 O O . PRO B 1 32 ? 81.695 -61.397 42.179 1.000 32.217 29 PRO B O 1
ATOM 2808 N N . ALA B 1 33 ? 79.939 -62.808 42.044 1.000 30.003 30 ALA B N 1
ATOM 2809 C CA . ALA B 1 33 ? 80.198 -63.227 40.679 1.000 30.069 30 ALA B CA 1
ATOM 2810 C C . ALA B 1 33 ? 79.407 -62.392 39.677 1.000 28.146 30 ALA B C 1
ATOM 2811 O O . ALA B 1 33 ? 79.672 -62.471 38.482 1.000 28.406 30 ALA B O 1
ATOM 2813 N N . PHE B 1 34 ? 78.442 -61.601 40.152 1.000 26.587 31 PHE B N 1
ATOM 2814 C CA . PHE B 1 34 ? 77.435 -61.054 39.260 1.000 25.330 31 PHE B CA 1
ATOM 2815 C C . PHE B 1 34 ? 77.445 -59.530 39.266 1.000 24.967 31 PHE B C 1
ATOM 2816 O O . PHE B 1 34 ? 77.329 -58.902 40.315 1.000 24.927 31 PHE B O 1
ATOM 2824 N N . ASN B 1 35 ? 77.566 -58.957 38.063 1.000 24.840 32 ASN B N 1
ATOM 2825 C CA . ASN B 1 35 ? 77.326 -57.543 37.843 1.000 24.624 32 ASN B CA 1
ATOM 2826 C C . ASN B 1 35 ? 75.916 -57.370 37.285 1.000 23.220 32 ASN B C 1
ATOM 2827 O O . ASN B 1 35 ? 75.701 -57.504 36.080 1.000 22.675 32 ASN B O 1
ATOM 2832 N N . LEU B 1 36 ? 74.963 -57.065 38.175 1.000 22.570 33 LEU B N 1
ATOM 2833 C CA . LEU B 1 36 ? 73.580 -56.873 37.777 1.000 21.488 33 LEU B CA 1
ATOM 2834 C C . LEU B 1 36 ? 73.439 -55.504 37.123 1.000 21.372 33 LEU B C 1
ATOM 2835 O O . LEU B 1 36 ? 73.665 -54.480 37.761 1.000 21.731 33 LEU B O 1
ATOM 2840 N N . LEU B 1 37 ? 73.067 -55.523 35.838 1.000 21.038 34 LEU B N 1
ATOM 2841 C CA . LEU B 1 37 ? 73.022 -54.336 34.999 1.000 21.255 34 LEU B CA 1
ATOM 2842 C C . LEU B 1 37 ? 71.667 -53.641 35.142 1.000 21.068 34 LEU B C 1
ATOM 2843 O O . LEU B 1 37 ? 71.574 -52.423 34.997 1.000 21.670 34 LEU B O 1
ATOM 2848 N N . GLY B 1 38 ? 70.621 -54.432 35.413 1.000 20.499 35 GLY B N 1
ATOM 2849 C CA . GLY B 1 38 ? 69.289 -53.906 35.653 1.000 20.651 35 GLY B CA 1
ATOM 2850 C C . GLY B 1 38 ? 68.277 -55.022 35.900 1.000 20.355 35 GLY B C 1
ATOM 2851 O O . GLY B 1 38 ? 68.598 -56.205 35.762 1.000 19.801 35 GLY B O 1
ATOM 2852 N N . ILE B 1 39 ? 67.057 -54.619 36.278 1.000 20.980 36 ILE B N 1
ATOM 2853 C CA . ILE B 1 39 ? 65.950 -55.538 36.483 1.000 21.196 36 ILE B CA 1
ATOM 2854 C C . ILE B 1 39 ? 64.751 -55.063 35.665 1.000 22.040 36 ILE B C 1
ATOM 2855 O O . ILE B 1 39 ? 64.439 -53.871 35.653 1.000 22.517 36 ILE B O 1
ATOM 2860 N N . SER B 1 40 ? 64.094 -56.014 34.985 1.000 22.424 37 SER B N 1
ATOM 2861 C CA . SER B 1 40 ? 62.781 -55.790 34.396 1.000 23.463 37 SER B CA 1
ATOM 2862 C C . SER B 1 40 ? 61.765 -56.679 35.111 1.000 24.246 37 SER B C 1
ATOM 2863 O O . SER B 1 40 ? 62.015 -57.857 35.355 1.000 23.795 37 SER B O 1
ATOM 2866 N N . THR B 1 41 ? 60.628 -56.090 35.478 1.000 25.746 38 THR B N 1
ATOM 2867 C CA . THR B 1 41 ? 59.580 -56.839 36.139 1.000 27.258 38 THR B CA 1
ATOM 2868 C C . THR B 1 41 ? 58.470 -57.090 35.131 1.000 28.701 38 THR B C 1
ATOM 2869 O O . THR B 1 41 ? 58.050 -56.170 34.428 1.000 29.273 38 THR B O 1
ATOM 2873 N N . CYS B 1 42 ? 58.018 -58.344 35.065 1.000 29.549 39 CYS B N 1
ATOM 2874 C CA . CYS B 1 42 ? 56.877 -58.693 34.237 1.000 31.610 39 CYS B CA 1
ATOM 2875 C C . CYS B 1 42 ? 55.699 -59.105 35.119 1.000 33.464 39 CYS B C 1
ATOM 2876 O O . CYS B 1 42 ? 55.836 -59.260 36.330 1.000 33.451 39 CYS B O 1
ATOM 2879 N N . PHE B 1 43 ? 54.529 -59.218 34.486 1.000 35.511 40 PHE B N 1
ATOM 2880 C CA . PHE B 1 43 ? 53.407 -59.976 35.012 1.000 38.016 40 PHE B CA 1
ATOM 2881 C C . PHE B 1 43 ? 53.857 -61.391 35.368 1.000 37.621 40 PHE B C 1
ATOM 2882 O O . PHE B 1 43 ? 54.922 -61.834 34.945 1.000 35.638 40 PHE B O 1
ATOM 2890 N N . GLY B 1 44 ? 53.014 -62.103 36.124 1.000 39.895 41 GLY B N 1
ATOM 2891 C CA . GLY B 1 44 ? 53.211 -63.519 36.384 1.000 40.140 41 GLY B CA 1
ATOM 2892 C C . GLY B 1 44 ? 52.584 -63.939 37.708 1.000 42.250 41 GLY B C 1
ATOM 2893 O O . GLY B 1 44 ? 51.393 -64.228 37.770 1.000 45.445 41 GLY B O 1
ATOM 2894 N N . ASN B 1 45 ? 53.408 -63.960 38.761 1.000 41.441 42 ASN B N 1
ATOM 2895 C CA . ASN B 1 45 ? 52.980 -64.371 40.088 1.000 42.808 42 ASN B CA 1
ATOM 2896 C C . ASN B 1 45 ? 51.890 -63.424 40.580 1.000 44.333 42 ASN B C 1
ATOM 2897 O O . ASN B 1 45 ? 50.887 -63.864 41.137 1.000 47.546 42 ASN B O 1
ATOM 2902 N N . ALA B 1 46 ? 52.099 -62.124 40.353 1.000 42.913 43 ALA B N 1
ATOM 2903 C CA . ALA B 1 46 ? 51.113 -61.107 40.675 1.000 44.906 43 ALA B CA 1
ATOM 2904 C C . ALA B 1 46 ? 50.920 -60.199 39.463 1.000 44.786 43 ALA B C 1
ATOM 2905 O O . ALA B 1 46 ? 51.590 -60.373 38.451 1.000 42.145 43 ALA B O 1
ATOM 2907 N N . PRO B 1 47 ? 49.969 -59.238 39.503 1.000 47.971 44 PRO B N 1
ATOM 2908 C CA . PRO B 1 47 ? 49.893 -58.181 38.492 1.000 48.619 44 PRO B CA 1
ATOM 2909 C C . PRO B 1 47 ? 51.197 -57.397 38.347 1.000 46.189 44 PRO B C 1
ATOM 2910 O O . PRO B 1 47 ? 51.994 -57.333 39.283 1.000 44.193 44 PRO B O 1
ATOM 2914 N N . PRO B 1 48 ? 51.448 -56.780 37.166 1.000 46.781 45 PRO B N 1
ATOM 2915 C CA . PRO B 1 48 ? 52.694 -56.049 36.905 1.000 44.641 45 PRO B CA 1
ATOM 2916 C C . PRO B 1 48 ? 53.013 -54.887 37.848 1.000 45.116 45 PRO B C 1
ATOM 2917 O O . PRO B 1 48 ? 54.185 -54.547 38.022 1.000 42.479 45 PRO B O 1
ATOM 2921 N N . GLU B 1 49 ? 51.971 -54.272 38.430 1.000 48.468 46 GLU B N 1
ATOM 2922 C CA . GLU B 1 49 ? 52.142 -53.182 39.381 1.000 49.767 46 GLU B CA 1
ATOM 2923 C C . GLU B 1 49 ? 52.730 -53.727 40.677 1.000 46.697 46 GLU B C 1
ATOM 2924 O O . GLU B 1 49 ? 53.560 -53.073 41.304 1.000 45.063 46 GLU B O 1
ATOM 2930 N N . ASN B 1 50 ? 52.273 -54.923 41.063 1.000 46.104 47 ASN B N 1
ATOM 2931 C CA . ASN B 1 50 ? 52.726 -55.580 42.275 1.000 45.052 47 ASN B CA 1
ATOM 2932 C C . ASN B 1 50 ? 54.178 -56.020 42.116 1.000 40.884 47 ASN B C 1
ATOM 2933 O O . ASN B 1 50 ? 55.006 -55.719 42.972 1.000 39.525 47 ASN B O 1
ATOM 2938 N N . THR B 1 51 ? 54.479 -56.716 41.012 1.000 38.812 48 THR B N 1
ATOM 2939 C CA . THR B 1 51 ? 55.807 -57.268 40.790 1.000 35.915 48 THR B CA 1
ATOM 2940 C C . THR B 1 51 ? 56.835 -56.148 40.640 1.000 34.004 48 THR B C 1
ATOM 2941 O O . THR B 1 51 ? 58.004 -56.346 40.956 1.000 32.372 48 THR B O 1
ATOM 2945 N N . ASP B 1 52 ? 56.396 -54.981 40.151 1.000 34.456 49 ASP B N 1
ATOM 2946 C CA . ASP B 1 52 ? 57.250 -53.806 40.089 1.000 33.402 49 ASP B CA 1
ATOM 2947 C C . ASP B 1 52 ? 57.603 -53.357 41.506 1.000 33.281 49 ASP B C 1
ATOM 2948 O O . ASP B 1 52 ? 58.780 -53.280 41.853 1.000 31.516 49 ASP B O 1
ATOM 2953 N N . TYR B 1 53 ? 56.566 -53.073 42.309 1.000 35.123 50 TYR B N 1
ATOM 2954 C CA . TYR B 1 53 ? 56.714 -52.563 43.666 1.000 35.480 50 TYR B CA 1
ATOM 2955 C C . TYR B 1 53 ? 57.550 -53.530 44.496 1.000 33.619 50 TYR B C 1
ATOM 2956 O O . TYR B 1 53 ? 58.470 -53.113 45.192 1.000 32.830 50 TYR B O 1
ATOM 2965 N N . ASN B 1 54 ? 57.219 -54.821 44.398 1.000 33.254 51 ASN B N 1
ATOM 2966 C CA . ASN B 1 54 ? 57.886 -55.868 45.152 1.000 32.466 51 ASN B CA 1
ATOM 2967 C C . ASN B 1 54 ? 59.388 -55.845 44.876 1.000 30.395 51 ASN B C 1
ATOM 2968 O O . ASN B 1 54 ? 60.182 -56.030 45.790 1.000 30.559 51 ASN B O 1
ATOM 2973 N N . ALA B 1 55 ? 59.772 -55.622 43.616 1.000 29.105 52 ALA B N 1
ATOM 2974 C CA . ALA B 1 55 ? 61.176 -55.594 43.237 1.000 27.335 52 ALA B CA 1
ATOM 2975 C C . ALA B 1 55 ? 61.874 -54.399 43.876 1.000 27.519 52 ALA B C 1
ATOM 2976 O O . ALA B 1 55 ? 62.961 -54.544 44.426 1.000 26.896 52 ALA B O 1
ATOM 2978 N N . ARG B 1 56 ? 61.240 -53.224 43.793 1.000 28.682 53 ARG B N 1
ATOM 2979 C CA . ARG B 1 56 ? 61.836 -51.989 44.276 1.000 29.358 53 ARG B CA 1
ATOM 2980 C C . ARG B 1 56 ? 61.823 -51.954 45.805 1.000 30.504 53 ARG B C 1
ATOM 2981 O O . ARG B 1 56 ? 62.695 -51.341 46.418 1.000 30.702 53 ARG B O 1
ATOM 2989 N N . SER B 1 57 ? 60.842 -52.623 46.420 1.000 31.312 54 SER B N 1
ATOM 2990 C CA . SER B 1 57 ? 60.789 -52.737 47.868 1.000 32.285 54 SER B CA 1
ATOM 2991 C C . SER B 1 57 ? 61.987 -53.539 48.371 1.000 30.990 54 SER B C 1
ATOM 2992 O O . SER B 1 57 ? 62.654 -53.128 49.320 1.000 31.544 54 SER B O 1
ATOM 2995 N N . LEU B 1 58 ? 62.242 -54.683 47.724 1.000 29.490 55 LEU B N 1
ATOM 2996 C CA . LEU B 1 58 ? 63.369 -55.539 48.058 1.000 28.682 55 LEU B CA 1
ATOM 2997 C C . LEU B 1 58 ? 64.677 -54.766 47.970 1.000 27.960 55 LEU B C 1
ATOM 2998 O O . LEU B 1 58 ? 65.479 -54.814 48.899 1.000 28.648 55 LEU B O 1
ATOM 3003 N N . LEU B 1 59 ? 64.892 -54.091 46.835 1.000 26.904 56 LEU B N 1
ATOM 3004 C CA . LEU B 1 59 ? 66.132 -53.374 46.589 1.000 26.284 56 LEU B CA 1
ATOM 3005 C C . LEU B 1 59 ? 66.324 -52.286 47.641 1.000 27.821 56 LEU B C 1
ATOM 3006 O O . LEU B 1 59 ? 67.440 -52.067 48.105 1.000 27.840 56 LEU B O 1
ATOM 3011 N N . THR B 1 60 ? 65.231 -51.611 48.009 1.000 29.350 57 THR B N 1
ATOM 3012 C CA . THR B 1 60 ? 65.278 -50.573 49.023 1.000 31.306 57 THR B CA 1
ATOM 3013 C C . THR B 1 60 ? 65.682 -51.173 50.366 1.000 31.700 57 THR B C 1
ATOM 3014 O O . THR B 1 60 ? 66.467 -50.567 51.087 1.000 32.627 57 THR B O 1
ATOM 3018 N N . ALA B 1 61 ? 65.154 -52.362 50.686 1.000 31.327 58 ALA B N 1
ATOM 3019 C CA . ALA B 1 61 ? 65.481 -53.036 51.936 1.000 31.946 58 ALA B CA 1
ATOM 3020 C C . ALA B 1 61 ? 66.964 -53.408 51.975 1.000 31.201 58 ALA B C 1
ATOM 3021 O O . ALA B 1 61 ? 67.594 -53.318 53.023 1.000 32.140 58 ALA B O 1
ATOM 3023 N N . MET B 1 62 ? 67.508 -53.813 50.820 1.000 29.883 59 MET B N 1
ATOM 3024 C CA . MET B 1 62 ? 68.869 -54.314 50.712 1.000 29.442 59 MET B CA 1
ATOM 3025 C C . MET B 1 62 ? 69.851 -53.172 50.453 1.000 30.298 59 MET B C 1
ATOM 3026 O O . MET B 1 62 ? 71.057 -53.399 50.413 1.000 30.169 59 MET B O 1
ATOM 3031 N N . GLY B 1 63 ? 69.325 -51.962 50.230 1.000 31.620 60 GLY B N 1
ATOM 3032 C CA . GLY B 1 63 ? 70.141 -50.772 50.061 1.000 33.022 60 GLY B CA 1
ATOM 3033 C C . GLY B 1 63 ? 70.523 -50.515 48.605 1.000 33.104 60 GLY B C 1
ATOM 3034 O O . GLY B 1 63 ? 71.184 -49.520 48.319 1.000 34.206 60 GLY B O 1
ATOM 3035 N N . LYS B 1 64 ? 70.068 -51.384 47.689 1.000 32.967 61 LYS B N 1
ATOM 3036 C CA . LYS B 1 64 ? 70.548 -51.395 46.312 1.000 33.183 61 LYS B CA 1
ATOM 3037 C C . LYS B 1 64 ? 69.663 -50.559 45.382 1.000 32.547 61 LYS B C 1
ATOM 3038 O O . LYS B 1 64 ? 69.780 -50.660 44.166 1.000 30.603 61 LYS B O 1
ATOM 3044 N N . ALA B 1 65 ? 68.809 -49.697 45.944 1.000 35.159 62 ALA B N 1
ATOM 3045 C CA . ALA B 1 65 ? 67.849 -48.936 45.158 1.000 36.625 62 ALA B CA 1
ATOM 3046 C C . ALA B 1 65 ? 68.527 -47.721 44.536 1.000 39.700 62 ALA B C 1
ATOM 3047 O O . ALA B 1 65 ? 67.868 -46.881 43.927 1.000 40.297 62 ALA B O 1
ATOM 3049 N N . GLN B 1 66 ? 69.845 -47.627 44.722 1.000 43.403 63 GLN B N 1
ATOM 3050 C CA . GLN B 1 66 ? 70.630 -46.526 44.205 1.000 48.839 63 GLN B CA 1
ATOM 3051 C C . GLN B 1 66 ? 71.693 -47.052 43.244 1.000 43.268 63 GLN B C 1
ATOM 3052 O O . GLN B 1 66 ? 72.593 -46.308 42.869 1.000 44.922 63 GLN B O 1
ATOM 3058 N N . ALA B 1 67 ? 71.579 -48.330 42.858 1.000 39.353 64 ALA B N 1
ATOM 3059 C CA . ALA B 1 67 ? 72.594 -48.989 42.047 1.000 37.474 64 ALA B CA 1
ATOM 3060 C C . ALA B 1 67 ? 71.955 -49.715 40.864 1.000 33.486 64 ALA B C 1
ATOM 3061 O O . ALA B 1 67 ? 72.454 -49.613 39.745 1.000 33.794 64 ALA B O 1
ATOM 3063 N N . ILE B 1 68 ? 70.857 -50.439 41.125 1.000 30.320 65 ILE B N 1
ATOM 3064 C CA . ILE B 1 68 ? 70.259 -51.360 40.170 1.000 27.413 65 ILE B CA 1
ATOM 3065 C C . ILE B 1 68 ? 69.077 -50.689 39.469 1.000 26.629 65 ILE B C 1
ATOM 3066 O O . ILE B 1 68 ? 68.030 -50.490 40.080 1.000 26.442 65 ILE B O 1
ATOM 3071 N N . PRO B 1 69 ? 69.188 -50.349 38.161 1.000 26.104 66 PRO B N 1
ATOM 3072 C CA . PRO B 1 69 ? 68.069 -49.772 37.418 1.000 26.369 66 PRO B CA 1
ATOM 3073 C C . PRO B 1 69 ? 66.889 -50.736 37.353 1.000 25.216 66 PRO B C 1
ATOM 3074 O O . PRO B 1 69 ? 67.073 -51.918 37.080 1.000 23.814 66 PRO B O 1
ATOM 3078 N N . VAL B 1 70 ? 65.685 -50.217 37.611 1.000 26.101 67 VAL B N 1
ATOM 3079 C CA . VAL B 1 70 ? 64.470 -51.007 37.498 1.000 26.046 67 VAL B CA 1
ATOM 3080 C C . VAL B 1 70 ? 63.618 -50.422 36.377 1.000 26.770 67 VAL B C 1
ATOM 3081 O O . VAL B 1 70 ? 63.372 -49.216 36.345 1.000 28.688 67 VAL B O 1
ATOM 3085 N N . TYR B 1 71 ? 63.186 -51.299 35.463 1.000 25.926 68 TYR B N 1
ATOM 3086 C CA . TYR B 1 71 ? 62.256 -50.940 34.405 1.000 26.849 68 TYR B CA 1
ATOM 3087 C C . TYR B 1 71 ? 61.052 -51.866 34.516 1.000 27.733 68 TYR B C 1
ATOM 3088 O O . TYR B 1 71 ? 61.191 -52.994 34.984 1.000 27.010 68 TYR B O 1
ATOM 3097 N N . LYS B 1 72 ? 59.874 -51.376 34.110 1.000 29.499 69 LYS B N 1
ATOM 3098 C CA . LYS B 1 72 ? 58.729 -52.256 33.960 1.000 30.330 69 LYS B CA 1
ATOM 3099 C C . LYS B 1 72 ? 58.861 -52.997 32.634 1.000 29.107 69 LYS B C 1
ATOM 3100 O O . LYS B 1 72 ? 58.953 -52.368 31.584 1.000 29.199 69 LYS B O 1
ATOM 3106 N N . GLY B 1 73 ? 58.864 -54.334 32.707 1.000 28.112 70 GLY B N 1
ATOM 3107 C CA . GLY B 1 73 ? 59.018 -55.177 31.534 1.000 27.607 70 GLY B CA 1
ATOM 3108 C C . GLY B 1 73 ? 57.696 -55.412 30.808 1.000 28.967 70 GLY B C 1
ATOM 3109 O O . GLY B 1 73 ? 56.874 -54.505 30.691 1.000 30.147 70 GLY B O 1
ATOM 3110 N N . ALA B 1 74 ? 57.518 -56.640 30.311 1.000 28.963 71 ALA B N 1
ATOM 3111 C CA . ALA B 1 74 ? 56.269 -57.048 29.693 1.000 31.162 71 ALA B CA 1
ATOM 3112 C C . ALA B 1 74 ? 55.146 -56.954 30.723 1.000 33.161 71 ALA B C 1
ATOM 3113 O O . ALA B 1 74 ? 55.268 -57.490 31.820 1.000 32.970 71 ALA B O 1
ATOM 3115 N N . GLN B 1 75 ? 54.054 -56.274 30.357 1.000 35.509 72 GLN B N 1
ATOM 3116 C CA . GLN B 1 75 ? 52.955 -56.034 31.276 1.000 37.715 72 GLN B CA 1
ATOM 3117 C C . GLN B 1 75 ? 51.835 -57.048 31.053 1.000 40.520 72 GLN B C 1
ATOM 3118 O O . GLN B 1 75 ? 50.865 -57.055 31.803 1.000 43.090 72 GLN B O 1
ATOM 3124 N N . ARG B 1 76 ? 51.972 -57.914 30.043 1.000 41.182 73 ARG B N 1
ATOM 3125 C CA . ARG B 1 76 ? 50.914 -58.848 29.690 1.000 44.732 73 ARG B CA 1
ATOM 3126 C C . ARG B 1 76 ? 51.445 -59.881 28.693 1.000 43.192 73 ARG B C 1
ATOM 3127 O O . ARG B 1 76 ? 52.391 -59.608 27.955 1.000 41.055 73 ARG B O 1
ATOM 3135 N N . PRO B 1 77 ? 50.860 -61.101 28.630 1.000 44.330 74 PRO B N 1
ATOM 3136 C CA . PRO B 1 77 ? 51.250 -62.087 27.620 1.000 44.107 74 PRO B CA 1
ATOM 3137 C C . PRO B 1 77 ? 51.089 -61.550 26.200 1.000 44.611 74 PRO B C 1
ATOM 3138 O O . PRO B 1 77 ? 50.372 -60.580 25.981 1.000 46.655 74 PRO B O 1
ATOM 3142 N N . TRP B 1 78 ? 51.747 -62.198 25.237 1.000 43.397 75 TRP B N 1
ATOM 3143 C CA . TRP B 1 78 ? 51.579 -61.848 23.837 1.000 44.106 75 TRP B CA 1
ATOM 3144 C C . TRP B 1 78 ? 50.133 -62.052 23.403 1.000 48.085 75 TRP B C 1
ATOM 3145 O O . TRP B 1 78 ? 49.561 -61.169 22.770 1.000 49.430 75 TRP B O 1
ATOM 3156 N N . LYS B 1 79 ? 49.557 -63.209 23.754 1.000 50.484 76 LYS B N 1
ATOM 3157 C CA . LYS B 1 79 ? 48.277 -63.622 23.196 1.000 54.595 76 LYS B CA 1
ATOM 3158 C C . LYS B 1 79 ? 47.231 -63.843 24.286 1.000 58.113 76 LYS B C 1
ATOM 3159 O O . LYS B 1 79 ? 46.117 -63.331 24.178 1.000 61.315 76 LYS B O 1
ATOM 3165 N N . ARG B 1 80 ? 47.575 -64.622 25.319 1.000 58.448 77 ARG B N 1
ATOM 3166 C CA . ARG B 1 80 ? 46.561 -65.208 26.182 1.000 62.902 77 ARG B CA 1
ATOM 3167 C C . ARG B 1 80 ? 46.165 -64.228 27.286 1.000 65.296 77 ARG B C 1
ATOM 3168 O O . ARG B 1 80 ? 46.909 -63.294 27.590 1.000 61.226 77 ARG B O 1
ATOM 3176 N N . GLU B 1 81 ? 44.975 -64.475 27.860 1.000 72.772 78 GLU B N 1
ATOM 3177 C CA . GLU B 1 81 ? 44.426 -63.721 28.978 1.000 78.982 78 GLU B CA 1
ATOM 3178 C C . GLU B 1 81 ? 45.361 -63.857 30.178 1.000 84.957 78 GLU B C 1
ATOM 3179 O O . GLU B 1 81 ? 45.792 -64.967 30.489 1.000 88.497 78 GLU B O 1
ATOM 3185 N N . PRO B 1 82 ? 45.689 -62.766 30.912 1.000 90.067 79 PRO B N 1
ATOM 3186 C CA . PRO B 1 82 ? 46.590 -62.875 32.062 1.000 92.683 79 PRO B CA 1
ATOM 3187 C C . PRO B 1 82 ? 45.914 -63.607 33.221 1.000 104.460 79 PRO B C 1
ATOM 3188 O O . PRO B 1 82 ? 44.831 -63.210 33.649 1.000 109.538 79 PRO B O 1
ATOM 3192 N N . HIS B 1 83 ? 46.542 -64.703 33.680 1.000 106.979 80 HIS B N 1
ATOM 3193 C CA . HIS B 1 83 ? 46.077 -65.461 34.832 1.000 108.603 80 HIS B CA 1
ATOM 3194 C C . HIS B 1 83 ? 47.234 -65.590 35.822 1.000 103.054 80 HIS B C 1
ATOM 3195 O O . HIS B 1 83 ? 48.292 -66.121 35.482 1.000 92.538 80 HIS B O 1
ATOM 3202 N N . TYR B 1 84 ? 47.018 -65.077 37.044 1.000 99.935 81 TYR B N 1
ATOM 3203 C CA . TYR B 1 84 ? 48.052 -64.988 38.063 1.000 90.193 81 TYR B CA 1
ATOM 3204 C C . TYR B 1 84 ? 47.869 -66.131 39.058 1.000 87.657 81 TYR B C 1
ATOM 3205 O O . TYR B 1 84 ? 46.914 -66.900 38.954 1.000 90.332 81 TYR B O 1
ATOM 3214 N N . ALA B 1 85 ? 48.795 -66.224 40.023 1.000 82.795 82 ALA B N 1
ATOM 3215 C CA . ALA B 1 85 ? 48.853 -67.345 40.947 1.000 86.080 82 ALA B CA 1
ATOM 3216 C C . ALA B 1 85 ? 48.688 -66.856 42.384 1.000 88.901 82 ALA B C 1
ATOM 3217 O O . ALA B 1 85 ? 49.678 -66.712 43.103 1.000 83.766 82 ALA B O 1
ATOM 3219 N N . PRO B 1 86 ? 47.441 -66.602 42.854 1.000 94.361 83 PRO B N 1
ATOM 3220 C CA . PRO B 1 86 ? 47.203 -66.253 44.257 1.000 98.412 83 PRO B CA 1
ATOM 3221 C C . PRO B 1 86 ? 47.487 -67.386 45.247 1.000 99.291 83 PRO B C 1
ATOM 3222 O O . PRO B 1 86 ? 47.769 -67.115 46.413 1.000 92.827 83 PRO B O 1
ATOM 3226 N N . ASP B 1 87 ? 47.411 -68.640 44.771 1.000 109.702 84 ASP B N 1
ATOM 3227 C CA . ASP B 1 87 ? 47.494 -69.824 45.615 1.000 111.458 84 ASP B CA 1
ATOM 3228 C C . ASP B 1 87 ? 48.860 -69.923 46.295 1.000 108.134 84 ASP B C 1
ATOM 3229 O O . ASP B 1 87 ? 48.943 -70.304 47.462 1.000 108.296 84 ASP B O 1
ATOM 3234 N N . ILE B 1 88 ? 49.926 -69.603 45.547 1.000 106.903 85 ILE B N 1
ATOM 3235 C CA . ILE B 1 88 ? 51.291 -69.878 45.974 1.000 103.144 85 ILE B CA 1
ATOM 3236 C C . ILE B 1 88 ? 51.932 -68.614 46.555 1.000 103.009 85 ILE B C 1
ATOM 3237 O O . ILE B 1 88 ? 52.740 -68.715 47.479 1.000 99.754 85 ILE B O 1
ATOM 3242 N N . HIS B 1 89 ? 51.571 -67.438 46.011 1.000 97.165 86 HIS B N 1
ATOM 3243 C CA . HIS B 1 89 ? 52.281 -66.191 46.280 1.000 83.142 86 HIS B CA 1
ATOM 3244 C C . HIS B 1 89 ? 51.411 -65.155 47.002 1.000 74.040 86 HIS B C 1
ATOM 3245 O O . HIS B 1 89 ? 51.938 -64.168 47.517 1.000 65.548 86 HIS B O 1
ATOM 3252 N N . GLY B 1 90 ? 50.087 -65.362 47.029 1.000 74.649 87 GLY B N 1
ATOM 3253 C CA . GLY B 1 90 ? 49.175 -64.433 47.680 1.000 76.372 87 GLY B CA 1
ATOM 3254 C C . GLY B 1 90 ? 48.704 -63.337 46.727 1.000 77.392 87 GLY B C 1
ATOM 3255 O O . GLY B 1 90 ? 48.903 -63.435 45.521 1.000 81.612 87 GLY B O 1
ATOM 3256 N N . ILE B 1 91 ? 48.107 -62.282 47.294 1.000 74.786 88 ILE B N 1
ATOM 3257 C CA . ILE B 1 91 ? 47.457 -61.225 46.533 1.000 70.619 88 ILE B CA 1
ATOM 3258 C C . ILE B 1 91 ? 48.507 -60.243 46.012 1.000 63.924 88 ILE B C 1
ATOM 3259 O O . ILE B 1 91 ? 48.437 -59.783 44.872 1.000 60.753 88 ILE B O 1
ATOM 3264 N N . SER B 1 92 ? 49.457 -59.898 46.891 1.000 60.044 89 SER B N 1
ATOM 3265 C CA . SER B 1 92 ? 50.497 -58.928 46.591 1.000 55.634 89 SER B CA 1
ATOM 3266 C C . SER B 1 92 ? 51.636 -59.586 45.817 1.000 51.244 89 SER B C 1
ATOM 3267 O O . SER B 1 92 ? 52.490 -58.887 45.273 1.000 47.635 89 SER B O 1
ATOM 3270 N N . GLY B 1 93 ? 51.658 -60.927 45.805 1.000 51.160 90 GLY B N 1
ATOM 3271 C CA . GLY B 1 93 ? 52.684 -61.689 45.109 1.000 48.240 90 GLY B CA 1
ATOM 3272 C C . GLY B 1 93 ? 53.932 -61.917 45.965 1.000 46.181 90 GLY B C 1
ATOM 3273 O O . GLY B 1 93 ? 54.882 -62.549 45.506 1.000 43.779 90 GLY B O 1
ATOM 3274 N N . LEU B 1 94 ? 53.918 -61.400 47.203 1.000 46.519 91 LEU B N 1
ATOM 3275 C CA . LEU B 1 94 ? 55.043 -61.508 48.122 1.000 44.326 91 LEU B CA 1
ATOM 3276 C C . LEU B 1 94 ? 54.530 -61.453 49.559 1.000 44.927 91 LEU B C 1
ATOM 3277 O O . LEU B 1 94 ? 55.112 -60.779 50.406 1.000 44.032 91 LEU B O 1
ATOM 3282 N N . ASP B 1 95 ? 53.433 -62.174 49.820 1.000 46.767 92 ASP B N 1
ATOM 3283 C CA . ASP B 1 95 ? 52.797 -62.184 51.128 1.000 49.177 92 ASP B CA 1
ATOM 3284 C C . ASP B 1 95 ? 53.672 -62.951 52.116 1.000 48.766 92 ASP B C 1
ATOM 3285 O O . ASP B 1 95 ? 54.551 -63.709 51.710 1.000 47.258 92 ASP B O 1
ATOM 3290 N N . GLY B 1 96 ? 53.424 -62.732 53.413 1.000 50.357 93 GLY B N 1
ATOM 3291 C CA . GLY B 1 96 ? 54.063 -63.505 54.466 1.000 50.797 93 GLY B C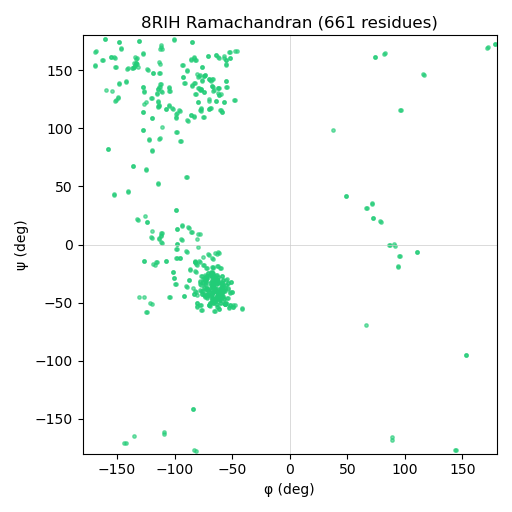A 1
ATOM 3292 C C . GLY B 1 96 ? 55.070 -62.705 55.293 1.000 49.724 93 GLY B C 1
ATOM 3293 O O . GLY B 1 96 ? 55.582 -63.226 56.282 1.000 50.626 93 GLY B O 1
ATOM 3294 N N . THR B 1 97 ? 55.346 -61.452 54.895 1.000 48.000 94 THR B N 1
ATOM 3295 C CA . THR B 1 97 ? 56.334 -60.621 55.572 1.000 46.552 94 THR B CA 1
ATOM 3296 C C . THR B 1 97 ? 55.948 -59.146 55.486 1.000 46.374 94 THR B C 1
ATOM 3297 O O . THR B 1 97 ? 55.756 -58.608 54.398 1.000 45.783 94 THR B O 1
ATOM 3301 N N . SER B 1 98 ? 55.891 -58.482 56.643 1.000 47.329 95 SER B N 1
ATOM 3302 C CA . SER B 1 98 ? 55.526 -57.077 56.707 1.000 48.125 95 SER B CA 1
ATOM 3303 C C . SER B 1 98 ? 56.765 -56.183 56.691 1.000 45.941 95 SER B C 1
ATOM 3304 O O . SER B 1 98 ? 56.635 -54.967 56.803 1.000 46.875 95 SER B O 1
ATOM 3307 N N . LEU B 1 99 ? 57.954 -56.778 56.533 1.000 43.321 96 LEU B N 1
ATOM 3308 C CA . LEU B 1 99 ? 59.204 -56.044 56.673 1.000 41.732 96 LEU B CA 1
ATOM 3309 C C . LEU B 1 99 ? 59.557 -55.293 55.395 1.000 39.638 96 LEU B C 1
ATOM 3310 O O . LEU B 1 99 ? 60.419 -54.420 55.432 1.000 38.901 96 LEU B O 1
ATOM 3315 N N . LEU B 1 100 ? 58.899 -55.648 54.283 1.000 38.966 97 LEU B N 1
ATOM 3316 C CA . LEU B 1 100 ? 59.149 -55.028 52.989 1.000 37.399 97 LEU B CA 1
ATOM 3317 C C . LEU B 1 100 ? 58.874 -53.526 53.063 1.000 38.709 97 LEU B C 1
ATOM 3318 O O . LEU B 1 100 ? 57.734 -53.121 53.269 1.000 40.779 97 LEU B O 1
ATOM 3323 N N . PRO B 1 101 ? 59.896 -52.654 52.885 1.000 37.892 98 PRO B N 1
ATOM 3324 C CA . PRO B 1 101 ? 59.724 -51.210 53.049 1.000 39.608 98 PRO B CA 1
ATOM 3325 C C . PRO B 1 101 ? 59.135 -50.520 51.824 1.000 39.795 98 PRO B C 1
ATOM 3326 O O . PRO B 1 101 ? 59.212 -51.035 50.713 1.000 37.910 98 PRO B O 1
ATOM 3330 N N . LYS B 1 102 ? 58.557 -49.339 52.049 1.000 42.471 99 LYS B N 1
ATOM 3331 C CA . LYS B 1 102 ? 58.107 -48.491 50.962 1.000 43.292 99 LYS B CA 1
ATOM 3332 C C . LYS B 1 102 ? 59.319 -48.157 50.101 1.000 41.409 99 LYS B C 1
ATOM 3333 O O . LYS B 1 102 ? 60.347 -47.744 50.628 1.000 41.111 99 LYS B O 1
ATOM 3339 N N . PRO B 1 103 ? 59.249 -48.344 48.764 1.000 40.618 100 PRO B N 1
ATOM 3340 C CA . PRO B 1 103 ? 60.425 -48.180 47.911 1.000 39.056 100 PRO B CA 1
ATOM 3341 C C . PRO B 1 103 ? 60.861 -46.720 47.805 1.000 41.147 100 PRO B C 1
ATOM 3342 O O . PRO B 1 103 ? 60.031 -45.816 47.761 1.000 42.973 100 PRO B O 1
ATOM 3346 N N . THR B 1 104 ? 62.184 -46.520 47.797 1.000 41.375 101 THR B N 1
ATOM 3347 C CA . THR B 1 104 ? 62.807 -45.213 47.672 1.000 44.121 101 THR B CA 1
ATOM 3348 C C . THR B 1 104 ? 62.550 -44.648 46.278 1.000 46.273 101 THR B C 1
ATOM 3349 O O . THR B 1 104 ? 62.173 -43.488 46.129 1.000 47.746 101 THR B O 1
ATOM 3353 N N . PHE B 1 105 ? 62.757 -45.499 45.266 1.000 47.849 102 PHE B N 1
ATOM 3354 C CA . PHE B 1 105 ? 62.883 -45.065 43.887 1.000 51.979 102 PHE B CA 1
ATOM 3355 C C . PHE B 1 105 ? 61.703 -45.541 43.050 1.000 52.292 102 PHE B C 1
ATOM 3356 O O . PHE B 1 105 ? 61.082 -46.550 43.360 1.000 49.672 102 PHE B O 1
ATOM 3364 N N . GLU B 1 106 ? 61.454 -44.803 41.963 1.000 55.689 103 GLU B N 1
ATOM 3365 C CA . GLU B 1 106 ? 60.452 -45.138 40.964 1.000 57.257 103 GLU B CA 1
ATOM 3366 C C . GLU B 1 106 ? 61.049 -46.141 39.976 1.000 55.152 103 GLU B C 1
ATOM 3367 O O . GLU B 1 106 ? 62.271 -46.247 39.855 1.000 58.091 103 GLU B O 1
ATOM 3373 N N . ALA B 1 107 ? 60.185 -46.854 39.245 1.000 50.728 104 ALA B N 1
ATOM 3374 C CA . ALA B 1 107 ? 60.621 -47.517 38.026 1.000 47.282 104 ALA B CA 1
ATOM 3375 C C . ALA B 1 107 ? 61.004 -46.438 37.014 1.000 45.570 104 ALA B C 1
ATOM 3376 O O . ALA B 1 107 ? 60.267 -45.470 36.839 1.000 46.961 104 ALA B O 1
ATOM 3378 N N . ARG B 1 108 ? 62.165 -46.601 36.369 1.000 42.605 105 ARG B N 1
ATOM 3379 C CA . ARG B 1 108 ? 62.727 -45.563 35.519 1.000 42.332 105 ARG B CA 1
ATOM 3380 C C . ARG B 1 108 ? 61.936 -45.468 34.219 1.000 40.692 105 ARG B C 1
ATOM 3381 O O . ARG B 1 108 ? 61.445 -46.475 33.717 1.000 38.936 105 ARG B O 1
ATOM 3389 N N . THR B 1 109 ? 61.813 -44.239 33.699 1.000 41.587 106 THR B N 1
ATOM 3390 C CA . THR B 1 109 ? 61.011 -43.957 32.516 1.000 42.245 106 THR B CA 1
ATOM 3391 C C . THR B 1 109 ? 61.788 -43.101 31.513 1.000 42.251 106 THR B C 1
ATOM 3392 O O . THR B 1 109 ? 61.191 -42.460 30.649 1.000 43.021 106 THR B O 1
ATOM 3396 N N . ASP B 1 110 ? 63.123 -43.116 31.623 1.000 41.191 107 ASP B N 1
ATOM 3397 C CA . ASP B 1 110 ? 63.998 -42.439 30.677 1.000 42.097 107 ASP B CA 1
ATOM 3398 C C . ASP B 1 110 ? 63.912 -43.130 29.319 1.000 39.822 107 ASP B C 1
ATOM 3399 O O . ASP B 1 110 ? 64.190 -42.511 28.297 1.000 39.587 107 ASP B O 1
ATOM 3404 N N . LYS B 1 111 ? 63.543 -44.419 29.336 1.000 37.942 108 LYS B N 1
ATOM 3405 C CA . LYS B 1 111 ? 63.372 -45.206 28.126 1.000 36.017 108 LYS B CA 1
ATOM 3406 C C . LYS B 1 111 ? 62.544 -46.464 28.409 1.000 33.222 108 LYS B C 1
ATOM 3407 O O . LYS B 1 111 ? 62.427 -46.919 29.548 1.000 32.599 108 LYS B O 1
ATOM 3413 N N . THR B 1 112 ? 61.962 -47.000 27.332 1.000 31.894 109 THR B N 1
ATOM 3414 C CA . THR B 1 112 ? 61.319 -48.301 27.317 1.000 30.149 109 THR B CA 1
ATOM 3415 C C . THR B 1 112 ? 62.288 -49.340 27.874 1.000 27.625 109 THR B C 1
ATOM 3416 O O . THR B 1 112 ? 63.494 -49.103 27.903 1.000 26.910 109 THR B O 1
ATOM 3420 N N . TYR B 1 113 ? 61.753 -50.491 28.304 1.000 26.558 110 TYR B N 1
ATOM 3421 C CA . TYR B 1 113 ? 62.572 -51.588 28.806 1.000 24.520 110 TYR B CA 1
ATOM 3422 C C . TYR B 1 113 ? 63.385 -52.204 27.671 1.000 23.614 110 TYR B C 1
ATOM 3423 O O . TYR B 1 113 ? 64.501 -52.675 27.891 1.000 22.421 110 TYR B O 1
ATOM 3432 N N . ILE B 1 114 ? 62.802 -52.191 26.466 1.000 24.410 111 ILE B N 1
ATOM 3433 C CA . ILE B 1 114 ? 63.466 -52.683 25.272 1.000 24.111 111 ILE B CA 1
ATOM 3434 C C . ILE B 1 114 ? 64.747 -51.876 25.068 1.000 24.068 111 ILE B C 1
ATOM 3435 O O . ILE B 1 114 ? 65.801 -52.446 24.802 1.000 23.483 111 ILE B O 1
ATOM 3440 N N . GLU B 1 115 ? 64.650 -50.549 25.221 1.000 25.123 112 GLU B N 1
ATOM 3441 C CA . GLU B 1 115 ? 65.789 -49.659 25.062 1.000 25.470 112 GLU B CA 1
ATOM 3442 C C . GLU B 1 115 ? 66.848 -49.874 26.143 1.000 24.491 112 GLU B C 1
ATOM 3443 O O . GLU B 1 115 ? 68.045 -49.760 25.877 1.000 24.421 112 GLU B O 1
ATOM 3444 N N . ALA B 1 116 ? 66.390 -50.179 27.362 1.000 23.917 113 ALA B N 1
ATOM 3445 C CA . ALA B 1 116 ? 67.281 -50.364 28.494 1.000 23.182 113 ALA B CA 1
ATOM 3446 C C . ALA B 1 116 ? 68.050 -51.674 28.353 1.000 22.109 113 ALA B C 1
ATOM 3447 O O . ALA B 1 116 ? 69.223 -51.736 28.711 1.000 22.080 113 ALA B O 1
ATOM 3449 N N . ILE B 1 117 ? 67.378 -52.714 27.846 1.000 21.556 114 ILE B N 1
ATOM 3450 C CA . ILE B 1 117 ? 68.006 -54.011 27.645 1.000 20.778 114 ILE B CA 1
ATOM 3451 C C . ILE B 1 117 ? 68.955 -53.919 26.450 1.000 21.289 114 ILE B C 1
ATOM 3452 O O . ILE B 1 117 ? 70.045 -54.490 26.465 1.000 21.262 114 ILE B O 1
ATOM 3457 N N . GLU B 1 118 ? 68.534 -53.175 25.422 1.000 22.055 115 GLU B N 1
ATOM 3458 C CA . GLU B 1 118 ? 69.358 -52.936 24.251 1.000 22.660 115 GLU B CA 1
ATOM 3459 C C . GLU B 1 118 ? 70.690 -52.333 24.690 1.000 22.912 115 GLU B C 1
ATOM 3460 O O . GLU B 1 118 ? 71.745 -52.826 24.297 1.000 22.966 115 GLU B O 1
ATOM 3466 N N . GLU B 1 119 ? 70.626 -51.276 25.512 1.000 23.332 116 GLU B N 1
ATOM 3467 C CA . GLU B 1 119 ? 71.819 -50.648 26.057 1.000 24.034 116 GLU B CA 1
ATOM 3468 C C . GLU B 1 119 ? 72.705 -51.694 26.731 1.000 22.994 116 GLU B C 1
ATOM 3469 O O . GLU B 1 119 ? 73.881 -51.819 26.401 1.000 23.635 116 GLU B O 1
ATOM 3475 N N . ALA B 1 120 ? 72.122 -52.451 27.664 1.000 21.627 117 ALA B N 1
ATOM 3476 C CA . ALA B 1 120 ? 72.879 -53.342 28.530 1.000 21.044 117 ALA B CA 1
ATOM 3477 C C . ALA B 1 120 ? 73.609 -54.415 27.730 1.000 21.014 117 ALA B C 1
ATOM 3478 O O . ALA B 1 120 ? 74.754 -54.740 28.035 1.000 21.378 117 ALA B O 1
ATOM 3480 N N . ILE B 1 121 ? 72.924 -54.975 26.729 1.000 20.885 118 ILE B N 1
ATOM 3481 C CA . ILE B 1 121 ? 73.494 -56.018 25.895 1.000 21.273 118 ILE B CA 1
ATOM 3482 C C . ILE B 1 121 ? 74.691 -55.458 25.132 1.000 22.519 118 ILE B C 1
ATOM 3483 O O . ILE B 1 121 ? 75.761 -56.056 25.142 1.000 23.135 118 ILE B O 1
ATOM 3488 N N . LEU B 1 122 ? 74.495 -54.317 24.459 1.000 23.179 119 LEU B N 1
ATOM 3489 C CA . LEU B 1 122 ? 75.532 -53.732 23.621 1.000 24.716 119 LEU B CA 1
ATOM 3490 C C . LEU B 1 122 ? 76.707 -53.300 24.486 1.000 25.400 119 LEU B C 1
ATOM 3491 O O . LEU B 1 122 ? 77.857 -53.424 24.078 1.000 26.713 119 LEU B O 1
ATOM 3496 N N . ALA B 1 123 ? 76.392 -52.773 25.670 1.000 24.785 120 ALA B N 1
ATOM 3497 C CA . ALA B 1 123 ? 77.408 -52.365 26.619 1.000 25.672 120 ALA B CA 1
ATOM 3498 C C . ALA B 1 123 ? 78.297 -53.556 26.966 1.000 26.166 120 ALA B C 1
ATOM 3499 O O . ALA B 1 123 ? 79.509 -53.406 27.093 1.000 27.556 120 ALA B O 1
ATOM 3501 N N . ASN B 1 124 ? 77.680 -54.735 27.108 1.000 25.494 121 ASN B N 1
ATOM 3502 C CA . ASN B 1 124 ? 78.397 -55.971 27.384 1.000 26.245 121 ASN B CA 1
ATOM 3503 C C . ASN B 1 124 ? 78.264 -56.916 26.197 1.000 26.159 121 ASN B C 1
ATOM 3504 O O . ASN B 1 124 ? 77.865 -58.070 26.356 1.000 25.672 121 ASN B O 1
ATOM 3509 N N . ASN B 1 125 ? 78.607 -56.396 25.016 1.000 26.775 122 ASN B N 1
ATOM 3510 C CA . ASN B 1 125 ? 78.448 -57.111 23.765 1.000 27.136 122 ASN B CA 1
ATOM 3511 C C . ASN B 1 125 ? 79.248 -58.409 23.828 1.000 27.964 122 ASN B C 1
ATOM 3512 O O . ASN B 1 125 ? 80.470 -58.380 23.943 1.000 29.263 122 ASN B O 1
ATOM 3517 N N . GLY B 1 126 ? 78.532 -59.540 23.806 1.000 27.432 123 GLY B N 1
ATOM 3518 C CA . GLY B 1 126 ? 79.149 -60.850 23.693 1.000 28.800 123 GLY B CA 1
ATOM 3519 C C . GLY B 1 126 ? 79.379 -61.532 25.039 1.000 28.686 123 GLY B C 1
ATOM 3520 O O . GLY B 1 126 ? 79.711 -62.713 25.064 1.000 29.726 123 GLY B O 1
ATOM 3521 N N . GLU B 1 127 ? 79.195 -60.792 26.143 1.000 27.919 124 GLU B N 1
ATOM 3522 C CA . GLU B 1 127 ? 79.562 -61.250 27.478 1.000 28.138 124 GLU B CA 1
ATOM 3523 C C . GLU B 1 127 ? 78.348 -61.369 28.398 1.000 26.256 124 GLU B C 1
ATOM 3524 O O . GLU B 1 127 ? 78.433 -62.029 29.430 1.000 26.264 124 GLU B O 1
ATOM 3530 N N . ILE B 1 128 ? 77.235 -60.720 28.031 1.000 24.993 125 ILE B N 1
ATOM 3531 C CA . ILE B 1 128 ? 76.064 -60.645 28.891 1.000 23.614 125 ILE B CA 1
ATOM 3532 C C . ILE B 1 128 ? 75.306 -61.970 28.868 1.000 23.613 125 ILE B C 1
ATOM 3533 O O . ILE B 1 128 ? 75.357 -62.716 27.893 1.000 24.379 125 ILE B O 1
ATOM 3538 N N . SER B 1 129 ? 74.605 -62.236 29.977 1.000 23.114 126 SER B N 1
ATOM 3539 C CA . SER B 1 129 ? 73.605 -63.289 30.050 1.000 23.180 126 SER B CA 1
ATOM 3540 C C . SER B 1 129 ? 72.289 -62.707 30.559 1.000 22.238 126 SER B C 1
ATOM 3541 O O . SER B 1 129 ? 72.257 -61.958 31.530 1.000 21.421 126 SER B O 1
ATOM 3544 N N . PHE B 1 130 ? 71.207 -63.043 29.856 1.000 22.713 127 PHE B N 1
ATOM 3545 C CA . PHE B 1 130 ? 69.866 -62.651 30.241 1.000 22.492 127 PHE B CA 1
ATOM 3546 C C . PHE B 1 130 ? 69.289 -63.762 31.115 1.000 23.494 127 PHE B C 1
ATOM 3547 O O . PHE B 1 130 ? 69.502 -64.941 30.831 1.000 24.767 127 PHE B O 1
ATOM 3555 N N . VAL B 1 131 ? 68.576 -63.384 32.185 1.000 23.184 128 VAL B N 1
ATOM 3556 C CA . VAL B 1 131 ? 68.025 -64.358 33.113 1.000 23.930 128 VAL B CA 1
ATOM 3557 C C . VAL B 1 131 ? 66.528 -64.100 33.283 1.000 24.668 128 VAL B C 1
ATOM 3558 O O . VAL B 1 131 ? 66.134 -63.059 33.811 1.000 24.145 128 VAL B O 1
ATOM 3562 N N . SER B 1 132 ? 65.707 -65.055 32.813 1.000 26.252 129 SER B N 1
ATOM 3563 C CA . SER B 1 132 ? 64.263 -65.020 32.995 1.000 27.143 129 SER B CA 1
ATOM 3564 C C . SER B 1 132 ? 63.866 -65.970 34.118 1.000 27.894 129 SER B C 1
ATOM 3565 O O . SER B 1 132 ? 64.069 -67.180 34.023 1.000 28.473 129 SER B O 1
ATOM 3568 N N . THR B 1 133 ? 63.301 -65.395 35.179 1.000 27.894 130 THR B N 1
ATOM 3569 C CA . THR B 1 133 ? 62.723 -66.175 36.256 1.000 29.019 130 THR B CA 1
ATOM 3570 C C . THR B 1 133 ? 61.199 -66.081 36.187 1.000 29.993 130 THR B C 1
ATOM 3571 O O . THR B 1 133 ? 60.504 -66.854 36.844 1.000 31.430 130 THR B O 1
ATOM 3575 N N . GLY B 1 134 ? 60.693 -65.123 35.397 1.000 28.996 131 GLY B N 1
ATOM 3576 C CA . GLY B 1 134 ? 59.282 -65.044 35.065 1.000 29.877 131 GLY B CA 1
ATOM 3577 C C . GLY B 1 134 ? 59.066 -65.407 33.602 1.000 30.100 131 GLY B C 1
ATOM 3578 O O . GLY B 1 134 ? 59.951 -65.994 32.981 1.000 29.586 131 GLY B O 1
ATOM 3579 N N . ALA B 1 135 ? 57.903 -65.017 33.062 1.000 30.966 132 ALA B N 1
ATOM 3580 C CA . ALA B 1 135 ? 57.551 -65.284 31.675 1.000 31.641 132 ALA B CA 1
ATOM 3581 C C . ALA B 1 135 ? 58.712 -64.911 30.758 1.000 30.018 132 ALA B C 1
ATOM 3582 O O . ALA B 1 135 ? 59.642 -64.219 31.172 1.000 28.220 132 ALA B O 1
ATOM 3584 N N . LEU B 1 136 ? 58.625 -65.369 29.503 1.000 30.859 133 LEU B N 1
ATOM 3585 C CA . LEU B 1 136 ? 59.636 -65.093 28.492 1.000 30.156 133 LEU B CA 1
ATOM 3586 C C . LEU B 1 136 ? 59.201 -63.925 27.606 1.000 30.085 133 LEU B C 1
ATOM 3587 O O . LEU B 1 136 ? 59.817 -63.676 26.572 1.000 29.291 133 LEU B O 1
ATOM 3592 N N . THR B 1 137 ? 58.171 -63.190 28.051 1.000 30.914 134 THR B N 1
ATOM 3593 C CA . THR B 1 137 ? 57.518 -62.173 27.245 1.000 31.680 134 THR B CA 1
ATOM 3594 C C . THR B 1 137 ? 58.461 -60.991 27.038 1.000 30.488 134 THR B C 1
ATOM 3595 O O . THR B 1 137 ? 58.567 -60.483 25.920 1.000 31.264 134 THR B O 1
ATOM 3599 N N . THR B 1 138 ? 59.144 -60.572 28.112 1.000 29.053 135 THR B N 1
ATOM 3600 C CA . THR B 1 138 ? 60.072 -59.452 28.044 1.000 28.221 135 THR B CA 1
ATOM 3601 C C . THR B 1 138 ? 61.138 -59.707 26.976 1.000 28.713 135 THR B C 1
ATOM 3602 O O . THR B 1 138 ? 61.366 -58.862 26.109 1.000 29.965 135 THR B O 1
ATOM 3606 N N . LEU B 1 139 ? 61.777 -60.882 27.034 1.000 28.032 136 LEU B N 1
ATOM 3607 C CA . LEU B 1 139 ? 62.908 -61.181 26.171 1.000 27.104 136 LEU B CA 1
ATOM 3608 C C . LEU B 1 139 ? 62.435 -61.455 24.744 1.000 27.606 136 LEU B C 1
ATOM 3609 O O . LEU B 1 139 ? 63.113 -61.083 23.788 1.000 27.636 136 LEU B O 1
ATOM 3614 N N . ALA B 1 140 ? 61.284 -62.122 24.606 1.000 28.005 137 ALA B N 1
ATOM 3615 C CA . ALA B 1 140 ? 60.740 -62.438 23.294 1.000 28.791 137 ALA B CA 1
ATOM 3616 C C . ALA B 1 140 ? 60.361 -61.155 22.558 1.000 28.819 137 ALA B C 1
ATOM 3617 O O . ALA B 1 140 ? 60.452 -61.101 21.334 1.000 29.461 137 ALA B O 1
ATOM 3619 N N . THR B 1 141 ? 59.946 -60.122 23.303 1.000 28.174 138 THR B N 1
ATOM 3620 C CA . THR B 1 141 ? 59.559 -58.859 22.693 1.000 28.504 138 THR B CA 1
ATOM 3621 C C . THR B 1 141 ? 60.796 -58.093 22.227 1.000 27.437 138 THR B C 1
ATOM 3622 O O . THR B 1 141 ? 60.794 -57.522 21.140 1.000 28.009 138 THR B O 1
ATOM 3626 N N . VAL B 1 142 ? 61.842 -58.080 23.064 1.000 25.979 139 VAL B N 1
ATOM 3627 C CA . VAL B 1 142 ? 63.101 -57.436 22.722 1.000 25.105 139 VAL B CA 1
ATOM 3628 C C . VAL B 1 142 ? 63.597 -57.991 21.389 1.000 25.635 139 VAL B C 1
ATOM 3629 O O . VAL B 1 142 ? 63.993 -57.223 20.517 1.000 26.185 139 VAL B O 1
ATOM 3633 N N . PHE B 1 143 ? 63.552 -59.324 21.249 1.000 25.806 140 PHE B N 1
ATOM 3634 C CA . PHE B 1 143 ? 64.107 -60.029 20.101 1.000 26.488 140 PHE B CA 1
ATOM 3635 C C . PHE B 1 143 ? 63.225 -59.900 18.859 1.000 27.970 140 PHE B C 1
ATOM 3636 O O . PHE B 1 143 ? 63.716 -60.031 17.743 1.000 28.712 140 PHE B O 1
ATOM 3644 N N . ARG B 1 144 ? 61.919 -59.703 19.053 1.000 28.729 141 ARG B N 1
ATOM 3645 C CA . ARG B 1 144 ? 61.014 -59.396 17.958 1.000 30.417 141 ARG B CA 1
ATOM 3646 C C . ARG B 1 144 ? 61.352 -58.022 17.392 1.000 30.426 141 ARG B C 1
ATOM 3647 O O . ARG B 1 144 ? 61.439 -57.839 16.182 1.000 31.799 141 ARG B O 1
ATOM 3655 N N . CYS B 1 145 ? 61.526 -57.053 18.289 1.000 29.309 142 CYS B N 1
ATOM 3656 C CA . CYS B 1 145 ? 61.643 -55.659 17.904 1.000 29.781 142 CYS B CA 1
ATOM 3657 C C . CYS B 1 145 ? 63.067 -55.344 17.458 1.000 29.251 142 CYS B C 1
ATOM 3658 O O . CYS B 1 145 ? 63.256 -54.618 16.482 1.000 30.382 142 CYS B O 1
ATOM 3661 N N . LYS B 1 146 ? 64.047 -55.912 18.173 1.000 27.810 143 LYS B N 1
ATOM 3662 C CA . LYS B 1 146 ? 65.455 -55.637 17.939 1.000 27.445 143 LYS B CA 1
ATOM 3663 C C . LYS B 1 146 ? 66.184 -56.955 17.700 1.000 26.893 143 LYS B C 1
ATOM 3664 O O . LYS B 1 146 ? 67.065 -57.324 18.468 1.000 25.761 143 LYS B O 1
ATOM 3670 N N . PRO B 1 147 ? 65.860 -57.696 16.614 1.000 28.013 144 PRO B N 1
ATOM 3671 C CA . PRO B 1 147 ? 66.436 -59.023 16.380 1.000 28.164 144 PRO B CA 1
ATOM 3672 C C . PRO B 1 147 ? 67.949 -59.067 16.179 1.000 28.110 144 PRO B C 1
ATOM 3673 O O . PRO B 1 147 ? 68.555 -60.127 16.312 1.000 28.255 144 PRO B O 1
ATOM 3677 N N . TYR B 1 148 ? 68.560 -57.921 15.858 1.000 28.217 145 TYR B N 1
ATOM 3678 C CA . TYR B 1 148 ? 70.004 -57.859 15.698 1.000 28.459 145 TYR B CA 1
ATOM 3679 C C . TYR B 1 148 ? 70.689 -58.212 17.021 1.000 27.298 145 TYR B C 1
ATOM 3680 O O . TYR B 1 148 ? 71.778 -58.786 17.009 1.000 27.739 145 TYR B O 1
ATOM 3689 N N . LEU B 1 149 ? 70.027 -57.895 18.147 1.000 26.087 146 LEU B N 1
ATOM 3690 C CA . LEU B 1 149 ? 70.593 -58.031 19.484 1.000 24.977 146 LEU B CA 1
ATOM 3691 C C . LEU B 1 149 ? 70.838 -59.488 19.866 1.000 25.101 146 LEU B C 1
ATOM 3692 O O . LEU B 1 149 ? 71.597 -59.758 20.797 1.000 24.578 146 LEU B O 1
ATOM 3697 N N . LYS B 1 150 ? 70.163 -60.414 19.176 1.000 26.046 147 LYS B N 1
ATOM 3698 C CA . LYS B 1 150 ? 70.287 -61.829 19.472 1.000 26.650 147 LYS B CA 1
ATOM 3699 C C . LYS B 1 150 ? 71.761 -62.211 19.593 1.000 27.560 147 LYS B C 1
ATOM 3700 O O . LYS B 1 150 ? 72.177 -62.749 20.618 1.000 27.444 147 LYS B O 1
ATOM 3706 N N . LYS B 1 151 ? 72.562 -61.856 18.587 1.000 28.888 148 LYS B N 1
ATOM 3707 C CA . LYS B 1 151 ? 73.906 -62.390 18.481 1.000 30.383 148 LYS B CA 1
ATOM 3708 C C . LYS B 1 151 ? 74.879 -61.706 19.440 1.000 29.356 148 LYS B C 1
ATOM 3709 O O . LYS B 1 151 ? 76.076 -61.954 19.371 1.000 30.338 148 LYS B O 1
ATOM 3715 N N . SER B 1 152 ? 74.370 -60.869 20.349 1.000 27.681 149 SER B N 1
ATOM 3716 C CA . SER B 1 152 ? 75.211 -60.204 21.331 1.000 27.330 149 SER B CA 1
ATOM 3717 C C . SER B 1 152 ? 75.139 -60.902 22.695 1.000 26.489 149 SER B C 1
ATOM 3718 O O . SER B 1 152 ? 76.093 -60.852 23.474 1.000 26.615 149 SER B O 1
ATOM 3721 N N . VAL B 1 153 ? 73.999 -61.544 22.987 1.000 25.611 150 VAL B N 1
ATOM 3722 C CA . VAL B 1 153 ? 73.805 -62.233 24.253 1.000 24.955 150 VAL B CA 1
ATOM 3723 C C . VAL B 1 153 ? 74.612 -63.529 24.229 1.000 26.358 150 VAL B C 1
ATOM 3724 O O . VAL B 1 153 ? 74.509 -64.279 23.264 1.000 28.116 150 VAL B O 1
ATOM 3728 N N . LYS B 1 154 ? 75.393 -63.800 25.287 1.000 26.066 151 LYS B N 1
ATOM 3729 C CA . LYS B 1 154 ? 76.157 -65.037 25.357 1.000 27.299 151 LYS B CA 1
ATOM 3730 C C . LYS B 1 154 ? 75.231 -66.189 25.743 1.000 27.186 151 LYS B C 1
ATOM 3731 O O . LYS B 1 154 ? 75.226 -67.217 25.076 1.000 28.504 151 LYS B O 1
ATOM 3737 N N . TYR B 1 155 ? 74.467 -66.026 26.830 1.000 26.000 152 TYR B N 1
ATOM 3738 C CA . TYR B 1 155 ? 73.559 -67.070 27.283 1.000 26.321 152 TYR B CA 1
ATOM 3739 C C . TYR B 1 155 ? 72.222 -66.465 27.686 1.000 24.860 152 TYR B C 1
ATOM 3740 O O . TYR B 1 155 ? 72.151 -65.316 28.101 1.000 23.587 152 TYR B O 1
ATOM 3749 N N . ILE B 1 156 ? 71.169 -67.272 27.563 1.000 25.521 153 ILE B N 1
ATOM 3750 C CA . ILE B 1 156 ? 69.875 -66.938 28.121 1.000 25.186 153 ILE B CA 1
ATOM 3751 C C . ILE B 1 156 ? 69.536 -68.037 29.121 1.000 26.359 153 ILE B C 1
ATOM 3752 O O . ILE B 1 156 ? 69.279 -69.169 28.717 1.000 28.040 153 ILE B O 1
ATOM 3757 N N . SER B 1 157 ? 69.580 -67.710 30.419 1.000 25.820 154 SER B N 1
ATOM 3758 C CA . SER B 1 157 ? 69.292 -68.689 31.454 1.000 27.025 154 SER B CA 1
ATOM 3759 C C . SER B 1 157 ? 67.846 -68.523 31.912 1.000 27.106 154 SER B C 1
ATOM 3760 O O . SER B 1 157 ? 67.485 -67.507 32.503 1.000 26.114 154 SER B O 1
ATOM 3763 N N . ILE B 1 158 ? 67.033 -69.543 31.613 1.000 28.829 155 ILE B N 1
ATOM 3764 C CA . ILE B 1 158 ? 65.605 -69.528 31.883 1.000 29.383 155 ILE B CA 1
ATOM 3765 C C . ILE B 1 158 ? 65.323 -70.543 32.980 1.000 30.596 155 ILE B C 1
ATOM 3766 O O . ILE B 1 158 ? 65.790 -71.675 32.911 1.000 31.849 155 ILE B O 1
ATOM 3771 N N . MET B 1 159 ? 64.560 -70.120 33.989 1.000 30.395 156 MET B N 1
ATOM 3772 C CA . MET B 1 159 ? 63.892 -71.060 34.867 1.000 31.967 156 MET B CA 1
ATOM 3773 C C . MET B 1 159 ? 62.482 -71.214 34.317 1.000 32.290 156 MET B C 1
ATOM 3774 O O . MET B 1 159 ? 61.732 -70.243 34.252 1.000 31.541 156 MET B O 1
ATOM 3779 N N . GLY B 1 160 ? 62.161 -72.423 33.861 1.000 33.745 157 GLY B N 1
ATOM 3780 C CA . GLY B 1 160 ? 60.833 -72.693 33.353 1.000 35.095 157 GLY B CA 1
ATOM 3781 C C . GLY B 1 160 ? 60.735 -74.068 32.710 1.000 37.221 157 GLY B C 1
ATOM 3782 O O . GLY B 1 160 ? 61.740 -74.733 32.479 1.000 37.354 157 GLY B O 1
ATOM 3783 N N . GLY B 1 161 ? 59.497 -74.459 32.409 1.000 39.084 158 GLY B N 1
ATOM 3784 C CA . GLY B 1 161 ? 59.221 -75.739 31.790 1.000 41.741 158 GLY B CA 1
ATOM 3785 C C . GLY B 1 161 ? 59.383 -76.894 32.772 1.000 43.538 158 GLY B C 1
ATOM 3786 O O . GLY B 1 161 ? 59.993 -76.750 33.832 1.000 42.521 158 GLY B O 1
ATOM 3787 N N . GLY B 1 162 ? 58.785 -78.027 32.398 1.000 46.551 159 GLY B N 1
ATOM 3788 C CA . GLY B 1 162 ? 59.041 -79.302 33.041 1.000 49.060 159 GLY B CA 1
ATOM 3789 C C . GLY B 1 162 ? 59.057 -80.413 31.998 1.000 51.903 159 GLY B C 1
ATOM 3790 O O . GLY B 1 162 ? 58.281 -80.386 31.045 1.000 52.984 159 GLY B O 1
ATOM 3791 N N . LEU B 1 163 ? 59.976 -81.364 32.170 1.000 53.413 160 LEU B N 1
ATOM 3792 C CA . LEU B 1 163 ? 60.139 -82.443 31.212 1.000 56.403 160 LEU B CA 1
ATOM 3793 C C . LEU B 1 163 ? 59.235 -83.608 31.596 1.000 60.618 160 LEU B C 1
ATOM 3794 O O . LEU B 1 163 ? 58.943 -83.816 32.770 1.000 61.137 160 LEU B O 1
ATOM 3799 N N . HIS B 1 164 ? 58.788 -84.346 30.574 1.000 64.032 161 HIS B N 1
ATOM 3800 C CA . HIS B 1 164 ? 58.122 -85.629 30.743 1.000 68.831 161 HIS B CA 1
ATOM 3801 C C . HIS B 1 164 ? 56.768 -85.440 31.431 1.000 69.670 161 HIS B C 1
ATOM 3802 O O . HIS B 1 164 ? 56.308 -86.327 32.149 1.000 72.561 161 HIS B O 1
ATOM 3809 N N . GLY B 1 165 ? 56.134 -84.284 31.191 1.000 67.253 162 GLY B N 1
ATOM 3810 C CA . GLY B 1 165 ? 54.798 -84.004 31.693 1.000 68.025 162 GLY B CA 1
ATOM 3811 C C . GLY B 1 165 ? 54.789 -83.603 33.167 1.000 66.385 162 GLY B C 1
ATOM 3812 O O . GLY B 1 165 ? 53.756 -83.703 33.824 1.000 68.160 162 GLY B O 1
ATOM 3813 N N . LEU B 1 166 ? 55.943 -83.162 33.682 1.000 63.274 163 LEU B N 1
ATOM 3814 C CA . LEU B 1 166 ? 56.022 -82.572 35.010 1.000 61.357 163 LEU B CA 1
ATOM 3815 C C . LEU B 1 166 ? 55.613 -81.109 34.901 1.000 58.617 163 LEU B C 1
ATOM 3816 O O . LEU B 1 166 ? 56.134 -80.390 34.051 1.000 57.148 163 LEU B O 1
ATOM 3821 N N . GLY B 1 167 ? 54.684 -80.675 35.759 1.000 58.625 164 GLY B N 1
ATOM 3822 C CA . GLY B 1 167 ? 54.179 -79.313 35.692 1.000 56.360 164 GLY B CA 1
ATOM 3823 C C . GLY B 1 167 ? 53.342 -78.949 36.914 1.000 57.031 164 GLY B C 1
ATOM 3824 O O . GLY B 1 167 ? 52.931 -79.821 37.674 1.000 59.766 164 GLY B O 1
ATOM 3825 N N . ASN B 1 168 ? 53.092 -77.645 37.073 1.000 54.769 165 ASN B N 1
ATOM 3826 C CA . ASN B 1 168 ? 52.269 -77.124 38.151 1.000 55.365 165 ASN B CA 1
ATOM 3827 C C . ASN B 1 168 ? 51.061 -76.375 37.586 1.000 56.498 165 ASN B C 1
ATOM 3828 O O . ASN B 1 168 ? 50.298 -75.799 38.357 1.000 57.289 165 ASN B O 1
ATOM 3833 N N . CYS B 1 169 ? 50.873 -76.413 36.256 1.000 56.881 166 CYS B N 1
ATOM 3834 C CA . CYS B 1 169 ? 49.842 -75.627 35.591 1.000 57.451 166 CYS B CA 1
ATOM 3835 C C . CYS B 1 169 ? 49.0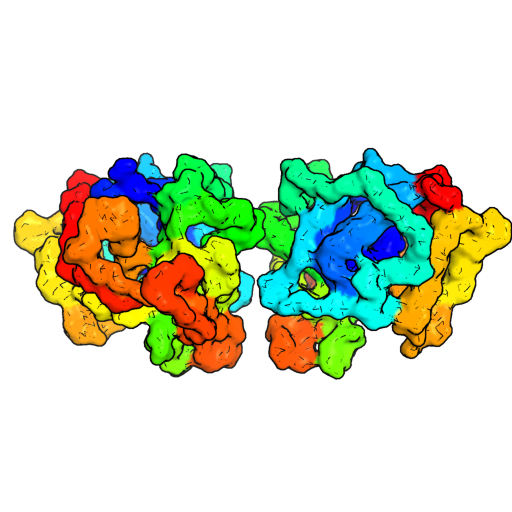55 -76.464 34.587 1.000 60.687 166 CYS B C 1
ATOM 3836 O O . CYS B 1 169 ? 49.559 -77.453 34.063 1.000 61.291 166 CYS B O 1
ATOM 3839 N N . ASN B 1 170 ? 47.825 -76.005 34.319 1.000 62.886 167 ASN B N 1
ATOM 3840 C CA . ASN B 1 170 ? 46.915 -76.577 33.337 1.000 66.497 167 ASN B CA 1
ATOM 3841 C C . ASN B 1 170 ? 46.199 -77.769 33.970 1.000 70.612 167 ASN B C 1
ATOM 3842 O O . ASN B 1 170 ? 46.608 -78.257 35.023 1.000 70.118 167 ASN B O 1
ATOM 3847 N N . PRO B 1 171 ? 45.089 -78.249 33.360 1.000 74.890 168 PRO B N 1
ATOM 3848 C CA . PRO B 1 171 ? 44.314 -79.368 33.903 1.000 79.372 168 PRO B CA 1
ATOM 3849 C C . PRO B 1 171 ? 45.086 -80.639 34.264 1.000 79.987 168 PRO B C 1
ATOM 3850 O O . PRO B 1 171 ? 44.695 -81.338 35.195 1.000 83.043 168 PRO B O 1
ATOM 3854 N N . ASN B 1 172 ? 46.163 -80.945 33.526 1.000 77.628 169 ASN B N 1
ATOM 3855 C CA . ASN B 1 172 ? 46.903 -82.186 33.718 1.000 78.428 169 ASN B CA 1
ATOM 3856 C C . ASN B 1 172 ? 48.137 -81.970 34.593 1.000 74.299 169 ASN B C 1
ATOM 3857 O O . ASN B 1 172 ? 48.879 -82.920 34.830 1.000 74.764 169 ASN B O 1
ATOM 3862 N N . LEU B 1 173 ? 48.363 -80.734 35.059 1.000 70.522 170 LEU B N 1
ATOM 3863 C CA . LEU B 1 173 ? 49.628 -80.357 35.673 1.000 66.612 170 LEU B CA 1
ATOM 3864 C C . LEU B 1 173 ? 50.786 -80.804 34.782 1.000 65.207 170 LEU B C 1
ATOM 3865 O O . LEU B 1 173 ? 51.794 -81.301 35.277 1.000 64.293 170 LEU B O 1
ATOM 3870 N N . SER B 1 174 ? 50.633 -80.620 33.466 1.000 65.195 171 SER B N 1
ATOM 3871 C CA . SER B 1 174 ? 51.644 -81.035 32.511 1.000 64.313 171 SER B CA 1
ATOM 3872 C C . SER B 1 174 ? 52.562 -79.867 32.173 1.000 59.755 171 SER B C 1
ATOM 3873 O O . SER B 1 174 ? 53.605 -80.075 31.559 1.000 58.423 171 SER B O 1
ATOM 3876 N N . ALA B 1 175 ? 52.162 -78.654 32.580 1.000 57.767 172 ALA B N 1
ATOM 3877 C CA . ALA B 1 175 ? 52.852 -77.435 32.192 1.000 54.205 172 ALA B CA 1
ATOM 3878 C C . ALA B 1 175 ? 53.388 -76.715 33.426 1.000 51.800 172 ALA B C 1
ATOM 3879 O O . ALA B 1 175 ? 52.780 -76.768 34.491 1.000 52.900 172 ALA B O 1
ATOM 3881 N N . GLU B 1 176 ? 54.529 -76.034 33.253 1.000 48.741 173 GLU B N 1
ATOM 3882 C CA . GLU B 1 176 ? 55.107 -75.186 34.284 1.000 46.264 173 GLU B CA 1
ATOM 3883 C C . GLU B 1 176 ? 54.609 -73.756 34.067 1.000 44.585 173 GLU B C 1
ATOM 3884 O O . GLU B 1 176 ? 54.260 -73.387 32.948 1.000 44.634 173 GLU B O 1
ATOM 3890 N N . PHE B 1 177 ? 54.578 -72.966 35.149 1.000 43.411 174 PHE B N 1
ATOM 3891 C CA . PHE B 1 177 ? 53.878 -71.689 35.189 1.000 43.027 174 PHE B CA 1
ATOM 3892 C C . PHE B 1 177 ? 54.427 -70.694 34.167 1.000 40.877 174 PHE B C 1
ATOM 3893 O O . PHE B 1 177 ? 53.659 -70.152 33.378 1.000 41.606 174 PHE B O 1
ATOM 3901 N N . ASN B 1 178 ? 55.740 -70.430 34.220 1.000 38.504 175 ASN B N 1
ATOM 3902 C CA . ASN B 1 178 ? 56.372 -69.375 33.437 1.000 36.210 175 ASN B CA 1
ATOM 3903 C C . ASN B 1 178 ? 56.159 -69.579 31.936 1.000 36.933 175 ASN B C 1
ATOM 3904 O O . ASN B 1 178 ? 56.022 -68.606 31.197 1.000 36.139 175 ASN B O 1
ATOM 3909 N N . VAL B 1 179 ? 56.156 -70.843 31.494 1.000 38.626 176 VAL B N 1
ATOM 3910 C CA . VAL B 1 179 ? 55.901 -71.184 30.102 1.000 39.750 176 VAL B CA 1
ATOM 3911 C C . VAL B 1 179 ? 54.404 -71.054 29.805 1.000 42.077 176 VAL B C 1
ATOM 3912 O O . VAL B 1 179 ? 54.021 -70.526 28.764 1.000 42.491 176 VAL B O 1
ATOM 3916 N N . TRP B 1 180 ? 53.570 -71.535 30.736 1.000 43.880 177 TRP B N 1
ATOM 3917 C CA . TRP B 1 180 ? 52.128 -71.629 30.562 1.000 46.591 177 TRP B CA 1
ATOM 3918 C C . TRP B 1 180 ? 51.466 -70.259 30.391 1.000 46.168 177 TRP B C 1
ATOM 3919 O O . TRP B 1 180 ? 50.461 -70.157 29.694 1.000 48.581 177 TRP B O 1
ATOM 3930 N N . ILE B 1 181 ? 51.998 -69.216 31.043 1.000 43.813 178 ILE B N 1
ATOM 3931 C CA . ILE B 1 181 ? 51.361 -67.905 31.047 1.000 43.949 178 ILE B CA 1
ATOM 3932 C C . ILE B 1 181 ? 51.628 -67.169 29.740 1.000 43.176 178 ILE B C 1
ATOM 3933 O O . ILE B 1 181 ? 50.995 -66.147 29.487 1.000 44.175 178 ILE B O 1
ATOM 3938 N N . ASP B 1 182 ? 52.596 -67.645 28.949 1.000 41.759 179 ASP B N 1
ATOM 3939 C CA . ASP B 1 182 ? 52.799 -67.115 27.611 1.000 41.431 179 ASP B CA 1
ATOM 3940 C C . ASP B 1 182 ? 53.535 -68.157 26.773 1.000 41.212 179 ASP B C 1
ATOM 3941 O O . ASP B 1 182 ? 54.754 -68.105 26.634 1.000 39.055 179 ASP B O 1
ATOM 3946 N N . PRO B 1 183 ? 52.817 -69.149 26.204 1.000 43.750 180 PRO B N 1
ATOM 3947 C CA . PRO B 1 183 ? 53.447 -70.197 25.402 1.000 44.384 180 PRO B CA 1
ATOM 3948 C C . PRO B 1 183 ? 53.997 -69.682 24.074 1.000 43.754 180 PRO B C 1
ATOM 3949 O O . PRO B 1 183 ? 54.929 -70.262 23.520 1.000 43.106 180 PRO B O 1
ATOM 3953 N N . ASP B 1 184 ? 53.408 -68.590 23.573 1.000 44.134 181 ASP B N 1
ATOM 3954 C CA . ASP B 1 184 ? 53.805 -68.012 22.299 1.000 43.911 181 ASP B CA 1
ATOM 3955 C C . ASP B 1 184 ? 55.215 -67.445 22.447 1.000 40.744 181 ASP B C 1
ATOM 3956 O O . ASP B 1 184 ? 56.083 -67.715 21.621 1.000 40.513 181 ASP B O 1
ATOM 3961 N N . ALA B 1 185 ? 55.423 -66.662 23.515 1.000 38.830 182 ALA B N 1
ATOM 3962 C CA . ALA B 1 185 ? 56.714 -66.056 23.803 1.000 36.059 182 ALA B CA 1
ATOM 3963 C C . ALA B 1 185 ? 57.774 -67.140 23.983 1.000 35.339 182 ALA B C 1
ATOM 3964 O O . ALA B 1 185 ? 58.903 -66.973 23.535 1.000 34.008 182 ALA B O 1
ATOM 3966 N N . ALA B 1 186 ? 57.397 -68.247 24.635 1.000 36.552 183 ALA B N 1
ATOM 3967 C CA . ALA B 1 186 ? 58.322 -69.335 24.912 1.000 36.505 183 ALA B CA 1
ATOM 3968 C C . ALA B 1 186 ? 58.778 -69.985 23.608 1.000 37.732 183 ALA B C 1
ATOM 3969 O O . ALA B 1 186 ? 59.974 -70.176 23.398 1.000 37.161 183 ALA B O 1
ATOM 3971 N N . ASN B 1 187 ? 57.816 -70.306 22.733 1.000 39.711 184 ASN B N 1
ATOM 3972 C CA . ASN B 1 187 ? 58.104 -70.916 21.444 1.000 41.006 184 ASN B CA 1
ATOM 3973 C C . ASN B 1 187 ? 58.997 -70.009 20.603 1.000 39.437 184 ASN B C 1
ATOM 3974 O O . ASN B 1 187 ? 59.943 -70.485 19.986 1.000 39.677 184 ASN B O 1
ATOM 3979 N N . TYR B 1 188 ? 58.697 -68.707 20.591 1.000 38.187 185 TYR B N 1
ATOM 3980 C CA . TYR B 1 188 ? 59.463 -67.756 19.804 1.000 37.056 185 TYR B CA 1
ATOM 3981 C C . TYR B 1 188 ? 60.935 -67.790 20.214 1.000 35.657 185 TYR B C 1
ATOM 3982 O O . TYR B 1 188 ? 61.804 -67.523 19.387 1.000 35.492 185 TYR B O 1
ATOM 3991 N N . ILE B 1 189 ? 61.200 -68.098 21.491 1.000 34.955 186 ILE B N 1
ATOM 3992 C CA . ILE B 1 189 ? 62.555 -68.220 22.003 1.000 33.905 186 ILE B CA 1
ATOM 3993 C C . ILE B 1 189 ? 63.115 -69.591 21.635 1.000 36.274 186 ILE B C 1
ATOM 3994 O O . ILE B 1 189 ? 64.180 -69.683 21.033 1.000 36.054 186 ILE B O 1
ATOM 3999 N N . PHE B 1 190 ? 62.378 -70.650 21.988 1.000 39.456 187 PHE B N 1
ATOM 4000 C CA . PHE B 1 190 ? 62.886 -72.014 21.927 1.000 42.855 187 PHE B CA 1
ATOM 4001 C C . PHE B 1 190 ? 63.106 -72.494 20.494 1.000 44.886 187 PHE B C 1
ATOM 4002 O O . PHE B 1 190 ? 63.886 -73.419 20.282 1.000 46.172 187 PHE B O 1
ATOM 4010 N N . ARG B 1 191 ? 62.397 -71.902 19.525 1.000 45.803 188 ARG B N 1
ATOM 4011 C CA . ARG B 1 191 ? 62.386 -72.402 18.157 1.000 48.295 188 ARG B CA 1
ATOM 4012 C C . ARG B 1 191 ? 63.292 -71.568 17.254 1.000 47.279 188 ARG B C 1
ATOM 4013 O O . ARG B 1 191 ? 63.722 -72.051 16.210 1.000 49.034 188 ARG B O 1
ATOM 4021 N N . ASP B 1 192 ? 63.552 -70.314 17.642 1.000 45.129 189 ASP B N 1
ATOM 4022 C CA . ASP B 1 192 ? 64.493 -69.464 16.934 1.000 45.234 189 ASP B CA 1
ATOM 4023 C C . ASP B 1 192 ? 65.850 -70.165 16.889 1.000 45.020 189 ASP B C 1
ATOM 4024 O O . ASP B 1 192 ? 66.391 -70.497 17.941 1.000 45.332 189 ASP B O 1
ATOM 4029 N N . PRO B 1 193 ? 66.442 -70.419 15.695 1.000 46.047 190 PRO B N 1
ATOM 4030 C CA . PRO B 1 193 ? 67.728 -71.118 15.602 1.000 47.126 190 PRO B CA 1
ATOM 4031 C C . PRO B 1 193 ? 68.915 -70.288 16.088 1.000 46.396 190 PRO B C 1
ATOM 4032 O O . PRO B 1 193 ? 69.935 -70.836 16.506 1.000 48.136 190 PRO B O 1
ATOM 4036 N N . ASP B 1 194 ? 68.759 -68.961 16.034 1.000 45.326 191 ASP B N 1
ATOM 4037 C CA . ASP B 1 194 ? 69.781 -68.033 16.490 1.000 44.747 191 ASP B CA 1
ATOM 4038 C C . ASP B 1 194 ? 69.930 -68.118 18.008 1.000 41.909 191 ASP B C 1
ATOM 4039 O O . ASP B 1 194 ? 71.033 -67.986 18.531 1.000 42.406 191 ASP B O 1
ATOM 4044 N N . VAL B 1 195 ? 68.815 -68.360 18.702 1.000 39.796 192 VAL B N 1
ATOM 4045 C CA . VAL B 1 195 ? 68.744 -68.193 20.142 1.000 36.500 192 VAL B CA 1
ATOM 4046 C C . VAL B 1 195 ? 68.778 -69.553 20.843 1.000 36.984 192 VAL B C 1
ATOM 4047 O O . VAL B 1 195 ? 69.498 -69.717 21.822 1.000 36.600 192 VAL B O 1
ATOM 4051 N N . LYS B 1 196 ? 68.007 -70.528 20.345 1.000 37.875 193 LYS B N 1
ATOM 4052 C CA . LYS B 1 196 ? 67.752 -71.764 21.073 1.000 38.551 193 LYS B CA 1
ATOM 4053 C C . LYS B 1 196 ? 69.051 -72.448 21.506 1.000 39.336 193 LYS B C 1
ATOM 4054 O O . LYS B 1 196 ? 69.093 -73.097 22.550 1.000 38.781 193 LYS B O 1
ATOM 4060 N N . ASP B 1 197 ? 70.104 -72.307 20.691 1.000 40.588 194 ASP B N 1
ATOM 4061 C CA . ASP B 1 197 ? 71.356 -73.016 20.909 1.000 42.057 194 ASP B CA 1
ATOM 4062 C C . ASP B 1 197 ? 72.131 -72.450 22.098 1.000 39.473 194 ASP B C 1
ATOM 4063 O O . ASP B 1 197 ? 73.010 -73.127 22.621 1.000 40.323 194 ASP B O 1
ATOM 4068 N N . LYS B 1 198 ? 71.826 -71.209 22.500 1.000 36.826 195 LYS B N 1
ATOM 4069 C CA . LYS B 1 198 ? 72.501 -70.570 23.623 1.000 35.307 195 LYS B CA 1
ATOM 4070 C C . LYS B 1 198 ? 71.544 -70.408 24.806 1.000 33.658 195 LYS B C 1
ATOM 4071 O O . LYS B 1 198 ? 71.868 -69.715 25.768 1.000 31.918 195 LYS B O 1
ATOM 4077 N N . CYS B 1 199 ? 70.365 -71.037 24.727 1.000 34.307 196 CYS B N 1
ATOM 4078 C CA . CYS B 1 199 ? 69.420 -71.018 25.829 1.000 33.560 196 CYS B CA 1
ATOM 4079 C C . CYS B 1 199 ? 69.794 -72.092 26.842 1.000 34.785 196 CYS B C 1
ATOM 4080 O O . CYS B 1 199 ? 70.194 -73.195 26.466 1.000 36.541 196 CYS B O 1
ATOM 4083 N N . ILE B 1 200 ? 69.677 -71.725 28.126 1.000 33.621 197 ILE B N 1
ATOM 4084 C CA . ILE B 1 200 ? 69.824 -72.653 29.233 1.000 34.202 197 ILE B CA 1
ATOM 4085 C C . ILE B 1 200 ? 68.467 -72.746 29.914 1.000 33.499 197 ILE B C 1
ATOM 4086 O O . ILE B 1 200 ? 67.911 -71.732 30.316 1.000 31.386 197 ILE B O 1
ATOM 4091 N N . VAL B 1 201 ? 67.932 -73.964 30.009 1.000 35.561 198 VAL B N 1
ATOM 4092 C CA . VAL B 1 201 ? 66.651 -74.180 30.657 1.000 35.808 198 VAL B CA 1
ATOM 4093 C C . VAL B 1 201 ? 66.879 -74.983 31.937 1.000 36.484 198 VAL B C 1
ATOM 4094 O O . VAL B 1 201 ? 67.634 -75.955 31.953 1.000 38.085 198 VAL B O 1
ATOM 4098 N N . VAL B 1 202 ? 66.212 -74.538 33.005 1.000 35.403 199 VAL B N 1
ATOM 4099 C CA . VAL B 1 202 ? 66.314 -75.128 34.327 1.000 36.038 199 VAL B CA 1
ATOM 4100 C C . VAL B 1 202 ? 64.904 -75.548 34.729 1.000 36.807 199 VAL B C 1
ATOM 4101 O O . VAL B 1 202 ? 64.163 -74.746 35.286 1.000 35.835 199 VAL B O 1
ATOM 4105 N N . PRO B 1 203 ? 64.474 -76.792 34.411 1.000 38.997 200 PRO B N 1
ATOM 4106 C CA . PRO B 1 203 ? 63.074 -77.192 34.557 1.000 40.463 200 PRO B CA 1
ATOM 4107 C C . PRO B 1 203 ? 62.713 -77.659 35.963 1.000 41.780 200 PRO B C 1
ATOM 4108 O O . PRO B 1 203 ? 63.585 -77.794 36.822 1.000 41.537 200 PRO B O 1
ATOM 4112 N N . LEU B 1 204 ? 61.418 -77.928 36.171 1.000 43.478 201 LEU B N 1
ATOM 4113 C CA . LEU B 1 204 ? 60.919 -78.351 37.471 1.000 45.176 201 LEU B CA 1
ATOM 4114 C C . LEU B 1 204 ? 61.681 -79.591 37.938 1.000 47.575 201 LEU B C 1
ATOM 4115 O O . LEU B 1 204 ? 61.949 -79.738 39.129 1.000 47.911 201 LEU B O 1
ATOM 4120 N N . ASN B 1 205 ? 62.041 -80.451 36.973 1.000 49.408 202 ASN B N 1
ATOM 4121 C CA . ASN B 1 205 ? 62.806 -81.668 37.208 1.000 51.855 202 ASN B CA 1
ATOM 4122 C C . ASN B 1 205 ? 64.049 -81.380 38.050 1.000 50.540 202 ASN B C 1
ATOM 4123 O O . ASN B 1 205 ? 64.404 -82.176 38.916 1.000 52.386 202 ASN B O 1
ATOM 4128 N N . LEU B 1 206 ? 64.719 -80.256 37.764 1.000 47.658 203 LEU B N 1
ATOM 4129 C CA . LEU B 1 206 ? 65.982 -79.915 38.400 1.000 46.753 203 LEU B CA 1
ATOM 4130 C C . LEU B 1 206 ? 65.744 -79.069 39.648 1.000 45.563 203 LEU B C 1
ATOM 4131 O O . LEU B 1 206 ? 66.358 -79.310 40.687 1.000 46.457 203 LEU B O 1
ATOM 4136 N N . THR B 1 207 ? 64.854 -78.078 39.526 1.000 43.859 204 THR B N 1
ATOM 4137 C CA . THR B 1 207 ? 64.637 -77.092 40.571 1.000 42.438 204 THR B CA 1
ATOM 4138 C C . THR B 1 207 ? 64.032 -77.727 41.822 1.000 44.408 204 THR B C 1
ATOM 4139 O O . THR B 1 207 ? 64.275 -77.248 42.930 1.000 43.946 204 THR B O 1
ATOM 4143 N N . HIS B 1 208 ? 63.234 -78.788 41.638 1.000 46.869 205 HIS B N 1
ATOM 4144 C CA . HIS B 1 208 ? 62.579 -79.465 42.749 1.000 49.308 205 HIS B CA 1
ATOM 4145 C C . HIS B 1 208 ? 63.593 -80.082 43.713 1.000 50.243 205 HIS B C 1
ATOM 4146 O O . HIS B 1 208 ? 63.200 -80.567 44.770 1.000 51.909 205 HIS B O 1
ATOM 4153 N N . LYS B 1 209 ? 64.881 -80.073 43.342 1.000 49.584 206 LYS B N 1
ATOM 4154 C CA . LYS B 1 209 ? 65.946 -80.509 44.231 1.000 50.789 206 LYS B CA 1
ATOM 4155 C C . LYS B 1 209 ? 66.329 -79.403 45.214 1.000 48.613 206 LYS B C 1
ATOM 4156 O O . LYS B 1 209 ? 66.961 -79.695 46.227 1.000 50.083 206 LYS B O 1
ATOM 4162 N N . ALA B 1 210 ? 65.949 -78.151 44.917 1.000 45.609 207 ALA B N 1
ATOM 4163 C CA . ALA B 1 210 ? 66.430 -76.992 45.655 1.000 43.519 207 ALA B CA 1
ATOM 4164 C C . ALA B 1 210 ? 65.527 -76.694 46.851 1.000 44.348 207 ALA B C 1
ATOM 4165 O O . ALA B 1 210 ? 65.014 -75.585 46.980 1.000 42.725 207 ALA B O 1
ATOM 4167 N N . ILE B 1 211 ? 65.383 -77.677 47.749 1.000 47.217 208 ILE B N 1
ATOM 4168 C CA . ILE B 1 211 ? 64.421 -77.601 48.837 1.000 48.351 208 ILE B CA 1
ATOM 4169 C C . ILE B 1 211 ? 65.040 -76.839 50.005 1.000 47.038 208 ILE B C 1
ATOM 4170 O O . ILE B 1 211 ? 66.194 -77.067 50.359 1.000 46.682 208 ILE B O 1
ATOM 4175 N N . ALA B 1 212 ? 64.232 -75.948 50.594 1.000 46.596 209 ALA B N 1
ATOM 4176 C CA . ALA B 1 212 ? 64.621 -75.143 51.742 1.000 46.310 209 ALA B CA 1
ATOM 4177 C C . ALA B 1 212 ? 64.157 -75.835 53.020 1.000 49.395 209 ALA B C 1
ATOM 4178 O O . ALA B 1 212 ? 63.055 -75.577 53.504 1.000 50.059 209 ALA B O 1
ATOM 4180 N N . THR B 1 213 ? 65.022 -76.701 53.560 1.000 51.322 210 THR B N 1
ATOM 4181 C CA . THR B 1 213 ? 64.698 -77.525 54.711 1.000 54.827 210 THR B CA 1
ATOM 4182 C C . THR B 1 213 ? 64.874 -76.717 55.996 1.000 56.471 210 THR B C 1
ATOM 4183 O O . THR B 1 213 ? 65.205 -75.534 55.954 1.000 54.869 210 THR B O 1
ATOM 4187 N N . TYR B 1 214 ? 64.647 -77.369 57.142 1.000 60.919 211 TYR B N 1
ATOM 4188 C CA . TYR B 1 214 ? 64.806 -76.732 58.440 1.000 62.966 211 TYR B CA 1
ATOM 4189 C C . TYR B 1 214 ? 66.256 -76.282 58.612 1.000 60.636 211 TYR B C 1
ATOM 4190 O O . TYR B 1 214 ? 66.520 -75.271 59.256 1.000 59.369 211 TYR B O 1
ATOM 4199 N N . LYS B 1 215 ? 67.179 -77.051 58.022 1.000 60.418 212 LYS B N 1
ATOM 4200 C CA . LYS B 1 215 ? 68.610 -76.798 58.099 1.000 59.058 212 LYS B CA 1
ATOM 4201 C C . LYS B 1 215 ? 68.983 -75.514 57.357 1.000 53.762 212 LYS B C 1
ATOM 4202 O O . LYS B 1 215 ? 69.924 -74.828 57.749 1.000 52.146 212 LYS B O 1
ATOM 4208 N N . VAL B 1 216 ? 68.243 -75.207 56.285 1.000 51.147 213 VAL B N 1
ATOM 4209 C CA . VAL B 1 216 ? 68.460 -74.022 55.469 1.000 48.106 213 VAL B CA 1
ATOM 4210 C C . VAL B 1 216 ? 67.898 -72.792 56.181 1.000 47.352 213 VAL B C 1
ATOM 4211 O O . VAL B 1 216 ? 68.436 -71.696 56.051 1.000 45.446 213 VAL B O 1
ATOM 4215 N N . ASN B 1 217 ? 66.794 -72.975 56.911 1.000 49.299 214 ASN B N 1
ATOM 4216 C CA . ASN B 1 217 ? 66.143 -71.880 57.611 1.000 49.158 214 ASN B CA 1
ATOM 4217 C C . ASN B 1 217 ? 67.000 -71.446 58.798 1.000 50.056 214 ASN B C 1
ATOM 4218 O O . ASN B 1 217 ? 67.110 -70.256 59.067 1.000 48.613 214 ASN B O 1
ATOM 4223 N N . GLU B 1 218 ? 67.604 -72.421 59.490 1.000 52.908 215 GLU B N 1
ATOM 4224 C CA . GLU B 1 218 ? 68.574 -72.174 60.550 1.000 53.775 215 GLU B CA 1
ATOM 4225 C C . GLU B 1 218 ? 69.711 -71.274 60.071 1.000 51.257 215 GLU B C 1
ATOM 4226 O O . GLU B 1 218 ? 70.221 -70.468 60.841 1.000 51.331 215 GLU B O 1
ATOM 4232 N N . MET B 1 219 ? 70.132 -71.455 58.816 1.000 49.506 216 MET B N 1
ATOM 4233 C CA . MET B 1 219 ? 71.242 -70.702 58.252 1.000 47.837 216 MET B CA 1
ATOM 4234 C C . MET B 1 219 ? 70.822 -69.259 57.976 1.000 44.910 216 MET B C 1
ATOM 4235 O O . MET B 1 219 ? 71.630 -68.345 58.111 1.000 44.413 216 MET B O 1
ATOM 4240 N N . ILE B 1 220 ? 69.561 -69.058 57.585 1.000 43.283 217 ILE B N 1
ATOM 4241 C CA . ILE B 1 220 ? 69.073 -67.739 57.218 1.000 41.000 217 ILE B CA 1
ATOM 4242 C C . ILE B 1 220 ? 68.855 -66.884 58.466 1.000 40.797 217 ILE B C 1
ATOM 4243 O O . ILE B 1 220 ? 69.048 -65.673 58.418 1.000 38.967 217 ILE B O 1
ATOM 4248 N N . TYR B 1 221 ? 68.470 -67.516 59.580 1.000 42.870 218 TYR B N 1
ATOM 4249 C CA . TYR B 1 221 ? 68.103 -66.790 60.787 1.000 44.040 218 TYR B CA 1
ATOM 4250 C C . TYR B 1 221 ? 68.383 -67.627 62.036 1.000 47.136 218 TYR B C 1
ATOM 4251 O O . TYR B 1 221 ? 67.862 -68.730 62.184 1.000 48.826 218 TYR B O 1
ATOM 4260 N N . ASN B 1 222 ? 69.181 -67.078 62.956 1.000 48.257 219 ASN B N 1
ATOM 4261 C CA . ASN B 1 222 ? 69.618 -67.812 64.132 1.000 50.952 219 ASN B CA 1
ATOM 4262 C C . ASN B 1 222 ? 70.077 -66.805 65.184 1.000 52.751 219 ASN B C 1
ATOM 4263 O O . ASN B 1 222 ? 70.075 -65.605 64.923 1.000 51.186 219 ASN B O 1
ATOM 4268 N N . GLU B 1 223 ? 70.460 -67.296 66.372 1.000 56.513 220 GLU B N 1
ATOM 4269 C CA . GLU B 1 223 ? 70.792 -66.424 67.489 1.000 58.814 220 GLU B CA 1
ATOM 4270 C C . GLU B 1 223 ? 72.053 -65.609 67.183 1.000 57.950 220 GLU B C 1
ATOM 4271 O O . GLU B 1 223 ? 72.214 -64.510 67.708 1.000 58.679 220 GLU B O 1
ATOM 4277 N N . LYS B 1 224 ? 72.937 -66.142 66.328 1.000 56.595 221 LYS B N 1
ATOM 4278 C CA . LYS B 1 224 ? 74.116 -65.412 65.881 1.000 55.089 221 LYS B CA 1
ATOM 4279 C C . LYS B 1 224 ? 73.726 -64.345 64.860 1.000 52.305 221 LYS B C 1
ATOM 4280 O O . LYS B 1 224 ? 74.265 -63.243 64.901 1.000 52.583 221 LYS B O 1
ATOM 4286 N N . ASN B 1 225 ? 72.799 -64.684 63.954 1.000 50.204 222 ASN B N 1
ATOM 4287 C CA . ASN B 1 225 ? 72.459 -63.839 62.818 1.000 47.340 222 ASN B CA 1
ATOM 4288 C C . ASN B 1 225 ? 70.957 -63.599 62.755 1.000 46.119 222 ASN B C 1
ATOM 4289 O O . ASN B 1 225 ? 70.223 -64.425 62.217 1.000 45.270 222 ASN B O 1
ATOM 4294 N N . ASN B 1 226 ? 70.518 -62.444 63.264 1.000 46.043 223 ASN B N 1
ATOM 4295 C CA . ASN B 1 226 ? 69.097 -62.178 63.407 1.000 46.017 223 ASN B CA 1
ATOM 4296 C C . ASN B 1 226 ? 68.804 -60.726 63.040 1.000 44.677 223 ASN B C 1
ATOM 4297 O O . ASN B 1 226 ? 68.071 -60.033 63.739 1.000 45.927 223 ASN B O 1
ATOM 4302 N N . SER B 1 227 ? 69.370 -60.286 61.916 1.000 42.288 224 SER B N 1
ATOM 4303 C CA . SER B 1 227 ? 68.944 -59.057 61.273 1.000 41.191 224 SER B CA 1
ATOM 4304 C C . SER B 1 227 ? 67.444 -59.120 60.990 1.000 40.751 224 SER B C 1
ATOM 4305 O O . SER B 1 227 ? 66.855 -60.197 60.938 1.000 40.905 224 SER B O 1
ATOM 4308 N N . LYS B 1 228 ? 66.831 -57.946 60.814 1.000 40.504 22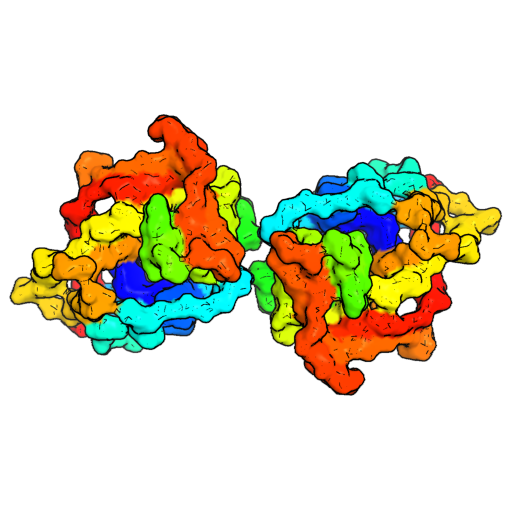5 LYS B N 1
ATOM 4309 C CA . LYS B 1 228 ? 65.457 -57.854 60.351 1.000 40.161 225 LYS B CA 1
ATOM 4310 C C . LYS B 1 228 ? 65.401 -58.220 58.869 1.000 37.956 225 LYS B C 1
ATOM 4311 O O . LYS B 1 228 ? 64.408 -58.769 58.401 1.000 37.920 225 LYS B O 1
ATOM 4317 N N . LEU B 1 229 ? 66.474 -57.914 58.128 1.000 36.426 226 LEU B N 1
ATOM 4318 C CA . LEU B 1 229 ? 66.564 -58.309 56.731 1.000 34.468 226 LEU B CA 1
ATOM 4319 C C . LEU B 1 229 ? 66.563 -59.832 56.631 1.000 34.353 226 LEU B C 1
ATOM 4320 O O . LEU B 1 229 ? 65.869 -60.402 55.793 1.000 33.520 226 LEU B O 1
ATOM 4325 N N . ARG B 1 230 ? 67.367 -60.475 57.486 1.000 35.299 227 ARG B N 1
ATOM 4326 C CA . ARG B 1 230 ? 67.420 -61.925 57.549 1.000 35.650 227 ARG B CA 1
ATOM 4327 C C . ARG B 1 230 ? 66.037 -62.478 57.877 1.000 36.851 227 ARG B C 1
ATOM 4328 O O . ARG B 1 230 ? 65.632 -63.501 57.327 1.000 36.526 227 ARG B O 1
ATOM 4336 N N . GLU B 1 231 ? 65.320 -61.784 58.769 1.000 38.584 228 GLU B N 1
ATOM 4337 C CA . GLU B 1 231 ? 63.978 -62.176 59.166 1.000 40.310 228 GLU B CA 1
ATOM 4338 C C . GLU B 1 231 ? 63.047 -62.118 57.956 1.000 39.309 228 GLU B C 1
ATOM 4339 O O . GLU B 1 231 ? 62.270 -63.042 57.733 1.000 40.000 228 GLU B O 1
ATOM 4345 N N . LEU B 1 232 ? 63.145 -61.039 57.169 1.000 38.049 229 LEU B N 1
ATOM 4346 C CA . LEU B 1 232 ? 62.339 -60.875 55.967 1.000 37.133 229 LEU B CA 1
ATOM 4347 C C . LEU B 1 232 ? 62.462 -62.114 55.085 1.000 36.208 229 LEU B C 1
ATOM 4348 O O . LEU B 1 232 ? 61.455 -62.690 54.686 1.000 36.782 229 LEU B O 1
ATOM 4353 N N . PHE B 1 233 ? 63.705 -62.511 54.795 1.000 35.230 230 PHE B N 1
ATOM 4354 C CA . PHE B 1 233 ? 63.967 -63.617 53.888 1.000 34.806 230 PHE B CA 1
ATOM 4355 C C . PHE B 1 233 ? 63.486 -64.936 54.487 1.000 36.674 230 PHE B C 1
ATOM 4356 O O . PHE B 1 233 ? 63.055 -65.818 53.748 1.000 37.283 230 PHE B O 1
ATOM 4364 N N . LEU B 1 234 ? 63.572 -65.071 55.816 1.000 38.104 231 LEU B N 1
ATOM 4365 C CA . LEU B 1 234 ? 63.050 -66.244 56.497 1.000 40.038 231 LEU B CA 1
ATOM 4366 C C . LEU B 1 234 ? 61.538 -66.326 56.298 1.000 41.467 231 LEU B C 1
ATOM 4367 O O . LEU B 1 234 ? 61.007 -67.396 56.008 1.000 42.411 231 LEU B O 1
ATOM 4372 N N . GLU B 1 235 ? 60.862 -65.180 56.451 1.000 42.218 232 GLU B N 1
ATOM 4373 C CA . GLU B 1 235 ? 59.408 -65.114 56.429 1.000 44.410 232 GLU B CA 1
ATOM 4374 C C . GLU B 1 235 ? 58.864 -65.432 55.039 1.000 44.134 232 GLU B C 1
ATOM 4375 O O . GLU B 1 235 ? 57.705 -65.822 54.903 1.000 46.117 232 GLU B O 1
ATOM 4381 N N . LEU B 1 236 ? 59.694 -65.216 54.012 1.000 42.228 233 LEU B N 1
ATOM 4382 C CA . LEU B 1 236 ? 59.351 -65.589 52.651 1.000 41.753 233 LEU B CA 1
ATOM 4383 C C . LEU B 1 236 ? 59.365 -67.110 52.529 1.000 43.584 233 LEU B C 1
ATOM 4384 O O . LEU B 1 236 ? 58.384 -67.704 52.087 1.000 45.872 233 LEU B O 1
ATOM 4389 N N . PHE B 1 237 ? 60.480 -67.720 52.950 1.000 43.731 234 PHE B N 1
ATOM 4390 C CA . PHE B 1 237 ? 60.677 -69.160 52.878 1.000 45.606 234 PHE B CA 1
ATOM 4391 C C . PHE B 1 237 ? 59.567 -69.899 53.621 1.000 49.805 234 PHE B C 1
ATOM 4392 O O . PHE B 1 237 ? 59.126 -70.961 53.187 1.000 52.859 234 PHE B O 1
ATOM 4400 N N . GLN B 1 238 ? 59.128 -69.333 54.747 1.000 50.745 235 GLN B N 1
ATOM 4401 C CA . GLN B 1 238 ? 58.078 -69.937 55.544 1.000 53.354 235 GLN B CA 1
ATOM 4402 C C . GLN B 1 238 ? 56.755 -69.912 54.789 1.000 54.187 235 GLN B C 1
ATOM 4403 O O . GLN B 1 238 ? 56.079 -70.933 54.707 1.000 56.482 235 GLN B O 1
ATOM 4409 N N . PHE B 1 239 ? 56.387 -68.745 54.251 1.000 53.317 236 PHE B N 1
ATOM 4410 C CA . PHE B 1 239 ? 55.130 -68.624 53.533 1.000 56.138 236 PHE B CA 1
ATOM 4411 C C . PHE B 1 239 ? 55.131 -69.542 52.313 1.000 55.613 236 PHE B C 1
ATOM 4412 O O . PHE B 1 239 ? 54.121 -70.170 52.002 1.000 58.606 236 PHE B O 1
ATOM 4420 N N . PHE B 1 240 ? 56.270 -69.604 51.619 1.000 53.045 237 PHE B N 1
ATOM 4421 C CA . PHE B 1 240 ? 56.403 -70.467 50.458 1.000 53.333 237 PHE B CA 1
ATOM 4422 C C . PHE B 1 240 ? 56.144 -71.911 50.885 1.000 55.519 237 PHE B C 1
ATOM 4423 O O . PHE B 1 240 ? 55.450 -72.645 50.189 1.000 57.323 237 PHE B O 1
ATOM 4431 N N . ALA B 1 241 ? 56.671 -72.299 52.052 1.000 56.087 238 ALA B N 1
ATOM 4432 C CA . ALA B 1 241 ? 56.496 -73.648 52.567 1.000 59.298 238 ALA B CA 1
ATOM 4433 C C . ALA B 1 241 ? 55.033 -73.901 52.929 1.000 64.137 238 ALA B C 1
ATOM 4434 O O . ALA B 1 241 ? 54.540 -75.012 52.749 1.000 68.298 238 ALA B O 1
ATOM 4436 N N . HIS B 1 242 ? 54.345 -72.865 53.430 1.000 64.729 239 HIS B N 1
ATOM 4437 C CA . HIS B 1 242 ? 52.945 -72.969 53.816 1.000 67.193 239 HIS B CA 1
ATOM 4438 C C . HIS B 1 242 ? 52.084 -73.312 52.601 1.000 67.742 239 HIS B C 1
ATOM 4439 O O . HIS B 1 242 ? 51.045 -73.950 52.741 1.000 70.809 239 HIS B O 1
ATOM 4446 N N . THR B 1 243 ? 52.533 -72.910 51.407 1.000 65.008 240 THR B N 1
ATOM 4447 C CA . THR B 1 243 ? 51.827 -73.241 50.179 1.000 66.020 240 THR B CA 1
ATOM 4448 C C . THR B 1 243 ? 52.249 -74.624 49.669 1.000 66.588 240 THR B C 1
ATOM 4449 O O . THR B 1 243 ? 51.912 -74.989 48.547 1.000 66.540 240 THR B O 1
ATOM 4453 N N . TYR B 1 244 ? 52.983 -75.391 50.492 1.000 67.109 241 TYR B N 1
ATOM 4454 C CA . TYR B 1 244 ? 53.248 -76.801 50.241 1.000 68.329 241 TYR B CA 1
ATOM 4455 C C . TYR B 1 244 ? 53.028 -77.587 51.547 1.000 70.288 241 TYR B C 1
ATOM 4456 O O . TYR B 1 244 ? 51.898 -78.053 51.822 1.000 72.258 241 TYR B O 1
ATOM 4465 N N . GLY B 1 249 ? 52.619 -82.098 49.051 1.000 79.411 246 GLY B N 1
ATOM 4466 C CA . GLY B 1 249 ? 53.598 -82.452 48.005 1.000 78.368 246 GLY B CA 1
ATOM 4467 C C . GLY B 1 249 ? 54.999 -82.664 48.576 1.000 78.937 246 GLY B C 1
ATOM 4468 O O . GLY B 1 249 ? 55.492 -83.791 48.590 1.000 81.718 246 GLY B O 1
ATOM 4469 N N . PHE B 1 250 ? 55.625 -81.562 49.026 1.000 76.874 247 PHE B N 1
ATOM 4470 C CA . PHE B 1 250 ? 56.962 -81.572 49.612 1.000 74.780 247 PHE B CA 1
ATOM 4471 C C . PHE B 1 250 ? 56.875 -81.259 51.106 1.000 74.266 247 PHE B C 1
ATOM 4472 O O . PHE B 1 250 ? 56.741 -80.098 51.501 1.000 71.758 247 PHE B O 1
ATOM 4480 N N . GLU B 1 251 ? 56.955 -82.318 51.922 1.000 75.868 248 GLU B N 1
ATOM 4481 C CA . GLU B 1 251 ? 56.855 -82.208 53.367 1.000 76.284 248 GLU B CA 1
ATOM 4482 C C . GLU B 1 251 ? 58.210 -81.799 53.942 1.000 73.422 248 GLU B C 1
ATOM 4483 O O . GLU B 1 251 ? 58.276 -81.253 55.038 1.000 73.954 248 GLU B O 1
ATOM 4489 N N . SER B 1 252 ? 59.286 -82.065 53.193 1.000 71.226 249 SER B N 1
ATOM 4490 C CA . SER B 1 252 ? 60.627 -81.657 53.579 1.000 68.426 249 SER B CA 1
ATOM 4491 C C . SER B 1 252 ? 60.751 -80.132 53.571 1.000 63.900 249 SER B C 1
ATOM 4492 O O . SER B 1 252 ? 61.552 -79.568 54.315 1.000 61.841 249 SER B O 1
ATOM 4495 N N . GLY B 1 253 ? 59.953 -79.477 52.720 1.000 62.217 250 GLY B N 1
ATOM 4496 C CA . GLY B 1 253 ? 59.968 -78.030 52.578 1.000 58.783 250 GLY B CA 1
ATOM 4497 C C . GLY B 1 253 ? 59.724 -77.630 51.127 1.000 56.962 250 GLY B C 1
ATOM 4498 O O . GLY B 1 253 ? 59.505 -78.495 50.284 1.000 57.867 250 GLY B O 1
ATOM 4499 N N . PRO B 1 254 ? 59.764 -76.319 50.790 1.000 54.416 251 PRO B N 1
ATOM 4500 C CA . PRO B 1 254 ? 59.495 -75.847 49.432 1.000 52.418 251 PRO B CA 1
ATOM 4501 C C . PRO B 1 254 ? 60.732 -75.693 48.552 1.000 49.941 251 PRO B C 1
ATOM 4502 O O . PRO B 1 254 ? 61.791 -75.294 49.032 1.000 48.765 251 PRO B O 1
ATOM 4506 N N . PRO B 1 255 ? 60.639 -75.987 47.236 1.000 49.474 252 PRO B N 1
ATOM 4507 C CA . PRO B 1 255 ? 61.736 -75.716 46.307 1.000 47.534 252 PRO B CA 1
ATOM 4508 C C . PRO B 1 255 ? 61.864 -74.231 45.973 1.000 44.159 252 PRO B C 1
ATOM 4509 O O . PRO B 1 255 ? 60.863 -73.531 45.882 1.000 44.058 252 PRO B O 1
ATOM 4513 N N . ILE B 1 256 ? 63.101 -73.763 45.792 1.000 41.867 253 ILE B N 1
ATOM 4514 C CA . ILE B 1 256 ? 63.368 -72.368 45.480 1.000 39.075 253 ILE B CA 1
ATOM 4515 C C . ILE B 1 256 ? 63.917 -72.307 44.055 1.000 37.797 253 ILE B C 1
ATOM 4516 O O . ILE B 1 256 ? 65.125 -72.410 43.850 1.000 37.287 253 ILE B O 1
ATOM 4521 N N . HIS B 1 257 ? 63.013 -72.132 43.081 1.000 37.293 254 HIS B N 1
ATOM 4522 C CA . HIS B 1 257 ? 63.283 -72.479 41.693 1.000 36.737 254 HIS B CA 1
ATOM 4523 C C . HIS B 1 257 ? 64.230 -71.482 41.021 1.000 34.175 254 HIS B C 1
ATOM 4524 O O . HIS B 1 257 ? 65.151 -71.885 40.309 1.000 33.713 254 HIS B O 1
ATOM 4531 N N . ASP B 1 258 ? 63.983 -70.185 41.239 1.000 32.224 255 ASP B N 1
ATOM 4532 C CA . ASP B 1 258 ? 64.479 -69.139 40.356 1.000 29.942 255 ASP B CA 1
ATOM 4533 C C . ASP B 1 258 ? 65.990 -68.940 40.505 1.000 28.687 255 ASP B C 1
ATOM 4534 O O . ASP B 1 258 ? 66.681 -68.794 39.503 1.000 27.872 255 ASP B O 1
ATOM 4539 N N . PRO B 1 259 ? 66.576 -68.927 41.724 1.000 28.726 256 PRO B N 1
ATOM 4540 C CA . PRO B 1 259 ? 68.022 -68.747 41.870 1.000 28.142 256 PRO B CA 1
ATOM 4541 C C . PRO B 1 259 ? 68.856 -69.825 41.184 1.000 29.271 256 PRO B C 1
ATOM 4542 O O . PRO B 1 259 ? 70.030 -69.610 40.898 1.000 29.187 256 PRO B O 1
ATOM 4546 N N . VAL B 1 260 ? 68.243 -70.981 40.912 1.000 30.872 257 VAL B N 1
ATOM 4547 C CA . VAL B 1 260 ? 68.947 -72.096 40.300 1.000 32.672 257 VAL B CA 1
ATOM 4548 C C . VAL B 1 260 ? 69.415 -71.698 38.900 1.000 32.195 257 VAL B C 1
ATOM 4549 O O . VAL B 1 260 ? 70.401 -72.239 38.414 1.000 33.378 257 VAL B O 1
ATOM 4553 N N . ALA B 1 261 ? 68.721 -70.741 38.267 1.000 31.116 258 ALA B N 1
ATOM 4554 C CA . ALA B 1 261 ? 69.067 -70.277 36.929 1.000 30.214 258 ALA B CA 1
ATOM 4555 C C . ALA B 1 261 ? 70.410 -69.546 36.918 1.000 29.937 258 ALA B C 1
ATOM 4556 O O . ALA B 1 261 ? 70.955 -69.297 35.845 1.000 30.111 258 ALA B O 1
ATOM 4558 N N . SER B 1 262 ? 70.933 -69.206 38.106 1.000 30.268 259 SER B N 1
ATOM 4559 C CA . SER B 1 262 ? 72.200 -68.501 38.242 1.000 30.371 259 SER B CA 1
ATOM 4560 C C . SER B 1 262 ? 73.381 -69.466 38.264 1.000 32.073 259 SER B C 1
ATOM 4561 O O . SER B 1 262 ? 74.506 -69.048 38.006 1.000 32.030 259 SER B O 1
ATOM 4564 N N . MET B 1 263 ? 73.127 -70.736 38.604 1.000 33.811 260 MET B N 1
ATOM 4565 C CA . MET B 1 263 ? 74.198 -71.676 38.895 1.000 35.784 260 MET B CA 1
ATOM 4566 C C . MET B 1 263 ? 74.933 -72.053 37.606 1.000 36.223 260 MET B C 1
ATOM 4567 O O . MET B 1 263 ? 76.161 -72.052 37.592 1.000 37.216 260 MET B O 1
ATOM 4572 N N . PRO B 1 264 ? 74.242 -72.377 36.485 1.000 35.624 261 PRO B N 1
ATOM 4573 C CA . PRO B 1 264 ? 74.925 -72.709 35.231 1.000 36.479 261 PRO B CA 1
ATOM 4574 C C . PRO B 1 264 ? 75.899 -71.637 34.742 1.000 35.417 261 PRO B C 1
ATOM 4575 O O . PRO B 1 264 ? 76.888 -71.951 34.085 1.000 36.705 261 PRO B O 1
ATOM 4579 N N . LEU B 1 265 ? 75.599 -70.373 35.063 1.000 33.279 262 LEU B N 1
ATOM 4580 C CA . LEU B 1 265 ? 76.455 -69.253 34.706 1.000 32.570 262 LEU B CA 1
ATOM 4581 C C . LEU B 1 265 ? 77.760 -69.318 35.499 1.000 34.076 262 LEU B C 1
ATOM 4582 O O . LEU B 1 265 ? 78.821 -69.023 34.955 1.000 34.705 262 LEU B O 1
ATOM 4587 N N . LEU B 1 266 ? 77.671 -69.701 36.782 1.000 34.645 263 LEU B N 1
ATOM 4588 C CA . LEU B 1 266 ? 78.844 -69.831 37.634 1.000 36.315 263 LEU B CA 1
ATOM 4589 C C . LEU B 1 266 ? 79.779 -70.914 37.098 1.000 39.195 263 LEU B C 1
ATOM 4590 O O . LEU B 1 266 ? 80.990 -70.801 37.257 1.000 41.233 263 LEU B O 1
ATOM 4595 N N . GLU B 1 267 ? 79.219 -71.968 36.488 1.000 39.762 264 GLU B N 1
ATOM 4596 C CA . GLU B 1 267 ? 80.028 -73.029 35.906 1.000 42.131 264 GLU B CA 1
ATOM 4597 C C . GLU B 1 267 ? 80.544 -72.587 34.539 1.000 41.755 264 GLU B C 1
ATOM 4598 O O . GLU B 1 267 ? 81.741 -72.685 34.278 1.000 43.636 264 GLU B O 1
ATOM 4604 N N . PHE B 1 268 ? 79.634 -72.098 33.684 1.000 39.771 265 PHE B N 1
ATOM 4605 C CA . PHE B 1 268 ? 79.936 -71.816 32.286 1.000 39.792 265 PHE B CA 1
ATOM 4606 C C . PHE B 1 268 ? 80.910 -70.644 32.167 1.000 38.829 265 PHE B C 1
ATOM 4607 O O . PHE B 1 268 ? 81.895 -70.746 31.443 1.000 40.831 265 PHE B O 1
ATOM 4615 N N . TYR B 1 269 ? 80.651 -69.546 32.888 1.000 36.139 266 TYR B N 1
ATOM 4616 C CA . TYR B 1 269 ? 81.586 -68.433 32.940 1.000 35.591 266 TYR B CA 1
ATOM 4617 C C . TYR B 1 269 ? 82.837 -68.831 33.721 1.000 38.264 266 TYR B C 1
ATOM 4618 O O . TYR B 1 269 ? 83.801 -68.077 33.764 1.000 38.906 266 TYR B O 1
ATOM 4627 N N . GLY B 1 270 ? 82.809 -70.002 34.361 1.000 40.392 267 GLY B N 1
ATOM 4628 C CA . GLY B 1 270 ? 83.975 -70.533 35.045 1.000 43.789 267 GLY B CA 1
ATOM 4629 C C . GLY B 1 270 ? 84.309 -69.758 36.318 1.000 44.086 267 GLY B C 1
ATOM 4630 O O . GLY B 1 270 ? 85.480 -69.601 36.652 1.000 46.473 267 GLY B O 1
ATOM 4631 N N . TRP B 1 271 ? 83.281 -69.282 37.029 1.000 42.471 268 TRP B N 1
ATOM 4632 C CA . TRP B 1 271 ? 83.481 -68.682 38.339 1.000 43.402 268 TRP B CA 1
ATOM 4633 C C . TRP B 1 271 ? 84.101 -69.713 39.281 1.000 46.406 268 TRP B C 1
ATOM 4634 O O . TRP B 1 271 ? 85.073 -69.422 39.979 1.000 48.581 268 TRP B O 1
ATOM 4645 N N . ASP B 1 272 ? 83.516 -70.917 39.288 1.000 46.894 269 ASP B N 1
ATOM 4646 C CA . ASP B 1 272 ? 84.066 -72.056 40.006 1.000 49.819 269 ASP B CA 1
ATOM 4647 C C . ASP B 1 272 ? 84.187 -73.231 39.041 1.000 51.282 269 ASP B C 1
ATOM 4648 O O . ASP B 1 272 ? 83.604 -73.211 37.957 1.000 49.976 269 ASP B O 1
ATOM 4653 N N . PRO B 1 273 ? 84.963 -74.282 39.392 1.000 54.125 270 PRO B N 1
ATOM 4654 C CA . PRO B 1 273 ? 85.058 -75.475 38.551 1.000 56.251 270 PRO B CA 1
ATOM 4655 C C . PRO B 1 273 ? 83.719 -76.195 38.443 1.000 54.935 270 PRO B C 1
ATOM 4656 O O . PRO B 1 273 ? 82.819 -75.958 39.246 1.000 52.754 270 PRO B O 1
ATOM 4660 N N . SER B 1 274 ? 83.608 -77.074 37.442 1.000 56.527 271 SER B N 1
ATOM 4661 C CA . SER B 1 274 ? 82.398 -77.851 37.230 1.000 56.034 271 SER B CA 1
ATOM 4662 C C . SER B 1 274 ? 82.234 -78.888 38.342 1.000 58.226 271 SER B C 1
ATOM 4663 O O . SER B 1 274 ? 81.114 -79.298 38.631 1.000 58.068 271 SER B O 1
ATOM 4666 N N . SER B 1 275 ? 83.345 -79.306 38.964 1.000 60.783 272 SER B N 1
ATOM 4667 C CA . SER B 1 275 ? 83.295 -80.224 40.094 1.000 62.944 272 SER B CA 1
ATOM 4668 C C . SER B 1 275 ? 82.554 -79.594 41.273 1.000 60.171 272 SER B C 1
ATOM 4669 O O . SER B 1 275 ? 81.882 -80.295 42.025 1.000 60.347 272 SER B O 1
ATOM 4672 N N . ALA B 1 276 ? 82.687 -78.272 41.426 1.000 57.909 273 ALA B N 1
ATOM 4673 C CA . ALA B 1 276 ? 82.036 -77.539 42.503 1.000 55.814 273 ALA B CA 1
ATOM 4674 C C . ALA B 1 276 ? 80.552 -77.366 42.199 1.000 52.964 273 ALA B C 1
ATOM 4675 O O . ALA B 1 276 ? 79.704 -77.756 42.999 1.000 52.541 273 ALA B O 1
ATOM 4677 N N . VAL B 1 277 ? 80.255 -76.769 41.039 1.000 51.056 274 VAL B N 1
ATOM 4678 C CA . VAL B 1 277 ? 78.889 -76.415 40.689 1.000 48.809 274 VAL B CA 1
ATOM 4679 C C . VAL B 1 277 ? 78.118 -77.698 40.392 1.000 50.694 274 VAL B C 1
ATOM 4680 O O . VAL B 1 277 ? 76.980 -77.861 40.827 1.000 50.273 274 VAL B O 1
ATOM 4684 N N . GLY B 1 278 ? 78.756 -78.604 39.647 1.000 53.762 275 GLY B N 1
ATOM 4685 C CA . GLY B 1 278 ? 78.202 -79.923 39.395 1.000 57.108 275 GLY B CA 1
ATOM 4686 C C . GLY B 1 278 ? 77.020 -79.888 38.432 1.000 56.840 275 GLY B C 1
ATOM 4687 O O . GLY B 1 278 ? 76.216 -80.818 38.419 1.000 60.645 275 GLY B O 1
ATOM 4688 N N . PHE B 1 279 ? 76.941 -78.833 37.609 1.000 54.014 276 PHE B N 1
ATOM 4689 C CA . PHE B 1 279 ? 75.804 -78.639 36.726 1.000 51.826 276 PHE B CA 1
ATOM 4690 C C . PHE B 1 279 ? 75.924 -79.564 35.519 1.000 54.609 276 PHE B C 1
ATOM 4691 O O . PHE B 1 279 ? 76.837 -79.413 34.711 1.000 55.865 276 PHE B O 1
ATOM 4699 N N . ARG B 1 280 ? 74.979 -80.508 35.416 1.000 56.272 277 ARG B N 1
ATOM 4700 C CA . ARG B 1 280 ? 74.924 -81.463 34.322 1.000 59.115 277 ARG B CA 1
ATOM 4701 C C . ARG B 1 280 ? 73.681 -81.159 33.490 1.000 56.755 277 ARG B C 1
ATOM 4702 O O . ARG B 1 280 ? 72.676 -80.698 34.027 1.000 54.989 277 ARG B O 1
ATOM 4710 N N . TYR B 1 281 ? 73.767 -81.403 32.178 1.000 57.044 278 TYR B N 1
ATOM 4711 C CA . TYR B 1 281 ? 72.725 -80.984 31.253 1.000 55.309 278 TYR B CA 1
ATOM 4712 C C . TYR B 1 281 ? 72.725 -81.865 30.005 1.000 58.192 278 TYR B C 1
ATOM 4713 O O . TYR B 1 281 ? 73.713 -82.530 29.701 1.000 60.658 278 TYR B O 1
ATOM 4722 N N . LYS B 1 282 ? 71.596 -81.838 29.287 1.000 58.138 279 LYS B N 1
ATOM 4723 C CA . LYS B 1 282 ? 71.471 -82.445 27.974 1.000 61.083 279 LYS B CA 1
ATOM 4724 C C . LYS B 1 282 ? 71.301 -81.342 26.934 1.000 59.144 279 LYS B C 1
ATOM 4725 O O . LYS B 1 282 ? 71.107 -80.180 27.280 1.000 57.003 279 LYS B O 1
ATOM 4731 N N . ARG B 1 283 ? 71.381 -81.736 25.658 1.000 60.952 280 ARG B N 1
ATOM 4732 C CA . ARG B 1 283 ? 71.145 -80.845 24.533 1.000 59.911 280 ARG B CA 1
ATOM 4733 C C . ARG B 1 283 ? 69.888 -81.300 23.797 1.000 61.282 280 ARG B C 1
ATOM 4734 O O . ARG B 1 283 ? 69.833 -82.426 23.310 1.000 64.678 280 ARG B O 1
ATOM 4742 N N . MET B 1 284 ? 68.882 -80.419 23.725 1.000 58.960 281 MET B N 1
ATOM 4743 C CA . MET B 1 284 ? 67.613 -80.759 23.103 1.000 60.540 281 MET B CA 1
ATOM 4744 C C . MET B 1 284 ? 67.008 -79.510 22.473 1.000 56.652 281 MET B C 1
ATOM 4745 O O . MET B 1 284 ? 67.034 -78.440 23.072 1.000 53.929 281 MET B O 1
ATOM 4750 N N . ASP B 1 285 ? 66.452 -79.660 21.268 1.000 56.752 282 ASP B N 1
ATOM 4751 C CA . ASP B 1 285 ? 65.481 -78.708 20.756 1.000 54.158 282 ASP B CA 1
ATOM 4752 C C . ASP B 1 285 ? 64.151 -78.992 21.449 1.000 54.102 282 ASP B C 1
ATOM 4753 O O . ASP B 1 285 ? 63.741 -80.147 21.542 1.000 57.135 282 ASP B O 1
ATOM 4758 N N . ILE B 1 286 ? 63.494 -77.941 21.948 1.000 50.904 283 ILE B N 1
ATOM 4759 C CA . ILE B 1 286 ? 62.211 -78.096 22.612 1.000 51.099 283 ILE B CA 1
ATOM 4760 C C . ILE B 1 286 ? 61.237 -77.049 22.080 1.000 50.125 283 ILE B C 1
ATOM 4761 O O . ILE B 1 286 ? 61.641 -76.034 21.513 1.000 48.493 283 ILE B O 1
ATOM 4766 N N . SER B 1 287 ? 59.946 -77.330 22.274 1.000 51.358 284 SER B N 1
ATOM 4767 C CA . SER B 1 287 ? 58.874 -76.391 21.983 1.000 50.475 284 SER B CA 1
ATOM 4768 C C . SER B 1 287 ? 57.811 -76.555 23.065 1.000 50.919 284 SER B C 1
ATOM 4769 O O . SER B 1 287 ? 58.063 -77.238 24.055 1.000 51.654 284 SER B O 1
ATOM 4772 N N . CYS B 1 288 ? 56.645 -75.921 22.896 1.000 50.881 285 CYS B N 1
ATOM 4773 C CA . CYS B 1 288 ? 55.545 -76.115 23.830 1.000 51.858 285 CYS B CA 1
ATOM 4774 C C . CYS B 1 288 ? 54.209 -75.918 23.119 1.000 54.048 285 CYS B C 1
ATOM 4775 O O . CYS B 1 288 ? 54.130 -75.191 22.135 1.000 53.540 285 CYS B O 1
ATOM 4778 N N . ILE B 1 289 ? 53.167 -76.583 23.629 1.000 56.911 286 ILE B N 1
ATOM 4779 C CA . ILE B 1 289 ? 51.821 -76.439 23.101 1.000 59.785 286 ILE B CA 1
ATOM 4780 C C . ILE B 1 289 ? 51.334 -75.033 23.439 1.000 58.279 286 ILE B C 1
ATOM 4781 O O . ILE B 1 289 ? 51.214 -74.699 24.615 1.000 56.888 286 ILE B O 1
ATOM 4786 N N . ASP B 1 290 ? 51.060 -74.226 22.403 1.000 59.033 287 ASP B N 1
ATOM 4787 C CA . ASP B 1 290 ? 50.683 -72.831 22.589 1.000 58.316 287 ASP B CA 1
ATOM 4788 C C . ASP B 1 290 ? 49.220 -72.595 22.219 1.000 63.211 287 ASP B C 1
ATOM 4789 O O . ASP B 1 290 ? 48.755 -71.460 22.296 1.000 63.048 287 ASP B O 1
ATOM 4794 N N . ASP B 1 291 ? 48.509 -73.656 21.818 1.000 68.545 288 ASP B N 1
ATOM 4795 C CA . ASP B 1 291 ? 47.060 -73.610 21.764 1.000 74.373 288 ASP B CA 1
ATOM 4796 C C . ASP B 1 291 ? 46.546 -73.586 23.202 1.000 76.654 288 ASP B C 1
ATOM 4797 O O . ASP B 1 291 ? 46.769 -74.534 23.953 1.000 78.625 288 ASP B O 1
ATOM 4802 N N . VAL B 1 292 ? 45.871 -72.493 23.580 1.000 77.455 289 VAL B N 1
ATOM 4803 C CA . VAL B 1 292 ? 45.407 -72.302 24.948 1.000 77.188 289 VAL B CA 1
ATOM 4804 C C . VAL B 1 292 ? 44.217 -73.224 25.232 1.000 82.243 289 VAL B C 1
ATOM 4805 O O . VAL B 1 292 ? 44.052 -73.674 26.364 1.000 82.298 289 VAL B O 1
ATOM 4809 N N . PHE B 1 293 ? 43.422 -73.525 24.195 1.000 86.454 290 PHE B N 1
ATOM 4810 C CA . PHE B 1 293 ? 42.278 -74.421 24.294 1.000 90.870 290 PHE B CA 1
ATOM 4811 C C . PHE B 1 293 ? 42.715 -75.864 24.565 1.000 90.699 290 PHE B C 1
ATOM 4812 O O . PHE B 1 293 ? 41.896 -76.687 24.971 1.000 95.208 290 PHE B O 1
ATOM 4820 N N . ASN B 1 294 ? 43.984 -76.184 24.280 1.000 86.924 291 ASN B N 1
ATOM 4821 C CA . ASN B 1 294 ? 44.504 -77.527 24.481 1.000 87.758 291 ASN B CA 1
ATOM 4822 C C . ASN B 1 294 ? 44.618 -77.803 25.978 1.000 86.986 291 ASN B C 1
ATOM 4823 O O . ASN B 1 294 ? 44.984 -76.916 26.747 1.000 83.897 291 ASN B O 1
ATOM 4828 N N . GLU B 1 295 ? 44.311 -79.048 26.369 1.000 89.901 292 GLU B N 1
ATOM 4829 C CA . GLU B 1 295 ? 44.270 -79.440 27.770 1.000 89.337 292 GLU B CA 1
ATOM 4830 C C . GLU B 1 295 ? 45.689 -79.532 28.331 1.000 84.551 292 GLU B C 1
ATOM 4831 O O . GLU B 1 295 ? 45.886 -79.375 29.536 1.000 83.344 292 GLU B O 1
ATOM 4837 N N . ASN B 1 296 ? 46.664 -79.802 27.452 1.000 81.688 293 ASN B N 1
ATOM 4838 C CA . ASN B 1 296 ? 48.066 -79.836 27.837 1.000 76.813 293 ASN B CA 1
ATOM 4839 C C . ASN B 1 296 ? 48.732 -78.509 27.477 1.000 71.768 293 ASN B C 1
ATOM 4840 O O . ASN B 1 296 ? 49.931 -78.481 27.213 1.000 69.047 293 ASN B O 1
ATOM 4845 N N . SER B 1 297 ? 47.951 -77.416 27.493 1.000 70.680 294 SER B N 1
ATOM 4846 C CA . SER B 1 297 ? 48.455 -76.085 27.195 1.000 66.398 294 SER B CA 1
ATOM 4847 C C . SER B 1 297 ? 49.738 -75.833 27.983 1.000 61.681 294 SER B C 1
ATOM 4848 O O . SER B 1 297 ? 49.750 -75.989 29.199 1.000 61.021 294 SER B O 1
ATOM 4851 N N . GLY B 1 298 ? 50.818 -75.492 27.268 1.000 58.414 295 GLY B N 1
ATOM 4852 C CA . GLY B 1 298 ? 52.075 -75.109 27.889 1.000 54.336 295 GLY B CA 1
ATOM 4853 C C . GLY B 1 298 ? 53.059 -76.269 28.043 1.000 54.215 295 GLY B C 1
ATOM 4854 O O . GLY B 1 298 ? 54.250 -76.032 28.226 1.000 51.279 295 GLY B O 1
ATOM 4855 N N . LYS B 1 299 ? 52.568 -77.515 27.987 1.000 57.657 296 LYS B N 1
ATOM 4856 C CA . LYS B 1 299 ? 53.424 -78.676 28.185 1.000 58.685 296 LYS B CA 1
ATOM 4857 C C . LYS B 1 299 ? 54.583 -78.622 27.194 1.000 56.892 296 LYS B C 1
ATOM 4858 O O . LYS B 1 299 ? 54.387 -78.260 26.040 1.000 57.253 296 LYS B O 1
ATOM 4864 N N . ILE B 1 300 ? 55.778 -79.008 27.653 1.000 55.435 297 ILE B N 1
ATOM 4865 C CA . ILE B 1 300 ? 56.971 -78.995 26.821 1.000 54.136 297 ILE B CA 1
ATOM 4866 C C . ILE B 1 300 ? 56.974 -80.219 25.906 1.000 57.378 297 ILE B C 1
ATOM 4867 O O . ILE B 1 300 ? 56.684 -81.326 26.352 1.000 60.404 297 ILE B O 1
ATOM 4872 N N . ILE B 1 301 ? 57.297 -79.991 24.625 1.000 57.112 298 ILE B N 1
ATOM 4873 C CA . ILE B 1 301 ? 57.606 -81.055 23.683 1.000 59.934 298 ILE B CA 1
ATOM 4874 C C . ILE B 1 301 ? 59.116 -81.075 23.459 1.000 58.762 298 ILE B C 1
ATOM 4875 O O . ILE B 1 301 ? 59.729 -80.030 23.262 1.000 55.432 298 ILE B O 1
ATOM 4880 N N . ILE B 1 302 ? 59.692 -82.280 23.471 1.000 61.957 299 ILE B N 1
ATOM 4881 C CA . ILE B 1 302 ? 61.071 -82.489 23.069 1.000 62.352 299 ILE B CA 1
ATOM 4882 C C . ILE B 1 302 ? 61.080 -82.736 21.562 1.000 65.162 299 ILE B C 1
ATOM 4883 O O . ILE B 1 302 ? 60.657 -83.794 21.100 1.000 69.007 299 ILE B O 1
ATOM 4888 N N . GLU B 1 303 ? 61.542 -81.737 20.805 1.000 63.843 300 GLU B N 1
ATOM 4889 C CA . GLU B 1 303 ? 61.593 -81.821 19.353 1.000 66.171 300 GLU B CA 1
ATOM 4890 C C . GLU B 1 303 ? 62.670 -82.819 18.935 1.000 69.024 300 GLU B C 1
ATOM 4891 O O . GLU B 1 303 ? 62.406 -83.733 18.160 1.000 72.124 300 GLU B O 1
ATOM 4897 N N . LYS B 1 304 ? 63.881 -82.628 19.471 1.000 68.672 301 LYS B N 1
ATOM 4898 C CA . LYS B 1 304 ? 65.060 -83.359 19.034 1.000 71.725 301 LYS B CA 1
ATOM 4899 C C . LYS B 1 304 ? 66.040 -83.449 20.203 1.000 70.886 301 LYS B C 1
ATOM 4900 O O . LYS B 1 304 ? 65.932 -82.694 21.164 1.000 66.871 301 LYS B O 1
ATOM 4906 N N . GLU B 1 305 ? 66.980 -84.395 20.110 1.000 74.579 302 GLU B N 1
ATOM 4907 C CA . GLU B 1 305 ? 67.976 -84.635 21.141 1.000 75.025 302 GLU B CA 1
ATOM 4908 C C . GLU B 1 305 ? 69.341 -84.729 20.460 1.000 77.859 302 GLU B C 1
ATOM 4909 O O . GLU B 1 305 ? 69.416 -85.096 19.292 1.000 82.604 302 GLU B O 1
ATOM 4915 N N . TYR B 1 306 ? 70.412 -84.397 21.194 1.000 77.061 303 TYR B N 1
ATOM 4916 C CA . TYR B 1 306 ? 71.755 -84.334 20.631 1.000 78.702 303 TYR B CA 1
ATOM 4917 C C . TYR B 1 306 ? 72.754 -85.004 21.577 1.000 82.936 303 TYR B C 1
ATOM 4918 O O . TYR B 1 306 ? 72.506 -85.084 22.779 1.000 81.594 303 TYR B O 1
ATOM 4927 N N . PRO B 1 307 ? 73.919 -85.497 21.080 1.000 87.270 304 PRO B N 1
ATOM 4928 C CA . PRO B 1 307 ? 74.975 -86.010 21.957 1.000 89.074 304 PRO B CA 1
ATOM 4929 C C . PRO B 1 307 ? 75.481 -84.890 22.865 1.000 90.217 304 PRO B C 1
ATOM 4930 O O . PRO B 1 307 ? 75.269 -83.714 22.571 1.000 86.951 304 PRO B O 1
ATOM 4934 N N . ASN B 1 308 ? 76.144 -85.262 23.968 1.000 95.458 305 ASN B N 1
ATOM 4935 C CA . ASN B 1 308 ? 76.434 -84.321 25.042 1.000 93.727 305 ASN B CA 1
ATOM 4936 C C . ASN B 1 308 ? 77.422 -83.249 24.569 1.000 95.637 305 ASN B C 1
ATOM 4937 O O . ASN B 1 308 ? 77.419 -82.134 25.088 1.000 92.894 305 ASN B O 1
ATOM 4942 N N . ASP B 1 309 ? 78.251 -83.589 23.572 1.000 98.727 306 ASP B N 1
ATOM 4943 C CA . ASP B 1 309 ? 79.281 -82.691 23.066 1.000 93.275 306 ASP B CA 1
ATOM 4944 C C . ASP B 1 309 ? 78.738 -81.792 21.954 1.000 85.716 306 ASP B C 1
ATOM 4945 O O . ASP B 1 309 ? 79.520 -81.160 21.249 1.000 85.563 306 ASP B O 1
ATOM 4950 N N . SER B 1 310 ? 77.406 -81.715 21.820 1.000 80.728 307 SER B N 1
ATOM 4951 C CA . SER B 1 310 ? 76.764 -81.020 20.715 1.000 77.550 307 SER B CA 1
ATOM 4952 C C . SER B 1 310 ? 76.767 -79.509 20.944 1.000 75.655 307 SER B C 1
ATOM 4953 O O . SER B 1 310 ? 76.639 -79.053 22.078 1.000 76.407 307 SER B O 1
ATOM 4956 N N . ASP B 1 311 ? 76.903 -78.746 19.849 1.000 75.223 308 ASP B N 1
ATOM 4957 C CA . ASP B 1 311 ? 76.808 -77.293 19.878 1.000 72.050 308 ASP B CA 1
ATOM 4958 C C . ASP B 1 311 ? 75.356 -76.875 19.662 1.000 67.109 308 ASP B C 1
ATOM 4959 O O . ASP B 1 311 ? 74.901 -75.881 20.222 1.000 66.947 308 ASP B O 1
ATOM 4964 N N . VAL B 1 312 ? 74.647 -77.623 18.811 1.000 64.967 309 VAL B N 1
ATOM 4965 C CA . VAL B 1 312 ? 73.241 -77.376 18.545 1.000 61.125 309 VAL B CA 1
ATOM 4966 C C . VAL B 1 312 ? 72.422 -77.984 19.681 1.000 59.217 309 VAL B C 1
ATOM 4967 O O . VAL B 1 312 ? 72.812 -79.002 20.250 1.000 60.465 309 VAL B O 1
ATOM 4971 N N . GLY B 1 313 ? 71.296 -77.335 20.007 1.000 55.961 310 GLY B N 1
ATOM 4972 C CA . GLY B 1 313 ? 70.396 -77.802 21.050 1.000 55.188 310 GLY B CA 1
ATOM 4973 C C . GLY B 1 313 ? 70.311 -76.822 22.220 1.000 51.127 310 GLY B C 1
ATOM 4974 O O . GLY B 1 313 ? 71.284 -76.150 22.550 1.000 50.051 310 GLY B O 1
ATOM 4975 N N . THR B 1 314 ? 69.128 -76.741 22.835 1.000 48.875 311 THR B N 1
ATOM 4976 C CA . THR B 1 314 ? 68.944 -75.973 24.053 1.000 45.547 311 THR B CA 1
ATOM 4977 C C . THR B 1 314 ? 69.534 -76.766 25.217 1.000 46.356 311 THR B C 1
ATOM 4978 O O . THR B 1 314 ? 69.415 -77.989 25.262 1.000 48.371 311 THR B O 1
ATOM 4982 N N . ILE B 1 315 ? 70.178 -76.048 26.146 1.000 44.718 312 ILE B N 1
ATOM 4983 C CA . ILE B 1 315 ? 70.864 -76.650 27.280 1.000 45.229 312 ILE B CA 1
ATOM 4984 C C . ILE B 1 315 ? 69.852 -76.873 28.401 1.000 44.649 312 ILE B C 1
ATOM 4985 O O . ILE B 1 315 ? 69.364 -75.914 28.992 1.000 41.514 312 ILE B O 1
ATOM 4990 N N . ILE B 1 316 ? 69.556 -78.151 28.679 1.000 47.342 313 ILE B N 1
ATOM 4991 C CA . ILE B 1 316 ? 68.527 -78.544 29.628 1.000 47.022 313 ILE B CA 1
ATOM 4992 C C . ILE B 1 316 ? 69.197 -79.086 30.889 1.000 47.885 313 ILE B C 1
ATOM 4993 O O . ILE B 1 316 ? 69.860 -80.118 30.841 1.000 50.691 313 ILE B O 1
ATOM 4998 N N . GLY B 1 317 ? 68.984 -78.397 32.016 1.000 45.761 314 GLY B N 1
ATOM 4999 C CA . GLY B 1 317 ? 69.543 -78.803 33.294 1.000 46.237 314 GLY B CA 1
ATOM 5000 C C . GLY B 1 317 ? 68.945 -80.115 33.798 1.000 49.021 314 GLY B C 1
ATOM 5001 O O . GLY B 1 317 ? 67.758 -80.374 33.626 1.000 48.922 314 GLY B O 1
ATOM 5002 N N . LEU B 1 318 ? 69.796 -80.933 34.424 1.000 51.842 315 LEU B N 1
ATOM 5003 C CA . LEU B 1 318 ? 69.401 -82.229 34.950 1.000 55.408 315 LEU B CA 1
ATOM 5004 C C . LEU B 1 318 ? 69.748 -82.312 36.434 1.000 56.674 315 LEU B C 1
ATOM 5005 O O . LEU B 1 318 ? 68.872 -82.552 37.260 1.000 57.300 315 LEU B O 1
ATOM 5010 N N . ASP B 1 319 ? 71.033 -82.127 36.760 1.000 57.975 316 ASP B N 1
ATOM 5011 C CA . ASP B 1 319 ? 71.505 -82.177 38.133 1.000 60.512 316 ASP B CA 1
ATOM 5012 C C . ASP B 1 319 ? 72.455 -81.007 38.377 1.000 59.088 316 ASP B C 1
ATOM 5013 O O . ASP B 1 319 ? 73.076 -80.501 37.443 1.000 58.537 316 ASP B O 1
ATOM 5018 N N . LEU B 1 320 ? 72.533 -80.569 39.639 1.000 58.659 317 LEU B N 1
ATOM 5019 C CA . LEU B 1 320 ? 73.636 -79.741 40.101 1.000 57.143 317 LEU B CA 1
ATOM 5020 C C . LEU B 1 320 ? 73.886 -80.048 41.575 1.000 57.867 317 LEU B C 1
ATOM 5021 O O . LEU B 1 320 ? 73.156 -80.834 42.175 1.000 58.415 317 LEU B O 1
ATOM 5026 N N . ASN B 1 321 ? 74.944 -79.450 42.132 1.000 58.939 318 ASN B N 1
ATOM 5027 C CA . ASN B 1 321 ? 75.296 -79.656 43.527 1.000 61.896 318 ASN B CA 1
ATOM 5028 C C . ASN B 1 321 ? 74.466 -78.714 44.397 1.000 58.515 318 ASN B C 1
ATOM 5029 O O . ASN B 1 321 ? 74.682 -77.504 44.396 1.000 56.117 318 ASN B O 1
ATOM 5034 N N . ILE B 1 322 ? 73.530 -79.289 45.158 1.000 58.373 319 ILE B N 1
ATOM 5035 C CA . ILE B 1 322 ? 72.572 -78.505 45.921 1.000 56.474 319 ILE B CA 1
ATOM 5036 C C . ILE B 1 322 ? 73.262 -77.904 47.143 1.000 54.198 319 ILE B C 1
ATOM 5037 O O . ILE B 1 322 ? 72.875 -76.834 47.610 1.000 50.833 319 ILE B O 1
ATOM 5042 N N . GLN B 1 323 ? 74.278 -78.602 47.659 1.000 55.040 320 GLN B N 1
ATOM 5043 C CA . GLN B 1 323 ? 75.117 -78.061 48.712 1.000 54.075 320 GLN B CA 1
ATOM 5044 C C . GLN B 1 323 ? 75.709 -76.731 48.249 1.000 50.419 320 GLN B C 1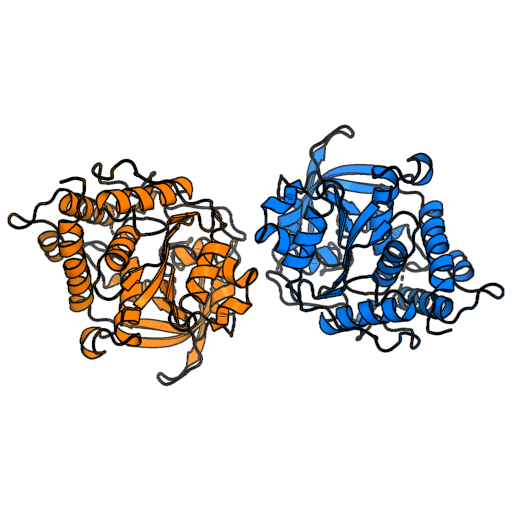
ATOM 5045 O O . GLN B 1 323 ? 75.608 -75.733 48.957 1.000 48.535 320 GLN B O 1
ATOM 5051 N N . TYR B 1 324 ? 76.316 -76.736 47.054 1.000 49.541 321 TYR B N 1
ATOM 5052 C CA . TYR B 1 324 ? 76.974 -75.566 46.491 1.000 46.912 321 TYR B CA 1
ATOM 5053 C C . TYR B 1 324 ? 75.969 -74.427 46.316 1.000 43.037 321 TYR B C 1
ATOM 5054 O O . TYR B 1 324 ? 76.221 -73.296 46.728 1.000 41.121 321 TYR B O 1
ATOM 5063 N N . PHE B 1 325 ? 74.838 -74.748 45.681 1.000 41.971 322 PHE B N 1
ATOM 5064 C CA . PHE B 1 325 ? 73.736 -73.821 45.481 1.000 39.511 322 PHE B CA 1
ATOM 5065 C C . PHE B 1 325 ? 73.492 -72.994 46.740 1.000 37.996 322 PHE B C 1
ATOM 5066 O O . PHE B 1 325 ? 73.503 -71.767 46.692 1.000 35.934 322 PHE B O 1
ATOM 5074 N N . TRP B 1 326 ? 73.283 -73.683 47.864 1.000 39.446 323 TRP B N 1
ATOM 5075 C CA . TRP B 1 326 ? 72.929 -73.031 49.115 1.000 39.018 323 TRP B CA 1
ATOM 5076 C C . TRP B 1 326 ? 74.080 -72.188 49.659 1.000 39.158 323 TRP B C 1
ATOM 5077 O O . TRP B 1 326 ? 73.838 -71.116 50.216 1.000 38.582 323 TRP B O 1
ATOM 5088 N N . ASP B 1 327 ? 75.319 -72.674 49.487 1.000 40.487 324 ASP B N 1
ATOM 5089 C CA . ASP B 1 327 ? 76.503 -71.946 49.921 1.000 40.533 324 ASP B CA 1
ATOM 5090 C C . ASP B 1 327 ? 76.545 -70.577 49.238 1.000 37.974 324 ASP B C 1
ATOM 5091 O O . ASP B 1 327 ? 76.924 -69.582 49.859 1.000 37.335 324 ASP B O 1
ATOM 5096 N N . GLN B 1 328 ? 76.139 -70.532 47.961 1.000 36.578 325 GLN B N 1
ATOM 5097 C CA . GLN B 1 328 ? 76.157 -69.295 47.199 1.000 34.578 325 GLN B CA 1
ATOM 5098 C C . GLN B 1 328 ? 75.125 -68.324 47.766 1.000 32.844 325 GLN B C 1
ATOM 5099 O O . GLN B 1 328 ? 75.393 -67.132 47.880 1.000 31.690 325 GLN B O 1
ATOM 5105 N N . ILE B 1 329 ? 73.942 -68.840 48.110 1.000 33.024 326 ILE B N 1
ATOM 5106 C CA . ILE B 1 329 ? 72.856 -67.999 48.582 1.000 32.350 326 ILE B CA 1
ATOM 5107 C C . ILE B 1 329 ? 73.237 -67.387 49.925 1.000 32.960 326 ILE B C 1
ATOM 5108 O O . ILE B 1 329 ? 72.968 -66.210 50.160 1.000 32.153 326 ILE B O 1
ATOM 5113 N N . PHE B 1 330 ? 73.863 -68.190 50.793 1.000 34.629 327 PHE B N 1
ATOM 5114 C CA . PHE B 1 330 ? 74.254 -67.725 52.114 1.000 35.692 327 PHE B CA 1
ATOM 5115 C C . PHE B 1 330 ? 75.354 -66.673 51.990 1.000 35.737 327 PHE B C 1
ATOM 5116 O O . PHE B 1 330 ? 75.308 -65.649 52.676 1.000 35.742 327 PHE B O 1
ATOM 5124 N N . GLU B 1 331 ? 76.327 -66.937 51.107 1.000 36.109 328 GLU B N 1
ATOM 5125 C CA . GLU B 1 331 ? 77.393 -65.995 50.795 1.000 36.311 328 GLU B CA 1
ATOM 5126 C C . GLU B 1 331 ? 76.800 -64.618 50.487 1.000 34.234 328 GLU B C 1
ATOM 5127 O O . GLU B 1 331 ? 77.188 -63.618 51.096 1.000 34.575 328 GLU B O 1
ATOM 5133 N N . ALA B 1 332 ? 75.857 -64.591 49.536 1.000 32.073 329 ALA B N 1
ATOM 5134 C CA . ALA B 1 332 ? 75.189 -63.371 49.117 1.000 30.281 329 ALA B CA 1
ATOM 5135 C C . ALA B 1 332 ? 74.461 -62.729 50.292 1.000 30.418 329 ALA B C 1
ATOM 5136 O O . ALA B 1 332 ? 74.497 -61.513 50.450 1.000 30.093 329 ALA B O 1
ATOM 5138 N N . LEU B 1 333 ? 73.804 -63.562 51.106 1.000 31.391 330 LEU B N 1
ATOM 5139 C CA . LEU B 1 333 ? 72.949 -63.083 52.181 1.000 31.987 330 LEU B CA 1
ATOM 5140 C C . LEU B 1 333 ? 73.758 -62.396 53.283 1.000 33.239 330 LEU B C 1
ATOM 5141 O O . LEU B 1 333 ? 73.230 -61.510 53.950 1.000 33.357 330 LEU B O 1
ATOM 5146 N N . ASN B 1 334 ? 75.027 -62.789 53.470 1.000 34.488 331 ASN B N 1
ATOM 5147 C CA . ASN B 1 334 ? 75.877 -62.174 54.480 1.000 36.611 331 ASN B CA 1
ATOM 5148 C C . ASN B 1 334 ? 76.293 -60.767 54.069 1.000 35.936 331 ASN B C 1
ATOM 5149 O O . ASN B 1 334 ? 76.595 -59.940 54.922 1.000 36.519 331 ASN B O 1
ATOM 5154 N N . ARG B 1 335 ? 76.365 -60.533 52.756 1.000 35.364 332 ARG B N 1
ATOM 5155 C CA . ARG B 1 335 ? 76.777 -59.251 52.206 1.000 35.756 332 ARG B CA 1
ATOM 5156 C C . ARG B 1 335 ? 75.584 -58.299 52.185 1.000 34.721 332 ARG B C 1
ATOM 5157 O O . ARG B 1 335 ? 75.715 -57.121 52.522 1.000 35.170 332 ARG B O 1
ATOM 5165 N N . ALA B 1 336 ? 74.426 -58.838 51.780 1.000 33.264 333 ALA B N 1
ATOM 5166 C CA . ALA B 1 336 ? 73.157 -58.134 51.850 1.000 32.130 333 ALA B CA 1
ATOM 5167 C C . ALA B 1 336 ? 72.949 -57.597 53.258 1.000 33.020 333 ALA B C 1
ATOM 5168 O O . ALA B 1 336 ? 72.502 -56.467 53.431 1.000 33.091 333 ALA B O 1
ATOM 5170 N N . ASP B 1 337 ? 73.297 -58.430 54.244 1.000 34.248 334 ASP B N 1
ATOM 5171 C CA . ASP B 1 337 ? 73.082 -58.127 55.647 1.000 36.107 334 ASP B CA 1
ATOM 5172 C C . ASP B 1 337 ? 73.813 -56.838 56.020 1.000 36.736 334 ASP B C 1
ATOM 5173 O O . ASP B 1 337 ? 73.345 -56.084 56.867 1.000 37.967 334 ASP B O 1
ATOM 5178 N N . LYS B 1 338 ? 74.956 -56.592 55.372 1.000 36.304 335 LYS B N 1
ATOM 5179 C CA . LYS B 1 338 ? 75.781 -55.435 55.671 1.000 37.472 335 LYS B CA 1
ATOM 5180 C C . LYS B 1 338 ? 75.162 -54.162 55.097 1.000 36.670 335 LYS B C 1
ATOM 5181 O O . LYS B 1 338 ? 75.533 -53.069 55.513 1.000 38.286 335 LYS B O 1
ATOM 5187 N N . MET B 1 339 ? 74.225 -54.300 54.150 1.000 34.621 336 MET B N 1
ATOM 5188 C CA . MET B 1 339 ? 73.657 -53.157 53.449 1.000 34.018 336 MET B CA 1
ATOM 5189 C C . MET B 1 339 ? 72.177 -52.975 53.795 1.000 33.294 336 MET B C 1
ATOM 5190 O O . MET B 1 339 ? 71.510 -52.116 53.222 1.000 32.745 336 MET B O 1
ATOM 5195 N N . SER B 1 340 ? 71.674 -53.789 54.734 1.000 33.432 337 SER B N 1
ATOM 5196 C CA . SER B 1 340 ? 70.287 -53.745 55.173 1.000 33.489 337 SER B CA 1
ATOM 5197 C C . SER B 1 340 ? 69.915 -52.340 55.637 1.000 34.753 337 SER B C 1
ATOM 5198 O O . SER B 1 340 ? 70.671 -51.720 56.381 1.000 36.331 337 SER B O 1
ATOM 5201 N N . THR B 1 341 ? 68.732 -51.868 55.223 1.000 34.463 338 THR B N 1
ATOM 5202 C CA . THR B 1 341 ? 68.270 -50.527 55.546 1.000 36.050 338 THR B CA 1
ATOM 5203 C C . THR B 1 341 ? 67.082 -50.568 56.507 1.000 37.521 338 THR B C 1
ATOM 5204 O O . THR B 1 341 ? 66.482 -49.531 56.770 1.000 39.123 338 THR B O 1
ATOM 5208 N N . ILE B 1 342 ? 66.748 -51.760 57.024 1.000 37.173 339 ILE B N 1
ATOM 5209 C CA . ILE B 1 342 ? 65.560 -51.951 57.842 1.000 38.656 339 ILE B CA 1
ATOM 5210 C C . ILE B 1 342 ? 65.957 -52.558 59.188 1.000 40.030 339 ILE B C 1
ATOM 5211 O O . ILE B 1 342 ? 65.118 -53.114 59.895 1.000 41.146 339 ILE B O 1
ATOM 5216 N N . GLY B 1 343 ? 67.240 -52.439 59.544 1.000 40.187 340 GLY B N 1
ATOM 5217 C CA . GLY B 1 343 ? 67.768 -53.117 60.715 1.000 41.468 340 GLY B CA 1
ATOM 5218 C C . GLY B 1 343 ? 68.037 -54.589 60.441 1.000 40.141 340 GLY B C 1
ATOM 5219 O O . GLY B 1 343 ? 68.168 -54.934 59.244 1.000 38.110 340 GLY B O 1
#

InterPro domains:
  IPR001910 Inosine/uridine-preferring nucleoside hydrolase domain [PF01156] (8-323)
  IPR015910 Inosine/uridine-preferring nucleoside hydrolase, conserved site [PS01247] (11-21)
  IPR023186 Inosine/uridine-preferring nucleoside hydrolase [PTHR12304] (7-333)
  IPR036452 Ribonucleoside hydrolase-like [G3DSA:3.90.245.10] (1-333)
  IPR036452 Ribonucleoside hydrolase-like [SSF53590] (5-334)

GO terms:
  GO:0070635 nicotinamide riboside hydrolase activity (F, IDA)
  GO:0070636 nicotinic acid riboside hydrolase activity (F, IDA)
  GO:0045437 uridine nucleosidase activity (F, IDA)
  GO:0046135 pyrimidine nucleoside catabolic process (P, IDA)
  GO:0050263 ribosylpyrimidine nucleosidase activity (F, IDA)
  GO:0034355 NAD+ biosynthetic process via the salvage pathway (P, IGI)
  GO:0019358 nicotinate nucleotide salvage (P, IGI)
  GO:0005634 nucleus (C, HDA)
  GO:0005737 cytoplasm (C, HDA)
  GO:0006216 cytidine catabolic process (P, IMP)
  GO:0006218 uridine catabolic process (P, IMP)
  GO:0008655 pyrimidine-containing compound salvage (P, IMP)

Sequence (665 aa):
SKIPIWLDCDPGHDDAIAILLGCFHPAFNLLGISTCFGNAPPENTDYNARSLLTAMGKAQAIPVYKGAQRPWKREPHYAPDIHGISGLDGTSLLPKPTFEARTDKTYIEAIEEAILANNGEISFVSTGALTTLATVFRCKPYLKKSVKYISIMGGGLHGLGNCNPNLSAEFNVWIDPDAANYIFRDPDVKDKCIVVPLNLTHKAIATYKVNEMIYNEKNNSKLRELFLELFQFFAHTYFESGPPIHDPVASMPLLEFYGWDPSSAVGFRYKRMDISCIDDVFNENSGKIIIEKEYPNDSDVGTIIGLDLNIQYFWDQIFEALNRADKMSTIGSKIPIWLDCDPGHDDAIAILLGCFHPAFNLLGISTCFGNAPPENTDYNARSLLTAMGKAQAIPVYKGAQRPWKREPHYAPDIHGISGLDGTSLLPKPTFEARTDKTYIEAIEEAILANNGEISFVSTGALTTLATVFRCKPYLKKSVKYISIMGGGLHGLGNCNPNLSAEFNVWIDPDAANYIFRDPDVKDKCIVVPLNLTHKAIATYKVNEMIYNEKNNSKLRELFLELFQFFAHTYGFESGPPIHDPVASMPLLEFYGWDPSSAVGFRYKRMDISCIDDVFNENSGKIIIEKEYPNDSDVGTIIGLDLNIQYFWDQIFEALNRADKMSTIG